Protein 7VP0 (pdb70)

Radius of gyration: 23.68 Å; Cα contacts (8 Å, |Δi|>4): 1817; chains: 2; bounding box: 63×54×67 Å

Organism: NCBI:txid999890

InterPro domains:
  IPR004005 Calicivirus coat protein [PF00915] (6-291)
  IPR013643 Calicivirus coat protein C-terminal [PF08435] (309-544)
  IPR029053 Viral coat protein subunit [G3DSA:2.60.120.20] (1-231)
  IPR033703 Picornavirus/Calicivirus coat protein [cd00205] (91-215)

Secondary structure (DSSP, 8-state):
---------BGGGSB-SSSS-B--EEEE--SS------SSS-B-TTS-B-TT--S-GGGTTEEEEEEEEPSTT-EEEEEE-TTSPBP-TTSSSSSTT-----SEEEEEEEEE--GGGGSSS--EEEEEE-TTSTT-BTTTTEEEEEEEESS---TT-EEEEEEEEEEEPTTS-B-TTPPP---S---STTPPPPP----STT-EEEEEEEE--EETBTTSSEEEESS-HHHHHHHHHH-PPP-SSEEEEEEE-TTT--EEEEEEE-TTS-EEE-BPTTS-GGGGS-TT-EEEEEEEE-TTPPPPPBS---/---------BGGGSB-SSSS-B--EEEE--SS------SSS-B-TTS-B-TT--S-GGGTTEEEEEEEEEGGGEEEEEEE-TTSPBP-TTSSSSSTT-----SEEEEEEEEE--GGGGSSS--EEEEEE-TTSTT-BTTTTEEEEEEEESS---TT-EEEEEEEEEEEPTTS-B-TTPPP---S---STTPPPPP----STT-EEEEEEEE--EETBTTSSEEEESS-HHHHHHHHHH-PPP-SSEEEEEEE-TTT--EEEEEEEETTTEEEE-BPTTS-GGGGS-TT-EEEEEEEE-TTPPPPPBS---

Solvent-accessible surface area: 24084 Å² total; per-residue (Å²): 159,98,152,8,38,1,5,68,7,40,0,43,41,0,4,2,0,0,0,34,12,26,1,74,22,4,16,25,30,71,128,130,80,59,83,12,38,0,0,2,0,2,0,21,1,36,7,105,70,48,19,1,4,10,10,3,17,9,6,4,1,9,2,38,0,113,3,64,101,9,100,127,93,45,2,0,0,76,12,22,25,16,60,33,115,86,24,134,23,108,115,22,3,1,4,82,0,0,0,0,0,12,16,0,19,0,44,3,20,0,10,46,8,49,55,81,90,0,63,60,124,90,2,25,4,58,12,30,0,38,9,107,25,119,78,18,32,0,0,91,7,41,0,11,0,23,116,7,82,66,90,89,22,73,104,36,20,21,0,36,0,55,13,19,28,0,13,48,74,83,160,69,132,0,32,0,18,61,30,6,121,5,31,113,54,66,51,153,79,0,110,44,1,76,31,12,146,99,29,38,92,56,14,14,11,0,5,0,18,0,42,9,10,0,4,7,1,49,43,110,0,17,0,1,0,0,0,0,5,22,0,0,21,24,2,27,29,35,104,2,56,67,168,26,73,0,0,8,0,38,0,17,18,60,120,90,143,132,73,27,10,18,0,0,0,11,25,99,0,13,1,0,0,22,31,42,128,67,26,72,0,0,93,62,20,61,46,69,0,11,1,47,55,68,44,49,23,35,129,167,68,94,3,128,83,3,25,82,66,91,161,104,154,8,39,1,5,69,8,38,0,46,41,0,4,2,0,0,0,33,10,27,1,73,22,4,16,27,32,67,123,144,76,82,81,14,42,0,0,3,1,3,0,25,1,38,6,84,68,50,20,0,4,11,8,2,19,10,5,5,1,8,1,40,0,111,4,63,95,12,98,125,98,46,2,0,0,73,12,21,21,15,58,31,110,93,26,133,24,111,112,24,2,1,3,80,0,0,0,0,0,14,15,0,17,0,44,3,19,0,11,42,10,50,53,90,97,0,68,61,126,93,2,30,4,59,13,23,1,37,9,109,21,121,80,16,29,0,0,90,7,40,0,10,0,23,116,3,78,65,100,84,15,78,98,39,13,26,0,38,0,56,14,21,28,0,13,46,76,91,153,68,107,0,39,0,32,42,30,5,128,7,33,118,57,78,46,159,82,0,107,49,2,76,32,13,145,108,28,38,92,61,12,18,11,0,7,0,15,0,41,10,8,0,4,0,1,64,39,108,1,17,0,0,0,0,0,0,6,23,1,0,21,25,2,28,30,39,92,1,57,67,170,28,73,0,0,8,0,40,0,18,17,49,120,74,143,124,74,29,11,18,0,0,0,12,25,100,0,14,0,0,0,20,29,45,128,66,28,53,0,1,95,60,24,57,43,69,0,13,2,46,56,65,44,49,25,36,130,166,68,96,4,137,82,4,22,84,65,102

Sequence (620 aa):
TKQFSVPNLPLNVMSNSRVPSLLNAMVVSPDQAQVVQFQNGRCTLDGQMLGTTTVSASCVARFRGKTFQAPDNRLGINLAEISGEPYHAFESPAPLGFPDFGDGDWHVTATKVTPSQLEANDPVVVGNVQPYNPQFAPHLGTLVVENPTPDQVATGTDLLFNITWLSNRANNRFNPWVIPNYGSTLTEAAQLAPSIFPPGFGETIVYFNSTFPAVGATTHAAIPCLLPQEFVAHFVNEQAPIRGEAALLHYIDPDTHRNLGEFKIYPEGFVTCVPNVGGTGPQSLPTNGVFVFVSWVSRYYQLKPVGTAGTKQFSVPNLPLNVMSNSRVPSLLNAMVVSPDQAQVVQFQNGRCTLDGQMLGTTTVSASCVARFRGKTFQAPDNRLGINLAEISGEPYHAFESPAPLGFPDFGDGDWHVTATKVTPSQLEANDPVVVGNVQPYNPQFAPHLGTLVVENPTPDQVATGTDLLFNITWLSNRANNRFNPWVIPNYGSTLTEAAQLAPSIFPPGFGETIVYFNSTFPAVGATTHAAIPCLLPQEFVAHFVNEQAPIRGEAALLHYIDPDTHRNLGEFKIYPEGFVTCVPNVGGTGPQSLPTNGVFVFVSWVSRYYQLKPVGTAG

Structure (mmCIF, N/CA/C/O backbone):
data_7VP0
#
_entry.id   7VP0
#
_cell.length_a   170.950
_cell.length_b   103.550
_cell.length_c   76.910
_cell.angle_alpha   90.000
_cell.angle_beta   116.660
_cell.angle_gamma   90.000
#
_symmetry.space_group_name_H-M   'C 1 2 1'
#
loop_
_entity.id
_entity.type
_entity.pdbx_description
1 polymer VP1
2 non-polymer 'MAGNESIUM ION'
3 water water
#
loop_
_atom_site.group_PDB
_atom_site.id
_atom_site.type_symbol
_atom_site.label_atom_id
_atom_site.label_alt_id
_atom_site.label_comp_id
_atom_site.label_asym_id
_atom_site.label_entity_id
_atom_site.label_seq_id
_atom_site.pdbx_PDB_ins_code
_atom_site.Cartn_x
_atom_site.Cartn_y
_atom_site.Cartn_z
_atom_site.occupancy
_atom_site.B_iso_or_equiv
_atom_site.auth_seq_id
_atom_site.auth_comp_id
_atom_site.auth_asym_id
_atom_site.auth_atom_id
_atom_site.pdbx_PDB_model_num
ATOM 1 N N . THR A 1 3 ? 75.96498 29.58319 22.55042 1.000 56.90299 231 THR A N 1
ATOM 2 C CA . THR A 1 3 ? 76.62086 30.87626 22.40779 1.000 49.59176 231 THR A CA 1
ATOM 3 C C . THR A 1 3 ? 75.80192 31.85666 21.55526 1.000 46.23898 231 THR A C 1
ATOM 4 O O . THR A 1 3 ? 76.12158 33.03956 21.50130 1.000 43.77061 231 THR A O 1
ATOM 8 N N . LYS A 1 4 ? 74.75633 31.37806 20.88034 1.000 47.57595 232 LYS A N 1
ATOM 9 C CA . LYS A 1 4 ? 73.87822 32.26889 20.11906 1.000 44.27005 232 LYS A CA 1
ATOM 10 C C . LYS A 1 4 ? 72.95730 32.98739 21.09569 1.000 40.20000 232 LYS A C 1
ATOM 11 O O . LYS A 1 4 ? 72.06819 32.37398 21.69094 1.000 42.47705 232 LYS A O 1
ATOM 17 N N . GLN A 1 5 ? 73.18219 34.27589 21.29682 1.000 40.40927 233 GLN A N 1
ATOM 18 C CA . GLN A 1 5 ? 72.42686 34.98634 22.31583 1.000 40.81702 233 GLN A CA 1
ATOM 19 C C . GLN A 1 5 ? 71.02945 35.32527 21.80935 1.000 40.44932 233 GLN A C 1
ATOM 20 O O . GLN A 1 5 ? 70.80784 35.50202 20.61003 1.000 36.42279 233 GLN A O 1
ATOM 26 N N . PHE A 1 6 ? 70.08012 35.38488 22.73683 1.000 38.38775 234 PHE A N 1
ATOM 27 C CA . PHE A 1 6 ? 68.68397 35.56731 22.37182 1.000 39.03661 234 PHE A CA 1
ATOM 28 C C . PHE A 1 6 ? 68.41592 37.03643 22.02267 1.000 40.17736 234 PHE A C 1
ATOM 29 O O . PHE A 1 6 ? 69.13075 37.94398 22.46586 1.000 40.67532 234 PHE A O 1
ATOM 37 N N . SER A 1 7 ? 67.40830 37.26273 21.18405 1.000 36.20666 235 SER A N 1
ATOM 38 C CA . SER A 1 7 ? 66.99090 38.62220 20.84470 1.000 31.86815 235 SER A CA 1
ATOM 39 C C . SER A 1 7 ? 65.60643 38.58033 20.20458 1.000 36.44521 235 SER A C 1
ATOM 40 O O . SER A 1 7 ? 65.11132 37.52032 19.80726 1.000 31.83225 235 SER A O 1
ATOM 43 N N . VAL A 1 8 ? 64.99208 39.75896 20.09734 1.000 38.22552 236 VAL A N 1
ATOM 44 C CA . VAL A 1 8 ? 63.70582 39.92133 19.40951 1.000 34.71280 236 VAL A CA 1
ATOM 45 C C . VAL A 1 8 ? 63.90384 40.85997 18.22580 1.000 34.66553 236 VAL A C 1
ATOM 46 O O . VAL A 1 8 ? 64.78197 41.73558 18.27689 1.000 37.40317 236 VAL A O 1
ATOM 50 N N . PRO A 1 9 ? 63.13552 40.72641 17.14904 1.000 33.71462 237 PRO A N 1
ATOM 51 C CA . PRO A 1 9 ? 63.21434 41.72523 16.08165 1.000 38.48342 237 PRO A CA 1
ATOM 52 C C . PRO A 1 9 ? 62.99372 43.10985 16.67166 1.000 37.54455 237 PRO A C 1
ATOM 53 O O . PRO A 1 9 ? 62.17936 43.29241 17.57998 1.000 34.83269 237 PRO A O 1
ATOM 57 N N . ASN A 1 10 ? 63.79499 44.06377 16.21826 1.000 31.88603 238 ASN A N 1
ATOM 58 C CA . ASN A 1 10 ? 63.68068 45.44435 16.69206 1.000 42.27139 238 ASN A CA 1
ATOM 59 C C . ASN A 1 10 ? 62.97273 46.30508 15.65542 1.000 37.63751 238 ASN A C 1
ATOM 60 O O . ASN A 1 10 ? 63.44971 47.36223 15.25527 1.000 44.05633 238 ASN A O 1
ATOM 65 N N . LEU A 1 11 ? 61.81155 45.83169 15.20492 1.000 36.93823 239 LEU A N 1
ATOM 66 C CA . LEU A 1 11 ? 60.88937 46.55723 14.34398 1.000 33.16892 239 LEU A CA 1
ATOM 67 C C . LEU A 1 11 ? 59.82826 47.24380 15.18647 1.000 34.81089 239 LEU A C 1
ATOM 68 O O . LEU A 1 11 ? 59.33468 46.65625 16.15575 1.000 34.41239 239 LEU A O 1
ATOM 73 N N . PRO A 1 12 ? 59.45930 48.47490 14.83267 1.000 35.18358 240 PRO A N 1
ATOM 74 C CA . PRO A 1 12 ? 58.34504 49.13214 15.52344 1.000 31.01655 240 PRO A CA 1
ATOM 75 C C . PRO A 1 12 ? 57.11693 48.23508 15.48745 1.000 37.04763 240 PRO A C 1
ATOM 76 O O . PRO A 1 12 ? 56.83731 47.57839 14.48115 1.000 33.63896 240 PRO A O 1
ATOM 80 N N . LEU A 1 13 ? 56.41192 48.17952 16.61939 1.000 34.32773 241 LEU A N 1
ATOM 81 C CA . LEU A 1 13 ? 55.24526 47.32354 16.73068 1.000 34.49509 241 LEU A CA 1
ATOM 82 C C . LEU A 1 13 ? 54.28687 47.55120 15.56534 1.000 40.16248 241 LEU A C 1
ATOM 83 O O . LEU A 1 13 ? 53.85593 46.59648 14.90851 1.000 38.04087 241 LEU A O 1
ATOM 88 N N . ASN A 1 14 ? 53.99255 48.81343 15.25345 1.000 36.98454 242 ASN A N 1
ATOM 89 C CA . ASN A 1 14 ? 52.98576 49.09316 14.22865 1.000 37.29932 242 ASN A CA 1
ATOM 90 C C . ASN A 1 14 ? 53.46794 48.84954 12.80438 1.000 39.25749 242 ASN A C 1
ATOM 91 O O . ASN A 1 14 ? 52.71597 49.14139 11.86457 1.000 36.42725 242 ASN A O 1
ATOM 96 N N . VAL A 1 15 ? 54.67184 48.32813 12.58450 1.000 33.83407 243 VAL A N 1
ATOM 97 C CA . VAL A 1 15 ? 54.97584 47.77994 11.26754 1.000 35.38103 243 VAL A CA 1
ATOM 98 C C . VAL A 1 15 ? 55.02179 46.25985 11.27579 1.000 35.14169 243 VAL A C 1
ATOM 99 O O . VAL A 1 15 ? 55.19296 45.65083 10.20894 1.000 36.00332 243 VAL A O 1
ATOM 103 N N . MET A 1 16 ? 54.87467 45.62793 12.43638 1.000 29.92234 244 MET A N 1
ATOM 104 C CA . MET A 1 16 ? 54.81787 44.17224 12.48413 1.000 37.47050 244 MET A CA 1
ATOM 105 C C . MET A 1 16 ? 53.37894 43.70809 12.27104 1.000 37.96569 244 MET A C 1
ATOM 106 O O . MET A 1 16 ? 52.43433 44.50195 12.29969 1.000 34.84667 244 MET A O 1
ATOM 111 N N . SER A 1 17 ? 53.21268 42.40040 12.07708 1.000 37.44795 245 SER A N 1
ATOM 112 C CA . SER A 1 17 ? 51.94472 41.85815 11.61083 1.000 36.11054 245 SER A CA 1
ATOM 113 C C . SER A 1 17 ? 51.39393 40.80740 12.56206 1.000 37.31319 245 SER A C 1
ATOM 114 O O . SER A 1 17 ? 52.11611 40.19601 13.36856 1.000 36.18247 245 SER A O 1
ATOM 117 N N . ASN A 1 18 ? 50.09326 40.58926 12.42526 1.000 35.45550 246 ASN A N 1
ATOM 118 C CA . ASN A 1 18 ? 49.42901 39.57236 13.21363 1.000 36.06826 246 ASN A CA 1
ATOM 119 C C . ASN A 1 18 ? 49.93491 38.19036 12.81472 1.000 31.41404 246 ASN A C 1
ATOM 120 O O . ASN A 1 18 ? 50.36661 37.96304 11.68244 1.000 27.74610 246 ASN A O 1
ATOM 125 N N . SER A 1 19 ? 49.87240 37.26023 13.75317 1.000 32.67530 247 SER A N 1
ATOM 126 C CA . SER A 1 19 ? 50.22170 35.87647 13.44643 1.000 34.93539 247 SER A CA 1
ATOM 127 C C . SER A 1 19 ? 48.99548 34.99225 13.27059 1.000 35.39036 247 SER A C 1
ATOM 128 O O . SER A 1 19 ? 49.14257 33.81294 12.94992 1.000 37.70300 247 SER A O 1
ATOM 131 N N . ARG A 1 20 ? 47.79197 35.54524 13.44080 1.000 34.92435 248 ARG A N 1
ATOM 132 C CA . ARG A 1 20 ? 46.55800 34.80273 13.24389 1.000 36.56969 248 ARG A CA 1
ATOM 133 C C . ARG A 1 20 ? 45.70708 35.32205 12.10881 1.000 35.60778 248 ARG A C 1
ATOM 134 O O . ARG A 1 20 ? 44.80187 34.60968 11.67601 1.000 38.70997 248 ARG A O 1
ATOM 142 N N . VAL A 1 21 ? 45.93183 36.54951 11.64925 1.000 37.88760 249 VAL A N 1
ATOM 143 C CA . VAL A 1 21 ? 45.39488 37.01457 10.37054 1.000 34.05336 249 VAL A CA 1
ATOM 144 C C . VAL A 1 21 ? 46.48505 37.76008 9.63667 1.000 34.89875 249 VAL A C 1
ATOM 145 O O . VAL A 1 21 ? 47.45539 38.23808 10.24068 1.000 37.90880 249 VAL A O 1
ATOM 149 N N . PRO A 1 22 ? 46.38155 37.83811 8.32755 1.000 34.92505 250 PRO A N 1
ATOM 150 C CA . PRO A 1 22 ? 47.38154 38.65696 7.62087 1.000 33.93553 250 PRO A CA 1
ATOM 151 C C . PRO A 1 22 ? 47.07422 40.15430 7.69254 1.000 38.77682 250 PRO A C 1
ATOM 152 O O . PRO A 1 22 ? 46.62385 40.78227 6.73742 1.000 41.44435 250 PRO A O 1
ATOM 156 N N . SER A 1 23 ? 47.30158 40.75742 8.86356 1.000 38.54424 251 SER A N 1
ATOM 157 C CA . SER A 1 23 ? 47.01702 42.17546 9.06804 1.000 39.50283 251 SER A CA 1
ATOM 158 C C . SER A 1 23 ? 48.12470 42.84420 9.87476 1.000 37.46777 251 SER A C 1
ATOM 159 O O . SER A 1 23 ? 48.79569 42.19749 10.68333 1.0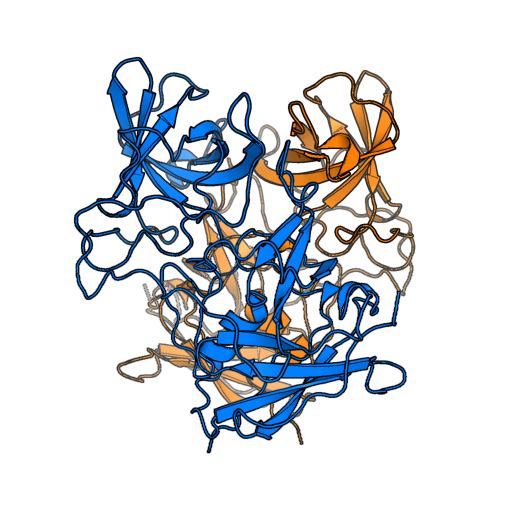00 34.72221 251 SER A O 1
ATOM 162 N N . LEU A 1 24 ? 48.27969 44.16143 9.66056 1.000 35.02998 252 LEU A N 1
ATOM 163 C CA . LEU A 1 24 ? 49.17666 44.98582 10.46780 1.000 37.55516 252 LEU A CA 1
ATOM 164 C C . LEU A 1 24 ? 48.73038 44.96977 11.92556 1.000 34.21661 252 LEU A C 1
ATOM 165 O O . LEU A 1 24 ? 47.54275 44.93179 12.22003 1.000 35.40030 252 LEU A O 1
ATOM 170 N N . LEU A 1 25 ? 49.68338 44.99597 12.84377 1.000 37.02132 253 LEU A N 1
ATOM 171 C CA . LEU A 1 25 ? 49.36855 45.23246 14.24862 1.000 39.14725 253 LEU A CA 1
ATOM 172 C C . LEU A 1 25 ? 49.18043 46.72683 14.49010 1.000 39.81111 253 LEU A C 1
ATOM 173 O O . LEU A 1 25 ? 49.90654 47.54793 13.92940 1.000 39.12691 253 LEU A O 1
ATOM 178 N N . ASN A 1 26 ? 48.20759 47.07611 15.33390 1.000 35.11886 254 ASN A N 1
ATOM 179 C CA . ASN A 1 26 ? 47.94865 48.47711 15.63307 1.000 38.21229 254 ASN A CA 1
ATOM 180 C C . ASN A 1 26 ? 47.60120 48.70080 17.10176 1.000 40.36457 254 ASN A C 1
ATOM 181 O O . ASN A 1 26 ? 47.21717 49.81729 17.46586 1.000 42.48246 254 ASN A O 1
ATOM 186 N N . ALA A 1 27 ? 47.76816 47.69952 17.96154 1.000 37.24662 255 ALA A N 1
ATOM 187 C CA . ALA A 1 27 ? 47.51781 47.86512 19.38562 1.000 37.15039 255 ALA A CA 1
ATOM 188 C C . ALA A 1 27 ? 48.07330 46.66581 20.13476 1.000 41.55269 255 ALA A C 1
ATOM 189 O O . ALA A 1 27 ? 48.20305 45.56855 19.58416 1.000 40.74807 255 ALA A O 1
ATOM 191 N N . MET A 1 28 ? 48.39580 46.88612 21.39825 1.000 41.31702 256 MET A N 1
ATOM 192 C CA . MET A 1 28 ? 48.56710 45.79736 22.34112 1.000 40.20989 256 MET A CA 1
ATOM 193 C C . MET A 1 28 ? 47.63510 46.06385 23.50490 1.000 43.19796 256 MET A C 1
ATOM 194 O O . MET A 1 28 ? 47.46201 47.21466 23.91258 1.000 41.80491 256 MET A O 1
ATOM 199 N N . VAL A 1 29 ? 47.01781 44.99941 24.01889 1.000 42.78293 257 VAL A N 1
ATOM 200 C CA . VAL A 1 29 ? 46.03744 45.10094 25.08794 1.000 42.18706 257 VAL A CA 1
ATOM 201 C C . VAL A 1 29 ? 46.29874 43.99040 26.08944 1.000 42.48976 257 VAL A C 1
ATOM 202 O O . VAL A 1 29 ? 47.00621 43.02131 25.80700 1.000 45.54532 257 VAL A O 1
ATOM 206 N N . VAL A 1 30 ? 45.72118 44.14683 27.27555 1.000 43.86598 258 VAL A N 1
ATOM 207 C CA . VAL A 1 30 ? 45.55496 43.04615 28.21007 1.000 45.44106 258 VAL A CA 1
ATOM 208 C C . VAL A 1 30 ? 44.06202 42.787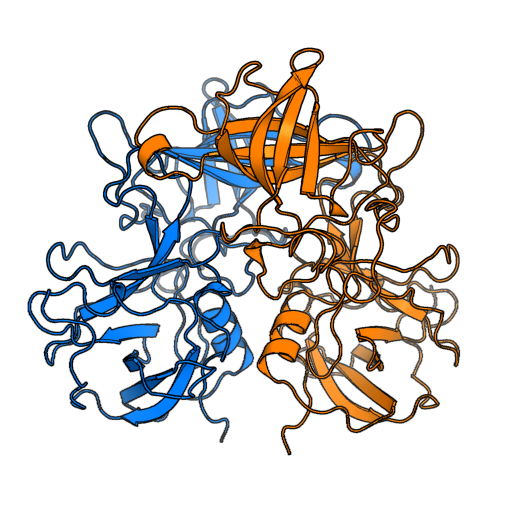81 28.35768 1.000 53.26116 258 VAL A C 1
ATOM 209 O O . VAL A 1 30 ? 43.22714 43.66980 28.12177 1.000 55.28714 258 VAL A O 1
ATOM 213 N N . SER A 1 31 ? 43.72146 41.56059 28.72091 1.000 52.19618 259 SER A N 1
ATOM 214 C CA . SER A 1 31 ? 42.32914 41.16369 28.94212 1.000 62.33977 259 SER A CA 1
ATOM 215 C C . SER A 1 31 ? 42.29056 40.14779 30.07307 1.000 67.52216 259 SER A C 1
ATOM 216 O O . SER A 1 31 ? 41.99162 38.96648 29.86588 1.000 65.88867 259 SER A O 1
ATOM 219 N N . PRO A 1 32 ? 42.59461 40.58377 31.30076 1.000 66.15528 260 PRO A N 1
ATOM 220 C CA . PRO A 1 32 ? 42.69165 39.61226 32.41032 1.000 69.32693 260 PRO A CA 1
ATOM 221 C C . PRO A 1 32 ? 41.37511 38.92972 32.74881 1.000 82.57555 260 PRO A C 1
ATOM 222 O O . PRO A 1 32 ? 41.30435 37.69308 32.80294 1.000 81.34912 260 PRO A O 1
ATOM 226 N N . ASP A 1 33 ? 40.31773 39.72770 32.95161 1.000 87.30373 261 ASP A N 1
ATOM 227 C CA . ASP A 1 33 ? 39.14076 39.26085 33.67939 1.000 87.53078 261 ASP A CA 1
ATOM 228 C C . ASP A 1 33 ? 38.41027 38.16222 32.91672 1.000 90.86351 261 ASP A C 1
ATOM 229 O O . ASP A 1 33 ? 38.23003 37.05203 33.43135 1.000 93.17342 261 ASP A O 1
ATOM 234 N N . GLN A 1 34 ? 37.98987 38.44389 31.68360 1.000 89.94482 262 GLN A N 1
ATOM 235 C CA . GLN A 1 34 ? 37.41646 37.37990 30.86579 1.000 92.25111 262 GLN A CA 1
ATOM 236 C C . GLN A 1 34 ? 38.50634 36.37026 30.52765 1.000 88.31751 262 GLN A C 1
ATOM 237 O O . GLN A 1 34 ? 39.14695 36.46501 29.47381 1.000 87.23639 262 GLN A O 1
ATOM 243 N N . ALA A 1 35 ? 38.73889 35.42071 31.43103 1.000 86.04981 263 ALA A N 1
ATOM 244 C CA . ALA A 1 35 ? 39.84158 34.46901 31.29652 1.000 88.66895 263 ALA A CA 1
ATOM 245 C C . ALA A 1 35 ? 39.40748 33.19365 30.57672 1.000 91.75693 263 ALA A C 1
ATOM 246 O O . ALA A 1 35 ? 39.71390 32.08360 31.02205 1.000 94.03533 263 ALA A O 1
ATOM 248 N N . GLN A 1 36 ? 38.68148 33.34755 29.45903 1.000 91.87869 264 GLN A N 1
ATOM 249 C CA . GLN A 1 36 ? 38.44669 32.22837 28.55031 1.000 84.87727 264 GLN A CA 1
ATOM 250 C C . GLN A 1 36 ? 39.78194 31.59375 28.17095 1.000 80.14459 264 GLN A C 1
ATOM 251 O O . GLN A 1 36 ? 40.83688 32.24054 28.22358 1.000 79.82728 264 GLN A O 1
ATOM 257 N N . VAL A 1 37 ? 39.73988 30.30525 27.81728 1.000 72.50100 265 VAL A N 1
ATOM 258 C CA . VAL A 1 37 ? 40.97781 29.55926 27.61357 1.000 68.29401 265 VAL A CA 1
ATOM 259 C C . VAL A 1 37 ? 41.80709 30.23196 26.52419 1.000 59.51562 265 VAL A C 1
ATOM 260 O O . VAL A 1 37 ? 41.28068 30.72771 25.51782 1.000 59.36411 265 VAL A O 1
ATOM 264 N N . VAL A 1 38 ? 43.10892 30.31750 26.75571 1.000 58.11729 266 VAL A N 1
ATOM 265 C CA . VAL A 1 38 ? 44.02007 30.93657 25.80492 1.000 52.47870 266 VAL A CA 1
ATOM 266 C C . VAL A 1 38 ? 44.79985 29.80850 25.16690 1.000 47.88583 266 VAL A C 1
ATOM 267 O O . VAL A 1 38 ? 45.69292 29.23638 25.79975 1.000 50.52753 266 VAL A O 1
ATOM 271 N N . GLN A 1 39 ? 44.47698 29.49908 23.91460 1.000 42.71159 267 GLN A N 1
ATOM 272 C CA . GLN A 1 39 ? 45.02279 28.31156 23.27327 1.000 48.12251 267 GLN A CA 1
ATOM 273 C C . GLN A 1 39 ? 45.05361 28.49034 21.76116 1.000 44.67450 267 GLN A C 1
ATOM 274 O O . GLN A 1 39 ? 44.69933 27.57977 21.00444 1.000 44.65099 267 GLN A O 1
ATOM 280 N N . PHE A 1 40 ? 45.47146 29.66363 21.30260 1.000 41.06188 268 PHE A N 1
ATOM 281 C CA . PHE A 1 40 ? 45.60929 29.86654 19.86857 1.000 43.04265 268 PHE A CA 1
ATOM 282 C C . PHE A 1 40 ? 46.50792 28.78417 19.28432 1.000 42.47726 268 PHE A C 1
ATOM 283 O O . PHE A 1 40 ? 47.42240 28.28688 19.94605 1.000 44.24116 268 PHE A O 1
ATOM 291 N N . GLN A 1 41 ? 46.22008 28.38825 18.04722 1.000 38.90025 269 GLN A N 1
ATOM 292 C CA . GLN A 1 41 ? 47.05797 27.41358 17.35868 1.000 40.32416 269 GLN A CA 1
ATOM 293 C C . GLN A 1 41 ? 48.03965 28.06137 16.40082 1.000 38.83434 269 GLN A C 1
ATOM 294 O O . GLN A 1 41 ? 49.09257 27.47900 16.12161 1.000 34.17622 269 GLN A O 1
ATOM 300 N N . ASN A 1 42 ? 47.72593 29.25697 15.91068 1.000 39.05061 270 ASN A N 1
ATOM 301 C CA . ASN A 1 42 ? 48.64787 30.05527 15.12377 1.000 37.66386 270 ASN A CA 1
ATOM 302 C C . ASN A 1 42 ? 49.34889 31.07277 16.01609 1.000 37.13293 270 ASN A C 1
ATOM 303 O O . ASN A 1 42 ? 48.86987 31.41343 17.10121 1.000 38.81761 270 ASN A O 1
ATOM 308 N N . GLY A 1 43 ? 50.49452 31.55423 15.54152 1.000 34.66373 271 GLY A N 1
ATOM 309 C CA . GLY A 1 43 ? 51.35097 32.43911 16.34027 1.000 33.50529 271 GLY A CA 1
ATOM 310 C C . GLY A 1 43 ? 51.88465 31.84597 17.62801 1.000 34.76928 271 GLY A C 1
ATOM 311 O O . GLY A 1 43 ? 51.91042 32.52793 18.65694 1.000 36.93853 271 GLY A O 1
ATOM 312 N N . ARG A 1 44 ? 52.30519 30.58294 17.59917 1.000 36.90188 272 ARG A N 1
ATOM 313 C CA . ARG A 1 44 ? 52.79457 29.87457 18.77589 1.000 41.54435 272 ARG A CA 1
ATOM 314 C C . ARG A 1 44 ? 54.19335 29.37013 18.46670 1.000 38.18945 272 ARG A C 1
ATOM 315 O O . ARG A 1 44 ? 54.38861 28.62843 17.49972 1.000 40.87320 272 ARG A O 1
ATOM 323 N N . CYS A 1 45 ? 55.16170 29.76779 19.28246 1.000 39.00826 273 CYS A N 1
ATOM 324 C CA . CYS A 1 45 ? 56.55089 29.44856 18.98501 1.000 41.25096 273 CYS A CA 1
ATOM 325 C C . CYS A 1 45 ? 57.37217 29.66328 20.24321 1.000 40.13001 273 CYS A C 1
ATOM 326 O O . CYS A 1 45 ? 57.17874 30.67079 20.93271 1.000 39.76206 273 CYS A O 1
ATOM 329 N N . THR A 1 46 ? 58.25719 28.70798 20.55477 1.000 35.63348 274 THR A N 1
ATOM 330 C CA . THR A 1 46 ? 59.12862 28.85077 21.70960 1.000 34.14848 274 THR A CA 1
ATOM 331 C C . THR A 1 46 ? 60.23276 29.85624 21.41277 1.000 33.98493 274 THR A C 1
ATOM 332 O O . THR A 1 46 ? 60.54705 30.14940 20.25263 1.000 33.08325 274 THR A O 1
ATOM 336 N N . LEU A 1 47 ? 60.86836 30.34159 22.48468 1.000 33.85405 275 LEU A N 1
ATOM 337 C CA . LEU A 1 47 ? 61.95190 31.30297 22.30543 1.000 33.20431 275 LEU A CA 1
ATOM 338 C C . LEU A 1 47 ? 63.14664 30.69919 21.58400 1.000 36.90867 275 LEU A C 1
ATOM 339 O O . LEU A 1 47 ? 63.94431 31.44201 20.99967 1.000 37.48461 275 LEU A O 1
ATOM 344 N N . ASP A 1 48 ? 63.31007 29.38020 21.60734 1.000 35.17343 276 ASP A N 1
ATOM 345 C CA . ASP A 1 48 ? 64.37394 28.79774 20.80037 1.000 39.49995 276 ASP A CA 1
ATOM 346 C C . ASP A 1 48 ? 63.87417 28.38342 19.41694 1.000 40.85739 276 ASP A C 1
ATOM 347 O O . ASP A 1 48 ? 64.60214 27.73002 18.67091 1.000 39.68273 276 ASP A O 1
ATOM 352 N N . GLY A 1 49 ? 62.67623 28.81840 19.03127 1.000 35.84451 277 GLY A N 1
ATOM 353 C CA . GLY A 1 49 ? 62.26129 28.71472 17.65193 1.000 36.94097 277 GLY A CA 1
ATOM 354 C C . GLY A 1 49 ? 61.59308 27.42117 17.24445 1.000 37.03286 277 GLY A C 1
ATOM 355 O O . GLY A 1 49 ? 61.74617 27.00527 16.09191 1.000 38.30631 277 GLY A O 1
ATOM 356 N N . GLN A 1 50 ? 60.85695 26.76928 18.14824 1.000 34.67439 278 GLN A N 1
ATOM 357 C CA . GLN A 1 50 ? 60.06986 25.57862 17.81974 1.000 36.74730 278 GLN A CA 1
ATOM 358 C C . GLN A 1 50 ? 58.61497 26.00244 17.66819 1.000 33.98751 278 GLN A C 1
ATOM 359 O O . GLN A 1 50 ? 57.97827 26.42139 18.63905 1.000 31.73815 278 GLN A O 1
ATOM 365 N N . MET A 1 51 ? 58.09442 25.89391 16.45798 1.000 37.07170 279 MET A N 1
ATOM 366 C CA . MET A 1 51 ? 56.70736 26.26633 16.21603 1.000 38.32594 279 MET A CA 1
ATOM 367 C C . MET A 1 51 ? 55.77387 25.19216 16.75841 1.000 38.22542 279 MET A C 1
ATOM 368 O O . MET A 1 51 ? 56.09517 23.99903 16.75167 1.000 41.76840 279 MET A O 1
ATOM 373 N N . LEU A 1 52 ? 54.61974 25.62187 17.26078 1.000 37.08142 280 LEU A N 1
ATOM 374 C CA . LEU A 1 52 ? 53.64966 24.71189 17.85574 1.000 36.49448 280 LEU A CA 1
ATOM 375 C C . LEU A 1 52 ? 52.28946 24.82109 17.16520 1.000 41.98129 280 LEU A C 1
ATOM 376 O O . LEU A 1 52 ? 52.02859 25.72701 16.36579 1.000 39.60776 280 LEU A O 1
ATOM 381 N N . GLY A 1 53 ? 51.41056 23.87102 17.49659 1.000 43.28611 281 GLY A N 1
ATOM 382 C CA . GLY A 1 53 ? 50.10819 23.77633 16.86635 1.000 37.56821 281 GLY A CA 1
ATOM 383 C C . GLY A 1 53 ? 50.18545 23.80172 15.35447 1.000 37.49154 281 GLY A C 1
ATOM 384 O O . GLY A 1 53 ? 50.86194 22.95957 14.75453 1.000 40.01394 281 GLY A O 1
ATOM 385 N N . THR A 1 54 ? 49.51382 24.76939 14.72603 1.000 30.47375 282 THR A N 1
ATOM 386 C CA . THR A 1 54 ? 49.53205 24.91372 13.27900 1.000 34.89082 282 THR A CA 1
ATOM 387 C C . THR A 1 54 ? 50.43218 26.05741 12.80691 1.000 36.14740 282 THR A C 1
ATOM 388 O O . THR A 1 54 ? 50.38689 26.42528 11.62671 1.000 35.43265 282 THR A O 1
ATOM 392 N N . THR A 1 55 ? 51.29774 26.58131 13.67346 1.000 40.19245 283 THR A N 1
ATOM 393 C CA . THR A 1 55 ? 52.05007 27.77711 13.31753 1.000 35.46405 283 THR A CA 1
ATOM 394 C C . THR A 1 55 ? 53.04964 27.48788 12.20150 1.000 36.20000 283 THR A C 1
ATOM 395 O O . THR A 1 55 ? 53.81859 26.52379 12.27040 1.000 38.78843 283 THR A O 1
ATOM 399 N N . THR A 1 56 ? 53.01518 28.31313 11.15631 1.000 36.69721 284 THR A N 1
ATOM 400 C CA . THR A 1 56 ? 54.03597 28.33900 10.11644 1.000 35.28644 284 THR A CA 1
ATOM 401 C C . THR A 1 56 ? 54.90718 29.58297 10.26959 1.000 37.27860 284 THR A C 1
ATOM 402 O O . THR A 1 56 ? 54.53249 30.54600 10.93378 1.000 34.14985 284 THR A O 1
ATOM 406 N N . VAL A 1 57 ? 56.07579 29.55210 9.62619 1.000 38.43815 285 VAL A N 1
ATOM 407 C CA . VAL A 1 57 ? 56.96521 30.70979 9.60321 1.000 39.14471 285 VAL A CA 1
ATOM 408 C C . VAL A 1 57 ? 56.56484 31.69749 8.52381 1.000 38.58790 285 VAL A C 1
ATOM 409 O O . VAL A 1 57 ? 56.99865 32.85350 8.55469 1.000 35.43777 285 VAL A O 1
ATOM 413 N N . SER A 1 58 ? 55.71089 31.28450 7.59698 1.000 37.97897 286 SER A N 1
ATOM 414 C CA . SER A 1 58 ? 55.49246 32.00735 6.35004 1.000 37.09406 286 SER A CA 1
ATOM 415 C C . SER A 1 58 ? 54.31127 32.95783 6.51677 1.000 36.03310 286 SER A C 1
ATOM 416 O O . SER A 1 58 ? 53.15933 32.51406 6.57146 1.000 34.83519 286 SER A O 1
ATOM 419 N N . ALA A 1 59 ? 54.59813 34.26588 6.59243 1.000 34.00663 287 ALA A N 1
ATOM 420 C CA . ALA A 1 59 ? 53.53806 35.25693 6.81360 1.000 37.94779 287 ALA A CA 1
ATOM 421 C C . ALA A 1 59 ? 52.39055 35.09243 5.82389 1.000 33.31137 287 ALA A C 1
ATOM 422 O O . ALA A 1 59 ? 51.22028 35.27485 6.16909 1.000 31.82260 287 ALA A O 1
ATOM 424 N N . SER A 1 60 ? 52.71472 34.78195 4.58955 1.000 29.20542 288 SER A N 1
ATOM 425 C CA . SER A 1 60 ? 51.73254 34.66445 3.54605 1.000 38.84978 288 SER A CA 1
ATOM 426 C C . SER A 1 60 ? 50.93750 33.35384 3.62460 1.000 40.21203 288 SER A C 1
ATOM 427 O O . SER A 1 60 ? 50.15708 33.09401 2.71318 1.000 44.44207 288 SER A O 1
ATOM 430 N N . CYS A 1 61 ? 51.09613 32.55374 4.68940 1.000 34.44941 289 CYS A N 1
ATOM 431 C CA . CYS A 1 61 ? 50.29372 31.35834 4.93630 1.000 38.82389 289 CYS A CA 1
ATOM 432 C C . CYS A 1 61 ? 49.34281 31.50571 6.10968 1.000 39.61575 289 CYS A C 1
ATOM 433 O O . CYS A 1 61 ? 48.48620 30.63353 6.30373 1.000 41.69796 289 CYS A O 1
ATOM 436 N N . VAL A 1 62 ? 49.48502 32.56204 6.90131 1.000 35.39179 290 VAL A N 1
ATOM 437 C CA . VAL A 1 62 ? 48.67220 32.78870 8.09129 1.000 35.40049 290 VAL A CA 1
ATOM 438 C C . VAL A 1 62 ? 47.20545 32.90110 7.69522 1.000 40.15392 290 VAL A C 1
ATOM 439 O O . VAL A 1 62 ? 46.81470 33.83183 6.98179 1.000 40.50409 290 VAL A O 1
ATOM 443 N N . ALA A 1 63 ? 46.39755 31.92523 8.12704 1.000 40.31860 291 ALA A N 1
ATOM 444 C CA . ALA A 1 63 ? 44.94723 31.89768 7.88725 1.000 38.28636 291 ALA A CA 1
ATOM 445 C C . ALA A 1 63 ? 44.61915 31.78141 6.40037 1.000 38.18815 291 ALA A C 1
ATOM 446 O O . ALA A 1 63 ? 43.69474 32.42315 5.89899 1.000 41.36662 291 ALA A O 1
ATOM 448 N N . ARG A 1 64 ? 45.38748 30.96758 5.68764 1.000 32.22187 292 ARG A N 1
ATOM 449 C CA . ARG A 1 64 ? 45.08987 30.60032 4.31129 1.000 36.14055 292 ARG A CA 1
ATOM 450 C C . ARG A 1 64 ? 45.06556 29.07710 4.21357 1.000 38.92238 292 ARG A C 1
ATOM 451 O O . ARG A 1 64 ? 45.79139 28.39652 4.94153 1.000 42.60831 292 ARG A O 1
ATOM 459 N N . PHE A 1 65 ? 44.15713 28.52070 3.42739 1.000 36.88142 293 PHE A N 1
ATOM 460 C CA . PHE A 1 65 ? 44.15405 27.07145 3.24859 1.000 39.84790 293 PHE A CA 1
ATOM 461 C C . PHE A 1 65 ? 44.02370 26.73947 1.77222 1.000 40.69981 293 PHE A C 1
ATOM 462 O O . PHE A 1 65 ? 43.55867 27.55190 0.96903 1.000 42.16306 293 PHE A O 1
ATOM 470 N N . ARG A 1 66 ? 44.48456 25.54519 1.41422 1.000 37.32734 294 ARG A N 1
ATOM 471 C CA . ARG A 1 66 ? 44.51910 25.12184 0.02303 1.000 36.53504 294 ARG A CA 1
ATOM 472 C C . ARG A 1 66 ? 43.93968 23.71890 -0.09152 1.000 37.98029 294 ARG A C 1
ATOM 473 O O . ARG A 1 66 ? 44.03029 22.91448 0.83699 1.000 40.76162 294 ARG A O 1
ATOM 481 N N . GLY A 1 67 ? 43.32128 23.43417 -1.22691 1.000 43.09490 295 GLY A N 1
ATOM 482 C CA . GLY A 1 67 ? 42.78010 22.09900 -1.39531 1.000 44.34922 295 GLY A CA 1
ATOM 483 C C . GLY A 1 67 ? 42.27916 21.86569 -2.80042 1.000 43.58357 295 GLY A C 1
ATOM 484 O O . GLY A 1 67 ? 42.27510 22.76538 -3.65028 1.000 42.63168 295 GLY A O 1
ATOM 485 N N . LYS A 1 68 ? 41.87320 20.61915 -3.02774 1.000 41.53286 296 LYS A N 1
ATOM 486 C CA . LYS A 1 68 ? 41.26712 20.18360 -4.27484 1.000 45.31361 296 LYS A CA 1
ATOM 487 C C . LYS A 1 68 ? 39.78998 19.89649 -4.04161 1.000 40.84969 296 LYS A C 1
ATOM 488 O O . LYS A 1 68 ? 39.39847 19.36824 -2.99114 1.000 37.96241 296 LYS A O 1
ATOM 494 N N . THR A 1 69 ? 38.98141 20.29154 -5.01573 1.000 39.48515 297 THR A N 1
ATOM 495 C CA . THR A 1 69 ? 37.53184 20.23133 -4.91356 1.000 40.65888 297 THR A CA 1
ATOM 496 C C . THR A 1 69 ? 37.00910 18.83083 -5.20902 1.000 44.35886 297 THR A C 1
ATOM 497 O O . THR A 1 69 ? 37.54761 18.10158 -6.05081 1.000 38.84499 297 THR A O 1
ATOM 501 N N . PHE A 1 70 ? 35.93366 18.47208 -4.51736 1.000 43.35157 298 PHE A N 1
ATOM 502 C CA . PHE A 1 70 ? 35.06276 17.39270 -4.94771 1.000 41.76058 298 PHE A CA 1
ATOM 503 C C . PHE A 1 70 ? 33.62759 17.82556 -4.69221 1.000 46.36004 298 PHE A C 1
ATOM 504 O O . PHE A 1 70 ? 33.37578 18.83587 -4.03266 1.000 45.88730 298 PHE A O 1
ATOM 512 N N . GLN A 1 71 ? 32.67175 17.05300 -5.21626 1.000 52.33681 299 GLN A N 1
ATOM 513 C CA . GLN A 1 71 ? 31.26245 17.39549 -5.07757 1.000 48.80469 299 GLN A CA 1
ATOM 514 C C . GLN A 1 71 ? 30.68462 16.72289 -3.83776 1.000 50.30588 299 GLN A C 1
ATOM 515 O O . GLN A 1 71 ? 30.74653 15.49969 -3.70262 1.000 55.17506 299 GLN A O 1
ATOM 521 N N . ALA A 1 72 ? 30.14066 17.52201 -2.93514 1.000 53.34343 300 ALA A N 1
ATOM 522 C CA . ALA A 1 72 ? 29.42376 17.07120 -1.75100 1.000 54.71479 300 ALA A CA 1
ATOM 523 C C . ALA A 1 72 ? 27.91424 17.19655 -1.96615 1.000 57.52018 300 ALA A C 1
ATOM 524 O O . ALA A 1 72 ? 27.45759 17.83558 -2.91988 1.000 58.83855 300 ALA A O 1
ATOM 526 N N . PRO A 1 73 ? 27.09949 16.58949 -1.10045 1.000 58.73716 301 PRO A N 1
ATOM 527 C CA . PRO A 1 73 ? 25.64084 16.68379 -1.28125 1.000 61.17409 301 PRO A CA 1
ATOM 528 C C . PRO A 1 73 ? 25.14023 18.12326 -1.31286 1.000 63.32214 301 PRO A C 1
ATOM 529 O O . PRO A 1 73 ? 25.66572 19.00083 -0.61989 1.000 61.15183 301 PRO A O 1
ATOM 533 N N . ASP A 1 74 ? 24.12586 18.35488 -2.16067 1.000 62.66262 302 ASP A N 1
ATOM 534 C CA . ASP A 1 74 ? 23.33462 19.59142 -2.18222 1.000 56.41037 302 ASP A CA 1
ATOM 535 C C . ASP A 1 74 ? 24.15496 20.78581 -2.66087 1.000 59.05293 302 ASP A C 1
ATOM 536 O O . ASP A 1 74 ? 24.10569 21.87542 -2.07849 1.000 59.67569 302 ASP A O 1
ATOM 541 N N . ASN A 1 75 ? 24.90286 20.57584 -3.74202 1.000 57.26620 303 ASN A N 1
ATOM 542 C CA . ASN A 1 75 ? 25.72485 21.62042 -4.35891 1.000 62.73014 303 ASN A CA 1
ATOM 543 C C . ASN A 1 75 ? 26.67526 22.29043 -3.35778 1.000 65.16221 303 ASN A C 1
ATOM 544 O O . ASN A 1 75 ? 27.15262 23.40671 -3.59848 1.000 62.51770 303 ASN A O 1
ATOM 549 N N . ARG A 1 76 ? 26.95276 21.61691 -2.23774 1.000 61.72021 304 ARG A N 1
ATOM 550 C CA . ARG A 1 76 ? 28.04487 22.00458 -1.35916 1.000 56.36685 304 ARG A CA 1
ATOM 551 C C . ARG A 1 76 ? 29.36963 21.64496 -2.01713 1.000 50.89915 304 ARG A C 1
ATOM 552 O O . ARG A 1 76 ? 29.45278 20.71018 -2.81388 1.000 58.76825 304 ARG A O 1
ATOM 560 N N . LEU A 1 77 ? 30.41500 22.39494 -1.68909 1.000 49.95187 305 LEU A N 1
ATOM 561 C CA . LEU A 1 77 ? 31.73271 22.18645 -2.28402 1.000 49.17010 305 LEU A CA 1
ATOM 562 C C . LEU A 1 77 ? 32.67135 21.57884 -1.24035 1.000 48.51086 305 LEU A C 1
ATOM 563 O O . LEU A 1 77 ? 33.06806 22.25001 -0.27800 1.000 45.93555 305 LEU A O 1
ATOM 568 N N . GLY A 1 78 ? 33.02415 20.30919 -1.43682 1.000 46.26741 306 GLY A N 1
ATOM 569 C CA . GLY A 1 78 ? 34.01347 19.67275 -0.58502 1.000 42.30436 306 GLY A CA 1
ATOM 570 C C . GLY A 1 78 ? 35.42141 20.04555 -1.01794 1.000 39.25733 306 GLY A C 1
ATOM 571 O O . GLY A 1 78 ? 35.71521 20.18418 -2.20718 1.000 40.81401 306 GLY A O 1
ATOM 572 N N . ILE A 1 79 ? 36.30049 20.20265 -0.02857 1.000 34.81403 307 ILE A N 1
ATOM 573 C CA . ILE A 1 79 ? 37.71714 20.48123 -0.26768 1.000 40.45047 307 ILE A CA 1
ATOM 574 C C . ILE A 1 79 ? 38.56107 19.44608 0.47027 1.000 37.09358 307 ILE A C 1
ATOM 575 O O . ILE A 1 79 ? 38.44246 19.31487 1.69542 1.000 33.47113 307 ILE A O 1
ATOM 580 N N . ASN A 1 80 ? 39.40527 18.71710 -0.27736 1.000 34.24937 308 ASN A N 1
ATOM 581 C CA . ASN A 1 80 ? 40.46614 17.87073 0.28619 1.000 37.57815 308 ASN A CA 1
ATOM 582 C C . ASN A 1 80 ? 41.72144 18.71523 0.52815 1.000 37.28259 308 ASN A C 1
ATOM 583 O O . ASN A 1 80 ? 42.44534 19.05184 -0.41644 1.000 37.62385 308 ASN A O 1
ATOM 588 N N . LEU A 1 81 ? 41.99414 19.03552 1.78898 1.000 37.64079 309 LEU A N 1
ATOM 589 C CA . LEU A 1 81 ? 43.06285 19.98591 2.10661 1.000 39.72830 309 LEU A CA 1
ATOM 590 C C . LEU A 1 81 ? 44.43659 19.44937 1.71249 1.000 40.34223 309 LEU A C 1
ATOM 591 O O . LEU A 1 81 ? 44.69862 18.23966 1.75623 1.000 38.52386 309 LEU A O 1
ATOM 596 N N . ALA A 1 82 ? 45.30763 20.37513 1.30990 1.000 37.95408 310 ALA A N 1
ATOM 597 C CA . ALA A 1 82 ? 46.74080 20.16625 1.15154 1.000 36.80314 310 ALA A CA 1
ATOM 598 C C . ALA A 1 82 ? 47.46855 21.32037 1.83707 1.000 39.02077 310 ALA A C 1
ATOM 599 O O . ALA A 1 82 ? 46.84577 22.29009 2.28319 1.000 38.78757 310 ALA A O 1
ATOM 601 N N . GLU A 1 83 ? 48.79316 21.22559 1.94550 1.000 40.39979 311 GLU A N 1
ATOM 602 C CA . GLU A 1 83 ? 49.54942 22.38324 2.42648 1.000 40.87639 311 GLU A CA 1
ATOM 603 C C . GLU A 1 83 ? 49.49719 23.50638 1.39007 1.000 39.99919 311 GLU A C 1
ATOM 604 O O . GLU A 1 83 ? 49.45463 23.25577 0.18304 1.000 42.72529 311 GLU A O 1
ATOM 610 N N . ILE A 1 84 ? 49.52790 24.75874 1.86860 1.000 39.29013 312 ILE A N 1
ATOM 611 C CA . ILE A 1 84 ? 49.53140 25.90804 0.95530 1.000 35.73611 312 ILE A CA 1
ATOM 612 C C . ILE A 1 84 ? 50.64194 25.78523 -0.07782 1.000 38.87397 312 ILE A C 1
ATOM 613 O O . ILE A 1 84 ? 50.49777 26.23996 -1.22248 1.000 39.92279 312 ILE A O 1
ATOM 618 N N . SER A 1 85 ? 51.75754 25.14857 0.29686 1.000 42.18835 313 SER A N 1
ATOM 619 C CA . SER A 1 85 ? 52.86368 24.92523 -0.62806 1.000 40.08766 313 SER A CA 1
ATOM 620 C C . SER A 1 85 ? 52.49262 24.00129 -1.77720 1.000 43.09086 313 SER A C 1
ATOM 621 O O . SER A 1 85 ? 53.22411 23.94782 -2.76730 1.000 47.92082 313 SER A O 1
ATOM 624 N N . GLY A 1 86 ? 51.38122 23.26950 -1.66819 1.000 43.37678 314 GLY A N 1
ATOM 625 C CA . GLY A 1 86 ? 51.05156 22.17782 -2.55715 1.000 42.31869 314 GLY A CA 1
ATOM 626 C C . GLY A 1 86 ? 51.40951 20.80808 -2.00271 1.000 46.22539 314 GLY A C 1
ATOM 627 O O . GLY A 1 86 ? 50.73916 19.82157 -2.33190 1.000 49.04466 314 GLY A O 1
ATOM 628 N N . GLU A 1 87 ? 52.44298 20.73375 -1.16465 1.000 48.23256 315 GLU A N 1
ATOM 629 C CA . GLU A 1 87 ? 52.83249 19.48671 -0.51715 1.000 48.59604 315 GLU A CA 1
ATOM 630 C C . GLU A 1 87 ? 51.59999 18.80145 0.08065 1.000 44.72794 315 GLU A C 1
ATOM 631 O O . GLU A 1 87 ? 50.71905 19.48297 0.62476 1.000 43.57953 315 GLU A O 1
ATOM 637 N N . PRO A 1 88 ? 51.46954 17.47498 -0.03930 1.000 42.19553 316 PRO A N 1
ATOM 638 C CA . PRO A 1 88 ? 50.25858 16.82454 0.47251 1.000 40.68760 316 PRO A CA 1
ATOM 639 C C . PRO A 1 88 ? 50.13402 17.01751 1.97467 1.000 38.99054 316 PRO A C 1
ATOM 640 O O . PRO A 1 88 ? 51.12696 17.13388 2.69183 1.000 44.77702 316 PRO A O 1
ATOM 644 N N . TYR A 1 89 ? 48.89485 17.07359 2.44510 1.000 37.68347 317 TYR A N 1
ATOM 645 C CA . TYR A 1 89 ? 48.59600 17.05622 3.87240 1.000 40.13060 317 TYR A CA 1
ATOM 646 C C . TYR A 1 89 ? 48.14030 15.65479 4.28971 1.000 42.84353 317 TYR A C 1
ATOM 647 O O . TYR A 1 89 ? 47.18814 15.10896 3.71262 1.000 47.42259 317 TYR A O 1
ATOM 656 N N . HIS A 1 90 ? 48.81132 15.07613 5.28792 1.000 44.81222 318 HIS A N 1
ATOM 657 C CA . HIS A 1 90 ? 48.38972 13.81350 5.88378 1.000 42.02238 318 HIS A CA 1
ATOM 658 C C . HIS A 1 90 ? 47.94163 14.02536 7.32557 1.000 43.86404 318 HIS A C 1
ATOM 659 O O . HIS A 1 90 ? 48.48886 14.86181 8.06262 1.000 44.55855 318 HIS A O 1
ATOM 666 N N . ALA A 1 91 ? 46.94755 13.23256 7.71743 1.000 42.47905 319 ALA A N 1
ATOM 667 C CA . ALA A 1 91 ? 46.40548 13.25807 9.06133 1.000 44.62641 319 ALA A CA 1
ATOM 668 C C . ALA A 1 91 ? 47.43306 12.73733 10.06671 1.000 49.26155 319 ALA A C 1
ATOM 669 O O . ALA A 1 91 ? 48.48163 12.19348 9.70645 1.000 46.31683 319 ALA A O 1
ATOM 671 N N . PHE A 1 92 ? 47.11923 12.93139 11.35043 1.000 50.61198 320 PHE A N 1
ATOM 672 C CA . PHE A 1 92 ? 47.77919 12.32041 12.49998 1.000 50.97074 320 PHE A CA 1
ATOM 673 C C . PHE A 1 92 ? 49.14535 12.91468 12.82069 1.000 52.64017 320 PHE A C 1
ATOM 674 O O . PHE A 1 92 ? 49.78117 12.47496 13.78919 1.000 54.00716 320 PHE A O 1
ATOM 682 N N . GLU A 1 93 ? 49.62217 13.89082 12.05406 1.000 52.14199 321 GLU A N 1
ATOM 683 C CA . GLU A 1 93 ? 50.91068 14.52130 12.31423 1.000 53.79293 321 GLU A CA 1
ATOM 684 C C . GLU A 1 93 ? 50.79067 15.91595 12.93721 1.000 51.50713 321 GLU A C 1
ATOM 685 O O . GLU A 1 93 ? 51.60057 16.25991 13.79920 1.000 51.94627 321 GLU A O 1
ATOM 691 N N . SER A 1 94 ? 49.79740 16.71440 12.55179 1.000 52.79883 322 SER A N 1
ATOM 692 C CA . SER A 1 94 ? 49.59433 18.07898 13.02780 1.000 51.70466 322 SER A CA 1
ATOM 693 C C . SER A 1 94 ? 48.10876 18.29199 13.28211 1.000 48.94653 322 SER A C 1
ATOM 694 O O . SER A 1 94 ? 47.27707 17.52108 12.79450 1.000 46.53076 322 SER A O 1
ATOM 697 N N . PRO A 1 95 ? 47.73935 19.32956 14.04037 1.000 48.22889 323 PRO A N 1
ATOM 698 C CA . PRO A 1 95 ? 46.29798 19.59175 14.24175 1.000 44.57971 323 PRO A CA 1
ATOM 699 C C . PRO A 1 95 ? 45.53964 19.84684 12.95425 1.000 40.99981 323 PRO A C 1
ATOM 700 O O . PRO A 1 95 ? 44.36045 19.47890 12.85624 1.000 44.03635 323 PRO A O 1
ATOM 704 N N . ALA A 1 96 ? 46.19262 20.42744 11.95315 1.000 37.68505 324 ALA A N 1
ATOM 705 C CA . ALA A 1 96 ? 45.59203 20.8611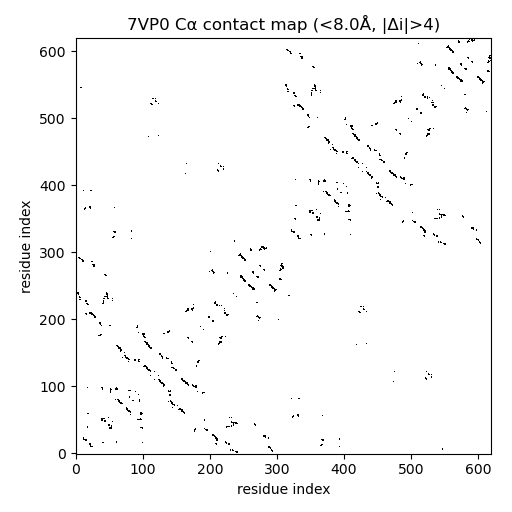2 10.69636 1.000 39.90703 324 ALA A CA 1
ATOM 706 C C . ALA A 1 96 ? 46.75260 21.27829 9.80377 1.000 39.88213 324 ALA A C 1
ATOM 707 O O . ALA A 1 96 ? 47.89890 21.22710 10.25750 1.000 37.39705 324 ALA A O 1
ATOM 709 N N . PRO A 1 97 ? 46.54214 21.65751 8.54416 1.000 36.23998 325 PRO A N 1
ATOM 710 C CA . PRO A 1 97 ? 47.68665 22.07814 7.73022 1.000 36.78631 325 PRO A CA 1
ATOM 711 C C . PRO A 1 97 ? 48.30573 23.35039 8.29856 1.000 39.54206 325 PRO A C 1
ATOM 712 O O . PRO A 1 97 ? 47.69341 24.06264 9.09863 1.000 35.26064 325 PRO A O 1
ATOM 716 N N . LEU A 1 98 ? 49.54977 23.60714 7.89234 1.000 32.95182 326 LEU A N 1
ATOM 717 C CA . LEU A 1 98 ? 50.27695 24.76933 8.39337 1.000 37.98812 326 LEU A CA 1
ATOM 718 C C . LEU A 1 98 ? 49.54979 26.05724 7.99903 1.000 38.47324 326 LEU A C 1
ATOM 719 O O . LEU A 1 98 ? 49.19780 26.25262 6.83087 1.000 35.56308 326 LEU A O 1
ATOM 724 N N . GLY A 1 99 ? 49.30118 26.92246 8.98702 1.000 38.56653 327 GLY A N 1
ATOM 725 C CA . GLY A 1 99 ? 48.65689 28.20243 8.75324 1.000 37.83723 327 GLY A CA 1
ATOM 726 C C . GLY A 1 99 ? 47.14170 28.16289 8.74512 1.000 40.12651 327 GLY A C 1
ATOM 727 O O . GLY A 1 99 ? 46.51349 29.22320 8.69623 1.000 34.43073 327 GLY A O 1
ATOM 728 N N . PHE A 1 100 ? 46.54617 26.97325 8.80009 1.000 39.78796 328 PHE A N 1
ATOM 729 C CA . PHE A 1 100 ? 45.10189 26.82021 8.84253 1.000 36.81815 328 PHE A CA 1
ATOM 730 C C . PHE A 1 100 ? 44.50075 27.73342 9.91151 1.000 37.89252 328 PHE A C 1
ATOM 731 O O . PHE A 1 100 ? 45.03715 27.80654 11.02255 1.000 37.14134 328 PHE A O 1
ATOM 739 N N . PRO A 1 101 ? 43.38536 28.42525 9.62961 1.000 34.09557 329 PRO A N 1
ATOM 740 C CA . PRO A 1 101 ? 42.92144 29.47105 10.54687 1.000 36.01757 329 PRO A CA 1
ATOM 741 C C . PRO A 1 101 ? 42.35612 28.86468 11.81363 1.000 39.24998 329 PRO A C 1
ATOM 742 O O . PRO A 1 101 ? 41.72849 27.79934 11.79395 1.000 38.67922 329 PRO A O 1
ATOM 746 N N . ASP A 1 102 ? 42.53772 29.58034 12.92192 1.000 37.82486 330 ASP A N 1
ATOM 747 C CA . ASP A 1 102 ? 42.14061 29.00425 14.19636 1.000 36.58511 330 ASP A CA 1
ATOM 748 C C . ASP A 1 102 ? 41.02006 29.81789 14.82913 1.000 37.67464 330 ASP A C 1
ATOM 749 O O . ASP A 1 102 ? 41.04287 30.09309 16.02829 1.000 39.94063 330 ASP A O 1
ATOM 754 N N . PHE A 1 103 ? 39.98231 30.11834 14.04674 1.000 40.62240 331 PHE A N 1
ATOM 755 C CA . PHE A 1 103 ? 38.76932 30.76096 14.54489 1.000 41.66873 331 PHE A CA 1
ATOM 756 C C . PHE A 1 103 ? 37.61302 29.77064 14.46693 1.000 42.55390 331 PHE A C 1
ATOM 757 O O . PHE A 1 103 ? 37.14876 29.42467 13.37284 1.000 40.84397 331 PHE A O 1
ATOM 765 N N . GLY A 1 104 ? 37.13556 29.33672 15.62603 1.000 41.13066 332 GLY A N 1
ATOM 766 C CA . GLY A 1 104 ? 36.05490 28.37695 15.64717 1.000 46.46039 332 GLY A CA 1
ATOM 767 C C . GLY A 1 104 ? 34.67131 28.97352 15.81513 1.000 47.78292 332 GLY A C 1
ATOM 768 O O . GLY A 1 104 ? 33.67269 28.27414 15.62184 1.000 45.48862 332 GLY A O 1
ATOM 769 N N . ASP A 1 105 ? 34.59846 30.26500 16.14633 1.000 49.20194 333 ASP A N 1
ATOM 770 C CA . ASP A 1 105 ? 33.38429 30.87407 16.67037 1.000 47.93799 333 ASP A CA 1
ATOM 771 C C . ASP A 1 105 ? 32.62222 31.67715 15.64184 1.000 52.34665 333 ASP A C 1
ATOM 772 O O . ASP A 1 105 ? 31.64251 32.33671 16.00118 1.000 60.39597 333 ASP A O 1
ATOM 777 N N . GLY A 1 106 ? 33.02103 31.63696 14.37581 1.000 50.18554 334 GLY A N 1
ATOM 778 C CA . GLY A 1 106 ? 32.22874 32.33696 13.38180 1.000 54.87834 334 GLY A CA 1
ATOM 779 C C . GLY A 1 106 ? 32.42107 31.79192 11.98704 1.000 55.00025 334 GLY A C 1
ATOM 780 O O . GLY A 1 106 ? 33.38002 31.06343 11.70614 1.000 55.84258 334 GLY A O 1
ATOM 781 N N . ASP A 1 107 ? 31.49583 32.17081 11.10830 1.000 47.62258 335 ASP A N 1
ATOM 782 C CA . ASP A 1 107 ? 31.59041 31.82013 9.69959 1.000 48.13393 335 ASP A CA 1
ATOM 783 C C . ASP A 1 107 ? 32.79156 32.48840 9.05332 1.000 47.67568 335 ASP A C 1
ATOM 784 O O . ASP A 1 107 ? 33.06378 33.67119 9.28001 1.000 46.29071 335 ASP A O 1
ATOM 789 N N . TRP A 1 108 ? 33.49832 31.73264 8.22307 1.000 44.52040 336 TRP A N 1
ATOM 790 C CA . TRP A 1 108 ? 34.57692 32.27649 7.41219 1.000 45.01189 336 TRP A CA 1
ATOM 791 C C . TRP A 1 108 ? 34.02778 32.52913 6.02359 1.000 43.29931 336 TRP A C 1
ATOM 792 O O . TRP A 1 108 ? 33.62491 31.58487 5.34072 1.000 46.26668 336 TRP A O 1
ATOM 803 N N . HIS A 1 109 ? 34.02322 33.78457 5.60048 1.000 39.16889 337 HIS A N 1
ATOM 804 C CA . HIS A 1 109 ? 33.70937 34.11890 4.21864 1.000 38.76431 337 HIS A CA 1
ATOM 805 C C . HIS A 1 109 ? 35.00888 34.16440 3.42846 1.000 36.94456 337 HIS A C 1
ATOM 806 O O . HIS A 1 109 ? 35.88558 34.99550 3.70529 1.000 41.72593 337 HIS A O 1
ATOM 813 N N . VAL A 1 110 ? 35.12319 33.29006 2.43753 1.000 34.91413 338 VAL A N 1
ATOM 814 C CA . VAL A 1 110 ? 36.40814 32.97554 1.83210 1.000 37.30050 338 VAL A CA 1
ATOM 815 C C . VAL A 1 110 ? 36.37545 33.35961 0.36556 1.000 33.02912 338 VAL A C 1
ATOM 816 O O . VAL A 1 110 ? 35.34322 33.24945 -0.30358 1.000 34.06799 338 VAL A O 1
ATOM 820 N N . THR A 1 111 ? 37.52307 33.80703 -0.13120 1.000 31.10522 339 THR A N 1
ATOM 821 C CA . THR A 1 111 ? 37.75780 34.01068 -1.55179 1.000 31.76040 339 THR A CA 1
ATOM 822 C C . THR A 1 111 ? 38.93637 33.14934 -1.95968 1.000 35.58153 339 THR A C 1
ATOM 823 O O . THR A 1 111 ? 40.04207 33.33056 -1.44287 1.000 42.40510 339 THR A O 1
ATOM 827 N N . ALA A 1 112 ? 38.69914 32.20725 -2.86381 1.000 35.89962 340 ALA A N 1
ATOM 828 C CA . ALA A 1 112 ? 39.73646 31.33191 -3.37824 1.000 37.91417 340 ALA A CA 1
ATOM 829 C C . ALA A 1 112 ? 40.03736 31.67848 -4.82928 1.000 39.39689 340 ALA A C 1
ATOM 830 O O . ALA A 1 112 ? 39.21826 32.28102 -5.53311 1.000 40.25294 340 ALA A O 1
ATOM 832 N N . THR A 1 113 ? 41.22353 31.28698 -5.28167 1.000 34.84013 341 THR A N 1
ATOM 833 C CA . THR A 1 113 ? 41.53887 31.33194 -6.69889 1.000 37.10650 341 THR A CA 1
ATOM 834 C C . THR A 1 113 ? 42.09301 29.97966 -7.11446 1.000 42.05883 341 THR A C 1
ATOM 835 O O . THR A 1 113 ? 42.62894 29.22801 -6.29835 1.000 40.17006 341 THR A O 1
ATOM 839 N N . LYS A 1 114 ? 41.96137 29.67581 -8.39992 1.000 42.68105 342 LYS A N 1
ATOM 840 C CA . LYS A 1 114 ? 42.71200 28.56375 -8.95569 1.000 43.95366 342 LYS A CA 1
ATOM 841 C C . LYS A 1 114 ? 44.20073 28.87496 -8.88368 1.000 44.84580 342 LYS A C 1
ATOM 842 O O . LYS A 1 114 ? 44.61641 30.02186 -9.05377 1.000 44.75996 342 LYS A O 1
ATOM 848 N N . VAL A 1 115 ? 45.01426 27.85029 -8.63266 1.000 45.07951 343 VAL A N 1
ATOM 849 C CA . VAL A 1 115 ? 46.45642 28.03481 -8.55003 1.000 50.01867 343 VAL A CA 1
ATOM 850 C C . VAL A 1 115 ? 47.21523 27.16400 -9.53488 1.000 50.87354 343 VAL A C 1
ATOM 851 O O . VAL A 1 115 ? 48.45147 27.12706 -9.49404 1.000 50.49391 343 VAL A O 1
ATOM 855 N N . THR A 1 116 ? 46.51306 26.45248 -10.41291 1.000 45.81839 344 THR A N 1
ATOM 856 C CA . THR A 1 116 ? 47.17841 25.63072 -11.41839 1.000 49.44837 344 THR A CA 1
ATOM 857 C C . THR A 1 116 ? 47.50528 26.49280 -12.63028 1.000 52.44552 344 THR A C 1
ATOM 858 O O . THR A 1 116 ? 46.58320 27.06204 -13.23492 1.000 55.98102 344 THR A O 1
ATOM 862 N N . PRO A 1 117 ? 48.78160 26.63378 -13.01146 1.000 54.61307 345 PRO A N 1
ATOM 863 C CA . PRO A 1 117 ? 49.11846 27.55097 -14.11776 1.000 52.78517 345 PRO A CA 1
ATOM 864 C C . PRO A 1 117 ? 48.35253 27.27142 -15.39803 1.000 55.15335 345 PRO A C 1
ATOM 865 O O . PRO A 1 117 ? 47.92369 28.21563 -16.07704 1.000 58.05706 345 PRO A O 1
ATOM 869 N N . SER A 1 118 ? 48.14930 25.99319 -15.73273 1.000 59.93478 346 SER A N 1
ATOM 870 C CA . SER A 1 118 ? 47.36163 25.64400 -16.91131 1.000 58.99099 346 SER A CA 1
ATOM 871 C C . SER A 1 118 ? 45.94388 26.18396 -16.81325 1.000 55.08857 346 SER A C 1
ATOM 872 O O . SER A 1 118 ? 45.36311 26.56807 -17.82988 1.000 62.54744 346 SER A O 1
ATOM 875 N N . GLN A 1 119 ? 45.37668 26.23595 -15.60735 1.000 54.62038 347 GLN A N 1
ATOM 876 C CA . GLN A 1 119 ? 44.04460 26.79333 -15.40658 1.000 55.73074 347 GLN A CA 1
ATOM 877 C C . GLN A 1 119 ? 44.03511 28.32172 -15.32786 1.000 55.81101 347 GLN A C 1
ATOM 878 O O . GLN A 1 119 ? 42.99443 28.89025 -14.98920 1.000 54.46609 347 GLN A O 1
ATOM 884 N N . LEU A 1 120 ? 45.15400 29.00033 -15.60982 1.000 57.61675 348 LEU A N 1
ATOM 885 C CA . LEU A 1 120 ? 45.24242 30.45460 -15.45984 1.000 56.78219 348 LEU A CA 1
ATOM 886 C C . LEU A 1 120 ? 45.69439 31.14633 -16.74176 1.000 53.82904 348 LEU A C 1
ATOM 887 O O . LEU A 1 120 ? 46.17199 32.28554 -16.68989 1.000 53.01397 348 LEU A O 1
ATOM 892 N N . GLU A 1 121 ? 45.57508 30.48378 -17.89451 1.000 57.66317 349 GLU A N 1
ATOM 893 C CA . GLU A 1 121 ? 45.86851 31.17382 -19.14377 1.000 57.81508 349 GLU A CA 1
ATOM 894 C C . GLU A 1 121 ? 44.71401 32.06674 -19.59231 1.000 56.81197 349 GLU A C 1
ATOM 895 O O . GLU A 1 121 ? 44.94639 33.01939 -20.34669 1.000 52.68166 349 GLU A O 1
ATOM 901 N N . ALA A 1 122 ? 43.49037 31.79615 -19.13296 1.000 50.26388 350 ALA A N 1
ATOM 902 C CA . ALA A 1 122 ? 42.33636 32.62235 -19.47167 1.000 55.41009 350 ALA A CA 1
ATOM 903 C C . ALA A 1 122 ? 41.25813 32.42852 -18.41085 1.000 56.69787 350 ALA A C 1
ATOM 904 O O . ALA A 1 122 ? 41.36051 31.55132 -17.54636 1.000 58.89390 350 ALA A O 1
ATOM 906 N N . ASN A 1 123 ? 40.24279 33.29962 -18.46872 1.000 50.77173 351 ASN A N 1
ATOM 907 C CA . ASN A 1 123 ? 39.01242 33.22611 -17.67828 1.000 54.80761 351 ASN A CA 1
ATOM 908 C C . ASN A 1 123 ? 39.15029 33.64283 -16.22055 1.000 52.31317 351 ASN A C 1
ATOM 909 O O . ASN A 1 123 ? 40.25617 33.75567 -15.68696 1.000 56.22293 351 ASN A O 1
ATOM 914 N N . ASP A 1 124 ? 38.00482 33.86978 -15.58016 1.000 53.34110 352 ASP A N 1
ATOM 915 C CA . ASP A 1 124 ? 37.92160 34.26774 -14.17509 1.000 50.05708 352 ASP A CA 1
ATOM 916 C C . ASP A 1 124 ? 38.28704 33.08527 -13.28432 1.000 50.78470 352 ASP A C 1
ATOM 917 O O . ASP A 1 124 ? 37.66584 32.02074 -13.41214 1.000 52.16664 352 ASP A O 1
ATOM 922 N N . PRO A 1 125 ? 39.30011 33.21254 -12.38031 1.000 45.68304 353 PRO A N 1
ATOM 923 C CA . PRO A 1 125 ? 39.74016 32.05334 -11.58499 1.000 40.07720 353 PRO A CA 1
ATOM 924 C C . PRO A 1 125 ? 39.20203 32.02444 -10.15853 1.000 39.67743 353 PRO A C 1
ATOM 925 O O . PRO A 1 125 ? 39.70879 31.26965 -9.31771 1.000 37.18268 353 PRO A O 1
ATOM 929 N N . VAL A 1 126 ? 38.16966 32.80647 -9.87278 1.000 37.04008 354 VAL A N 1
ATOM 930 C CA . VAL A 1 126 ? 37.72828 33.04834 -8.50151 1.000 39.88495 354 VAL A CA 1
ATOM 931 C C . VAL A 1 126 ? 36.56914 32.12997 -8.13412 1.000 42.28790 354 VAL A C 1
ATOM 932 O O . VAL A 1 126 ? 35.62472 31.93474 -8.91462 1.000 46.87597 354 VAL A O 1
ATOM 936 N N . VAL A 1 127 ? 36.63790 31.58056 -6.92901 1.000 39.27141 355 VAL A N 1
ATOM 937 C CA . VAL A 1 127 ? 35.54008 30.87342 -6.29252 1.000 40.91742 355 VAL A CA 1
ATOM 938 C C . VAL A 1 127 ? 35.34049 31.51586 -4.93198 1.000 37.42118 355 VAL A C 1
ATOM 939 O O . VAL A 1 127 ? 36.31282 31.70403 -4.19111 1.000 42.50047 355 VAL A O 1
ATOM 943 N N . VAL A 1 128 ? 34.09755 31.85694 -4.59945 1.000 37.43608 356 VAL A N 1
ATOM 944 C CA . VAL A 1 128 ? 33.78533 32.41206 -3.28853 1.000 34.48651 356 VAL A CA 1
ATOM 945 C C . VAL A 1 128 ? 32.77154 31.50626 -2.59578 1.000 37.08093 356 VAL A C 1
ATOM 946 O O . VAL A 1 128 ? 32.07447 30.71473 -3.22849 1.000 40.90758 356 VAL A O 1
ATOM 950 N N . GLY A 1 129 ? 32.70636 31.62708 -1.27594 1.000 37.45084 357 GLY A N 1
ATOM 951 C CA . GLY A 1 129 ? 31.78483 30.83129 -0.48579 1.000 34.02186 357 GLY A CA 1
ATOM 952 C C . GLY A 1 129 ? 31.97686 31.14433 0.98225 1.000 41.05909 357 GLY A C 1
ATOM 953 O O . GLY A 1 129 ? 32.66765 32.10003 1.34140 1.000 38.26599 357 GLY A O 1
ATOM 954 N N . ASN A 1 130 ? 31.37193 30.32660 1.84235 1.000 39.58811 358 ASN A N 1
ATOM 955 C CA . ASN A 1 130 ? 31.63566 30.44148 3.26975 1.000 43.81849 358 ASN A CA 1
ATOM 956 C C . ASN A 1 130 ? 31.87680 29.06670 3.86927 1.000 44.75951 358 ASN A C 1
ATOM 957 O O . ASN A 1 130 ? 31.26296 28.08131 3.46100 1.000 42.45997 358 ASN A O 1
ATOM 962 N N . VAL A 1 131 ? 32.77217 29.02324 4.85729 1.000 39.29828 359 VAL A N 1
ATOM 963 C CA . VAL A 1 131 ? 33.08974 27.81360 5.60660 1.000 41.77363 359 VAL A CA 1
ATOM 964 C C . VAL A 1 131 ? 32.51374 27.95665 7.00982 1.000 43.48690 359 VAL A C 1
ATOM 965 O O . VAL A 1 131 ? 32.62203 29.01910 7.62597 1.000 42.51643 359 VAL A O 1
ATOM 969 N N . GLN A 1 132 ? 31.90029 26.88877 7.52212 1.000 43.67032 360 GLN A N 1
ATOM 970 C CA . GLN A 1 132 ? 31.34024 26.93484 8.87085 1.000 47.27953 360 GLN A CA 1
ATOM 971 C C . GLN A 1 132 ? 32.08906 25.99406 9.80128 1.000 47.78894 360 GLN A C 1
ATOM 972 O O . GLN A 1 132 ? 31.86786 24.77626 9.75219 1.000 52.19440 360 GLN A O 1
ATOM 978 N N . PRO A 1 133 ? 32.94880 26.50226 10.68760 1.000 50.27270 361 PRO A N 1
ATOM 979 C CA . PRO A 1 133 ? 33.70772 25.60558 11.58096 1.000 47.54017 361 PRO A CA 1
ATOM 980 C C . PRO A 1 133 ? 32.82417 24.75151 12.46794 1.000 51.04571 361 PRO A C 1
ATOM 981 O O . PRO A 1 133 ? 33.18334 23.60612 12.77246 1.000 48.68121 361 PRO A O 1
ATOM 985 N N . TYR A 1 134 ? 31.66911 25.27145 12.88773 1.000 48.74699 362 TYR A N 1
ATOM 986 C CA . TYR A 1 134 ? 30.73307 24.50629 13.70683 1.000 56.07250 362 TYR A CA 1
ATOM 987 C C . TYR A 1 134 ? 29.97542 23.42693 12.91950 1.000 52.31664 362 TYR A C 1
ATOM 988 O O . TYR A 1 134 ? 29.26169 22.62440 13.53454 1.000 54.97311 362 TYR A O 1
ATOM 997 N N . ASN A 1 135 ? 30.14116 23.36392 11.59595 1.000 50.20542 363 ASN A N 1
ATOM 998 C CA . ASN A 1 135 ? 29.46246 22.36691 10.77320 1.000 51.31948 363 ASN A CA 1
ATOM 999 C C . ASN A 1 135 ? 29.93900 20.95866 11.12295 1.000 51.61963 363 ASN A C 1
ATOM 1000 O O . ASN A 1 135 ? 31.09546 20.76623 11.49293 1.000 50.57422 363 ASN A O 1
ATOM 1005 N N . PRO A 1 136 ? 29.06474 19.94926 11.00433 1.000 59.20544 364 PRO A N 1
ATOM 1006 C CA . PRO A 1 136 ? 29.50560 18.56146 11.25766 1.000 49.63904 364 PRO A CA 1
ATOM 1007 C C . PRO A 1 136 ? 30.45842 18.00131 10.21471 1.000 47.50545 364 PRO A C 1
ATOM 1008 O O . PRO A 1 136 ? 31.15702 17.03620 10.52258 1.000 49.47022 364 PRO A O 1
ATOM 1012 N N . GLN A 1 137 ? 30.51691 18.56044 9.00769 1.000 46.19963 365 GLN A N 1
ATOM 1013 C CA . GLN A 1 137 ? 31.46926 18.14575 7.98067 1.000 47.36829 365 GLN A CA 1
ATOM 1014 C C . GLN A 1 137 ? 32.79679 18.91155 8.02870 1.000 47.61163 365 GLN A C 1
ATOM 1015 O O . GLN A 1 137 ? 33.62202 18.74903 7.12112 1.000 44.46367 365 GLN A O 1
ATOM 1021 N N . PHE A 1 138 ? 33.00669 19.76076 9.03205 1.000 46.49769 366 PHE A N 1
ATOM 1022 C CA . PHE A 1 138 ? 34.27844 20.46305 9.22490 1.000 40.73301 366 PHE A CA 1
ATOM 1023 C C . PHE A 1 138 ? 35.24307 19.49654 9.90649 1.000 37.88643 366 PHE A C 1
ATOM 1024 O O . PHE A 1 138 ? 35.13279 19.24660 11.10676 1.000 38.68629 366 PHE A O 1
ATOM 1032 N N . ALA A 1 139 ? 36.17931 18.92828 9.13813 1.000 30.64049 367 ALA A N 1
ATOM 1033 C CA . ALA A 1 139 ? 37.10585 17.90002 9.63049 1.000 39.32948 367 ALA A CA 1
ATOM 1034 C C . ALA A 1 139 ? 38.53621 18.23963 9.21247 1.000 40.27653 367 ALA A C 1
ATOM 1035 O O . ALA A 1 139 ? 39.12740 17.56822 8.35368 1.000 38.39076 367 ALA A O 1
ATOM 1037 N N . PRO A 1 140 ? 39.12750 19.29222 9.79715 1.000 41.50322 368 PRO A N 1
ATOM 1038 C CA . PRO A 1 140 ? 40.44750 19.71771 9.30176 1.000 39.41021 368 PRO A CA 1
ATOM 1039 C C . PRO A 1 140 ? 41.57075 18.76391 9.67763 1.000 39.04085 368 PRO A C 1
ATOM 1040 O O . PRO A 1 140 ? 42.47338 18.54491 8.85579 1.000 36.96695 368 PRO A O 1
ATOM 1044 N N . HIS A 1 141 ? 41.54800 18.16723 10.87411 1.000 35.32445 369 HIS A N 1
ATOM 1045 C CA . HIS A 1 141 ? 42.63334 17.24072 11.20098 1.000 40.06176 369 HIS A CA 1
ATOM 1046 C C . HIS A 1 141 ? 42.71491 16.11141 10.18782 1.000 43.98934 369 HIS A C 1
ATOM 1047 O O . HIS A 1 141 ? 43.80881 15.76450 9.72869 1.000 43.22223 369 HIS A O 1
ATOM 1054 N N . LEU A 1 142 ? 41.56505 15.55014 9.79319 1.000 43.04593 370 LEU A N 1
ATOM 1055 C CA . LEU A 1 142 ? 41.57054 14.46969 8.81753 1.000 40.86678 370 LEU A CA 1
ATOM 1056 C C . LEU A 1 142 ? 41.64637 14.96826 7.38646 1.000 43.56016 370 LEU A C 1
ATOM 1057 O O . LEU A 1 142 ? 41.65531 14.13756 6.46700 1.000 40.48942 370 LEU A O 1
ATOM 1062 N N . GLY A 1 143 ? 41.69019 16.28855 7.18004 1.000 41.75238 371 GLY A N 1
ATOM 1063 C CA . GLY A 1 143 ? 42.01850 16.86147 5.88837 1.000 34.52529 371 GLY A CA 1
ATOM 1064 C C . GLY A 1 143 ? 40.86302 17.28130 5.00353 1.000 37.86081 371 GLY A C 1
ATOM 1065 O O . GLY A 1 143 ? 41.06681 17.43270 3.78852 1.000 36.88376 371 GLY A O 1
ATOM 1066 N N . THR A 1 144 ? 39.66932 17.50050 5.55615 1.000 37.71312 372 THR A N 1
ATOM 1067 C CA . THR A 1 144 ? 38.50940 17.78646 4.71403 1.000 37.91840 372 THR A CA 1
ATOM 1068 C C . THR A 1 144 ? 37.59658 18.82887 5.35165 1.000 35.80297 372 THR A C 1
ATOM 1069 O O . THR A 1 144 ? 37.34287 18.79999 6.56180 1.000 35.29562 372 THR A O 1
ATOM 1073 N N . LEU A 1 145 ? 37.08820 19.74278 4.52035 1.000 38.18503 373 LEU A N 1
ATOM 1074 C CA . LEU A 1 145 ? 36.06357 20.68712 4.94582 1.000 38.54658 373 LEU A CA 1
ATOM 1075 C C . LEU A 1 145 ? 35.12872 20.93557 3.76592 1.000 39.66459 373 LEU A C 1
ATOM 1076 O O . LEU A 1 145 ? 35.37917 20.48158 2.64203 1.000 38.34565 373 LEU A O 1
ATOM 1081 N N . VAL A 1 146 ? 34.07432 21.71503 4.00908 1.000 35.84253 374 VAL A N 1
ATOM 1082 C CA . VAL A 1 146 ? 33.09176 22.02201 2.97474 1.000 42.09347 374 VAL A CA 1
ATOM 1083 C C . VAL A 1 146 ? 32.90382 23.53468 2.84817 1.000 41.98613 374 VAL A C 1
ATOM 1084 O O . VAL A 1 146 ? 32.68883 24.23089 3.84783 1.000 38.32238 374 VAL A O 1
ATOM 1088 N N . VAL A 1 147 ? 32.96967 24.03467 1.61738 1.000 38.60104 375 VAL A N 1
ATOM 1089 C CA . VAL A 1 147 ? 32.59595 25.40974 1.30727 1.000 42.39853 375 VAL A CA 1
ATOM 1090 C C . VAL A 1 147 ? 31.09519 25.45917 1.00750 1.000 45.90296 375 VAL A C 1
ATOM 1091 O O . VAL A 1 147 ? 30.65556 25.02074 -0.05863 1.000 41.75183 375 VAL A O 1
ATOM 1095 N N . GLU A 1 148 ? 30.31677 26.01415 1.93859 1.000 44.67861 376 GLU A N 1
ATOM 1096 C CA . GLU A 1 148 ? 28.90596 26.27061 1.69886 1.000 45.11518 376 GLU A CA 1
ATOM 1097 C C . GLU A 1 148 ? 28.71597 27.37825 0.66979 1.000 46.83738 376 GLU A C 1
ATOM 1098 O O . GLU A 1 148 ? 29.53802 28.28770 0.53957 1.000 45.58987 376 GLU A O 1
ATOM 1104 N N . ASN A 1 149 ? 27.61064 27.28685 -0.06631 1.000 42.01203 377 ASN A N 1
ATOM 1105 C CA . ASN A 1 149 ? 27.17496 28.31738 -1.00097 1.000 47.01927 377 ASN A CA 1
ATOM 1106 C C . ASN A 1 149 ? 28.23571 28.76627 -2.01836 1.000 49.68830 377 ASN A C 1
ATOM 1107 O O . ASN A 1 149 ? 28.42578 29.95801 -2.23678 1.000 47.47471 377 ASN A O 1
ATOM 1112 N N . PRO A 1 150 ? 28.90573 27.82970 -2.68786 1.000 50.15618 378 PRO A N 1
ATOM 1113 C CA . PRO A 1 150 ? 29.93341 28.24187 -3.65461 1.000 48.95896 378 PRO A CA 1
ATOM 1114 C C . PRO A 1 150 ? 29.36657 29.10273 -4.78018 1.000 47.73776 378 PRO A C 1
ATOM 1115 O O . PRO A 1 150 ? 28.27455 28.84995 -5.28946 1.000 56.03405 378 PRO A O 1
ATOM 1119 N N . THR A 1 151 ? 30.12466 30.12469 -5.17568 1.000 44.53531 379 THR A N 1
ATOM 1120 C CA . THR A 1 151 ? 29.89760 30.81806 -6.44375 1.000 49.07370 379 THR A CA 1
ATOM 1121 C C . THR A 1 151 ? 31.22012 30.82863 -7.19535 1.000 44.03352 379 THR A C 1
ATOM 1122 O O . THR A 1 151 ? 32.18442 31.46644 -6.72525 1.000 50.40312 379 THR A O 1
ATOM 1126 N N . PRO A 1 152 ? 31.32167 30.18844 -8.37294 1.000 48.61081 380 PRO A N 1
ATOM 1127 C CA . PRO A 1 152 ? 30.31522 29.43108 -9.13842 1.000 48.81259 380 PRO A CA 1
ATOM 1128 C C . PRO A 1 152 ? 29.74439 28.22409 -8.39675 1.000 56.04336 380 PRO A C 1
ATOM 1129 O O . PRO A 1 152 ? 30.38000 27.70601 -7.46916 1.000 56.02145 380 PRO A O 1
ATOM 1133 N N . ASP A 1 153 ? 28.55622 27.77965 -8.82481 1.000 59.86346 381 ASP A N 1
ATOM 1134 C CA . ASP A 1 153 ? 27.85332 26.68589 -8.15902 1.000 58.91695 381 ASP A CA 1
ATOM 1135 C C . ASP A 1 153 ? 28.47523 25.32900 -8.45598 1.000 61.98948 381 ASP A C 1
ATOM 1136 O O . ASP A 1 153 ? 28.39999 24.41337 -7.62273 1.000 61.29640 381 ASP A O 1
ATOM 1141 N N . GLN A 1 154 ? 29.07434 25.18226 -9.63323 1.000 59.09424 382 GLN A N 1
ATOM 1142 C CA . GLN A 1 154 ? 29.65990 23.92881 -10.08588 1.000 63.60091 382 GLN A CA 1
ATOM 1143 C C . GLN A 1 154 ? 31.12385 24.19173 -10.40398 1.000 59.32137 382 GLN A C 1
ATOM 1144 O O . GLN A 1 154 ? 31.43541 24.86257 -11.39330 1.000 64.90311 382 GLN A O 1
ATOM 1146 N N . VAL A 1 155 ? 32.01560 23.68953 -9.55572 1.000 55.86890 383 VAL A N 1
ATOM 1147 C CA . VAL A 1 155 ? 33.45198 23.71102 -9.80529 1.000 53.07813 383 VAL A CA 1
ATOM 1148 C C . VAL A 1 155 ? 33.88390 22.29596 -10.16221 1.000 52.67781 383 VAL A C 1
ATOM 1149 O O . VAL A 1 155 ? 33.52594 21.33664 -9.46666 1.000 52.69518 383 VAL A O 1
ATOM 1153 N N . ALA A 1 156 ? 34.63895 22.16624 -11.24949 1.000 47.86019 384 ALA A N 1
ATOM 1154 C CA . ALA A 1 156 ? 35.09368 20.85880 -11.68948 1.000 44.00778 384 ALA A CA 1
ATOM 1155 C C . ALA A 1 156 ? 35.89072 20.16298 -10.59046 1.000 51.44467 384 ALA A C 1
ATOM 1156 O O . ALA A 1 156 ? 36.67670 20.78912 -9.87142 1.000 52.11400 384 ALA A O 1
ATOM 1158 N N . THR A 1 157 ? 35.68448 18.85143 -10.48336 1.000 48.68982 385 THR A N 1
ATOM 1159 C CA . THR A 1 157 ? 36.33031 18.03254 -9.46556 1.000 49.55668 385 THR A CA 1
ATOM 1160 C C . THR A 1 157 ? 37.85034 18.05064 -9.61817 1.000 46.65766 385 THR A C 1
ATOM 1161 O O . THR A 1 157 ? 38.38408 18.07726 -10.73152 1.000 51.27808 385 THR A O 1
ATOM 1165 N N . GLY A 1 158 ? 38.55020 18.06007 -8.48519 1.000 37.70252 386 GLY A N 1
ATOM 1166 C CA . GLY A 1 158 ? 39.99497 18.05714 -8.50647 1.000 42.23283 386 GLY A CA 1
ATOM 1167 C C . GLY A 1 158 ? 40.66062 19.38388 -8.81855 1.000 47.75142 386 GLY A C 1
ATOM 1168 O O . GLY A 1 158 ? 41.86887 19.40114 -9.08455 1.000 50.36430 386 GLY A O 1
ATOM 1169 N N . THR A 1 159 ? 39.92512 20.49285 -8.80722 1.000 44.10001 387 THR A N 1
ATOM 1170 C CA . THR A 1 159 ? 40.53764 21.79093 -9.06931 1.000 50.86273 387 THR A CA 1
ATOM 1171 C C . THR A 1 159 ? 41.24553 22.29704 -7.81346 1.000 42.79731 387 THR A C 1
ATOM 1172 O O . THR A 1 159 ? 40.66865 22.30321 -6.71716 1.000 40.58955 387 THR A O 1
ATOM 1176 N N . ASP A 1 160 ? 42.49790 22.71564 -7.98586 1.000 44.02435 388 ASP A N 1
ATOM 1177 C CA . ASP A 1 160 ? 43.34422 23.21506 -6.90056 1.000 43.13285 388 ASP A CA 1
ATOM 1178 C C . ASP A 1 160 ? 42.98675 24.66738 -6.56686 1.000 41.58505 388 ASP A C 1
ATOM 1179 O O . ASP A 1 160 ? 43.09909 25.54681 -7.42551 1.000 39.43849 388 ASP A O 1
ATOM 1184 N N . LEU A 1 161 ? 42.57573 24.92284 -5.32241 1.000 40.77352 389 LEU A N 1
ATOM 1185 C CA . LEU A 1 161 ? 42.09410 26.23347 -4.89437 1.000 35.64249 389 LEU A CA 1
ATOM 1186 C C . LEU A 1 161 ? 42.83988 26.72688 -3.64883 1.000 40.79375 389 LEU A C 1
ATOM 1187 O O . LEU A 1 161 ? 42.89003 26.02393 -2.63553 1.000 36.43723 389 LEU A O 1
ATOM 1192 N N . LEU A 1 162 ? 43.36966 27.96028 -3.69833 1.000 40.31207 390 LEU A N 1
ATOM 1193 C CA . LEU A 1 162 ? 43.97633 28.61740 -2.53667 1.000 35.36615 390 LEU A CA 1
ATOM 1194 C C . LEU A 1 162 ? 42.98048 29.59129 -1.90379 1.000 37.11020 390 LEU A C 1
ATOM 1195 O O . LEU A 1 162 ? 42.53969 30.53325 -2.55875 1.000 32.76193 390 LEU A O 1
ATOM 1200 N N . PHE A 1 163 ? 42.65765 29.38974 -0.62373 1.000 36.18828 391 PHE A N 1
ATOM 1201 C CA . PHE A 1 163 ? 41.64243 30.18334 0.06154 1.000 34.66706 391 PHE A CA 1
ATOM 1202 C C . PHE A 1 163 ? 42.24580 31.26259 0.96371 1.000 41.28126 391 PHE A C 1
ATOM 1203 O O . PHE A 1 163 ? 43.23279 31.03397 1.67361 1.000 32.12240 391 PHE A O 1
ATOM 1211 N N . ASN A 1 164 ? 41.62078 32.43543 0.94336 1.000 38.36056 392 ASN A N 1
ATOM 1212 C CA . ASN A 1 164 ? 41.80755 33.44858 1.95967 1.000 36.17244 392 ASN A CA 1
ATOM 1213 C C . ASN A 1 164 ? 40.50302 33.67476 2.69433 1.000 36.29889 392 ASN A C 1
ATOM 1214 O O . ASN A 1 164 ? 39.42243 33.44045 2.15125 1.000 33.50460 392 ASN A O 1
ATOM 1219 N N . ILE A 1 165 ? 40.60600 34.16089 3.92389 1.000 32.54996 393 ILE A N 1
ATOM 1220 C CA . ILE A 1 165 ? 39.44077 34.63755 4.66135 1.000 37.54860 393 ILE A CA 1
ATOM 1221 C C . ILE A 1 165 ? 39.24239 36.12711 4.36156 1.000 39.81645 393 ILE A C 1
ATOM 1222 O O . ILE A 1 165 ? 39.99950 36.96939 4.85030 1.000 38.18197 393 ILE A O 1
ATOM 1227 N N . THR A 1 166 ? 38.22018 36.45438 3.55697 1.000 39.21909 394 THR A N 1
ATOM 1228 C CA . THR A 1 166 ? 37.89303 37.85400 3.29014 1.000 37.76256 394 THR A CA 1
ATOM 1229 C C . THR A 1 166 ? 37.34527 38.52808 4.53778 1.000 39.73470 394 THR A C 1
ATOM 1230 O O . THR A 1 166 ? 37.77534 39.62696 4.89736 1.000 39.52649 394 THR A O 1
ATOM 1234 N N . TRP A 1 167 ? 36.41173 37.88286 5.22796 1.000 37.09245 395 TRP A N 1
ATOM 1235 C CA . TRP A 1 167 ? 35.94766 38.42938 6.49409 1.000 37.69656 395 TRP A CA 1
ATOM 1236 C C . TRP A 1 167 ? 35.37682 37.30698 7.34566 1.000 38.74279 395 TRP A C 1
ATOM 1237 O O . TRP A 1 167 ? 35.11454 36.19742 6.86815 1.000 36.81417 395 TRP A O 1
ATOM 1248 N N . LEU A 1 168 ? 35.18576 37.62126 8.62281 1.000 40.79512 396 LEU A N 1
ATOM 1249 C CA . LEU A 1 168 ? 34.56960 36.73111 9.59197 1.000 40.85352 396 LEU A CA 1
ATOM 1250 C C . LEU A 1 168 ? 33.27035 37.35036 10.08998 1.000 46.84054 396 LEU A C 1
ATOM 1251 O O . LEU A 1 168 ? 33.14838 38.57715 10.18407 1.000 49.73858 396 LEU A O 1
ATOM 1256 N N . SER A 1 169 ? 32.29169 36.50422 10.40352 1.000 44.12255 397 SER A N 1
ATOM 1257 C CA . SER A 1 169 ? 31.00650 36.99444 10.87808 1.000 50.31692 397 SER A CA 1
ATOM 1258 C C . SER A 1 169 ? 30.51716 36.13966 12.03266 1.000 51.92212 397 SER A C 1
ATOM 1259 O O . SER A 1 169 ? 30.78945 34.93727 12.09939 1.000 51.69658 397 SER A O 1
ATOM 1262 N N . ASN A 1 170 ? 29.77494 36.77392 12.93258 1.000 47.97748 398 ASN A N 1
ATOM 1263 C CA . ASN A 1 170 ? 29.21069 36.05751 14.06220 1.000 54.64998 398 ASN A CA 1
ATOM 1264 C C . ASN A 1 170 ? 28.17001 35.04520 13.59423 1.000 60.74836 398 ASN A C 1
ATOM 1265 O O . ASN A 1 170 ? 27.58298 35.17017 12.51387 1.000 51.71913 398 ASN A O 1
ATOM 1270 N N . ARG A 1 171 ? 27.98226 34.00716 14.40496 1.000 65.78441 399 ARG A N 1
ATOM 1271 C CA . ARG A 1 171 ? 26.78401 33.19170 14.29134 1.000 66.57677 399 ARG A CA 1
ATOM 1272 C C . ARG A 1 171 ? 25.58100 34.02073 14.71694 1.000 69.01733 399 ARG A C 1
ATOM 1273 O O . ARG A 1 171 ? 25.68926 34.91000 15.56805 1.000 69.55925 399 ARG A O 1
ATOM 1281 N N . ALA A 1 172 ? 24.42604 33.72799 14.11679 1.000 71.68257 400 ALA A N 1
ATOM 1282 C CA . ALA A 1 172 ? 23.19474 34.39789 14.51971 1.000 73.55505 400 ALA A CA 1
ATOM 1283 C C . ALA A 1 172 ? 22.99886 34.28673 16.03009 1.000 72.34973 400 ALA A C 1
ATOM 1284 O O . ALA A 1 172 ? 23.30288 33.25469 16.63691 1.000 75.94746 400 ALA A O 1
ATOM 1286 N N . ASN A 1 173 ? 22.53033 35.37601 16.64167 1.000 69.98022 401 ASN A N 1
ATOM 1287 C CA . ASN A 1 173 ? 22.24067 35.49150 18.07201 1.000 74.98738 401 ASN A CA 1
ATOM 1288 C C . ASN A 1 173 ? 23.48432 35.44069 18.95290 1.000 76.82124 401 ASN A C 1
ATOM 1289 O O . ASN A 1 173 ? 23.35426 35.44067 20.18453 1.000 77.34502 401 ASN A O 1
ATOM 1294 N N . ASN A 1 174 ? 24.67807 35.38099 18.37928 1.000 73.26703 402 ASN A N 1
ATOM 1295 C CA . ASN A 1 174 ? 25.90519 35.36307 19.15466 1.000 71.92220 402 ASN A CA 1
ATOM 1296 C C . ASN A 1 174 ? 26.82116 36.45502 18.63170 1.000 65.63821 402 ASN A C 1
ATOM 1297 O O . ASN A 1 174 ? 26.64125 36.96613 17.52483 1.000 66.63509 402 ASN A O 1
ATOM 1302 N N . ARG A 1 175 ? 27.80787 36.81292 19.43396 1.000 64.34923 403 ARG A N 1
ATOM 1303 C CA . ARG A 1 175 ? 28.88538 37.65609 18.94704 1.000 62.35392 403 ARG A CA 1
ATOM 1304 C C . ARG A 1 175 ? 30.13304 36.80827 18.71823 1.000 60.97959 403 ARG A C 1
ATOM 1305 O O . ARG A 1 175 ? 30.34770 35.78796 19.38135 1.000 59.77396 403 ARG A O 1
ATOM 1313 N N . PHE A 1 176 ? 30.93783 37.22441 17.74369 1.000 59.49367 404 PHE A N 1
ATOM 1314 C CA . PHE A 1 176 ? 32.09462 36.45044 17.30193 1.000 54.43644 404 PHE A CA 1
ATOM 1315 C C . PHE A 1 176 ? 33.25276 36.63719 18.27703 1.000 54.61513 404 PHE A C 1
ATOM 1316 O O . PHE A 1 176 ? 33.83716 37.72178 18.34837 1.000 55.50220 404 PHE A O 1
ATOM 1324 N N . ASN A 1 177 ? 33.60220 35.57768 19.02093 1.000 57.66324 405 ASN A N 1
ATOM 1325 C CA . ASN A 1 177 ? 34.73216 35.62753 19.94833 1.000 52.38798 405 ASN A CA 1
ATOM 1326 C C . ASN A 1 177 ? 35.99450 35.12682 19.25584 1.000 52.12296 405 ASN A C 1
ATOM 1327 O O . ASN A 1 177 ? 36.13667 33.90747 19.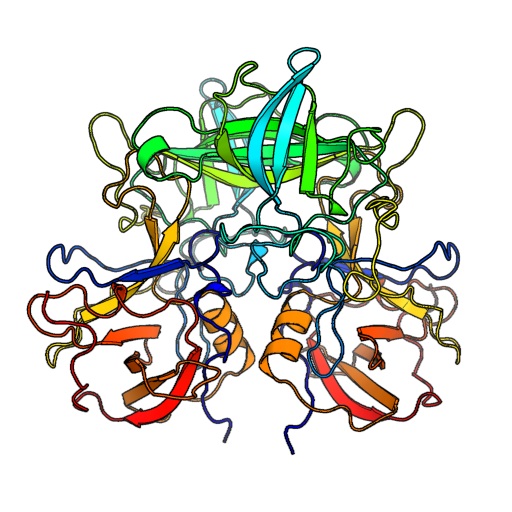05363 1.000 48.34020 405 ASN A O 1
ATOM 1332 N N . PRO A 1 178 ? 36.94899 36.00043 18.92228 1.000 48.79035 406 PRO A N 1
ATOM 1333 C CA . PRO A 1 178 ? 38.16449 35.54011 18.24225 1.000 48.86317 406 PRO A CA 1
ATOM 1334 C C . PRO A 1 178 ? 39.10231 34.72817 19.13255 1.000 46.36113 406 PRO A C 1
ATOM 1335 O O . PRO A 1 178 ? 40.13158 34.25684 18.64018 1.000 44.26577 406 PRO A O 1
ATOM 1339 N N . TRP A 1 179 ? 38.79066 34.55238 20.42069 1.000 43.23010 407 TRP A N 1
ATOM 1340 C CA . TRP A 1 179 ? 39.59419 33.66942 21.25734 1.000 46.89813 407 TRP A CA 1
ATOM 1341 C C . TRP A 1 179 ? 39.32603 32.20085 20.94820 1.000 46.92968 407 TRP A C 1
ATOM 1342 O O . TRP A 1 179 ? 40.20701 31.36065 21.15405 1.000 46.88455 407 TRP A O 1
ATOM 1353 N N . VAL A 1 180 ? 38.13764 31.88027 20.44063 1.000 45.10238 408 VAL A N 1
ATOM 1354 C CA . VAL A 1 180 ? 37.67878 30.49759 20.32142 1.000 41.39765 408 VAL A CA 1
ATOM 1355 C C . VAL A 1 180 ? 38.38127 29.82781 19.14964 1.000 42.01387 408 VAL A C 1
ATOM 1356 O O . VAL A 1 180 ? 38.27335 30.28492 18.00666 1.000 45.01450 408 VAL A O 1
ATOM 1360 N N . ILE A 1 181 ? 39.08767 28.73402 19.42469 1.000 42.29954 409 ILE A N 1
ATOM 1361 C CA . ILE A 1 181 ? 39.75871 27.96808 18.37540 1.000 41.18790 409 ILE A CA 1
ATOM 1362 C C . ILE A 1 181 ? 38.80051 26.89772 17.85526 1.000 44.73764 409 ILE A C 1
ATOM 1363 O O . ILE A 1 181 ? 37.85597 26.51848 18.56237 1.000 42.77412 409 ILE A O 1
ATOM 1368 N N . PRO A 1 182 ? 38.99531 26.38133 16.64614 1.000 38.33931 410 PRO A N 1
ATOM 1369 C CA . PRO A 1 182 ? 38.07030 25.37430 16.11704 1.000 41.76226 410 PRO A CA 1
ATOM 1370 C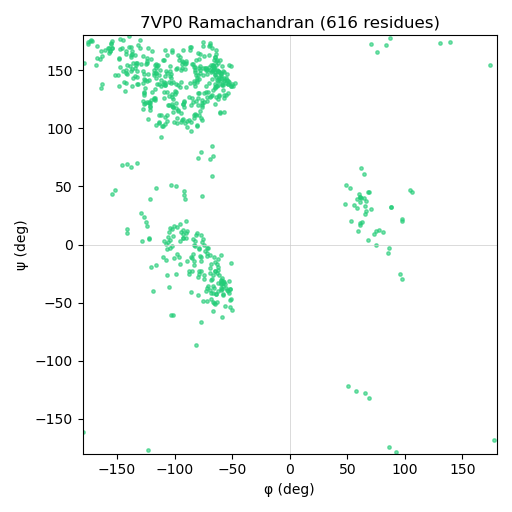 C . PRO A 1 182 ? 38.19655 24.04390 16.84187 1.000 46.14907 410 PRO A C 1
ATOM 1371 O O . PRO A 1 182 ? 39.16244 23.77150 17.55741 1.000 43.53533 410 PRO A O 1
ATOM 1375 N N . ASN A 1 183 ? 37.16980 23.21580 16.66581 1.000 50.10237 411 ASN A N 1
ATOM 1376 C CA . ASN A 1 183 ? 37.24119 21.80437 17.02403 1.000 44.70602 411 ASN A CA 1
ATOM 1377 C C . ASN A 1 183 ? 37.90329 21.11739 15.84228 1.000 43.83378 411 ASN A C 1
ATOM 1378 O O . ASN A 1 183 ? 37.33302 21.06750 14.75458 1.000 50.94409 411 ASN A O 1
ATOM 1383 N N . TYR A 1 184 ? 39.12004 20.62503 16.02830 1.000 44.15813 412 TYR A N 1
ATOM 1384 C CA . TYR A 1 184 ? 39.87467 20.11313 14.89079 1.000 45.90515 412 TYR A CA 1
ATOM 1385 C C . TYR A 1 184 ? 39.51196 18.66986 14.53553 1.000 51.65100 412 TYR A C 1
ATOM 1386 O O . TYR A 1 184 ? 39.80507 18.22833 13.41669 1.000 48.05224 412 TYR A O 1
ATOM 1395 N N . GLY A 1 185 ? 38.87928 17.93281 15.44843 1.000 52.66485 413 GLY A N 1
ATOM 1396 C CA . GLY A 1 185 ? 38.58323 16.52945 15.22538 1.000 58.85005 413 GLY A CA 1
ATOM 1397 C C . GLY A 1 185 ? 38.81025 15.69259 16.46626 1.000 69.27437 413 GLY A C 1
ATOM 1398 O O . GLY A 1 185 ? 39.31121 16.20402 17.47541 1.000 73.51534 413 GLY A O 1
ATOM 1399 N N . SER A 1 186 ? 38.45195 14.40542 16.41308 1.000 71.56234 414 SER A N 1
ATOM 1400 C CA . SER A 1 186 ? 38.59192 13.51884 17.56362 1.000 69.82592 414 SER A CA 1
ATOM 1401 C C . SER A 1 186 ? 39.81702 12.61718 17.48509 1.000 72.89535 414 SER A C 1
ATOM 1402 O O . SER A 1 186 ? 40.16943 11.98579 18.49065 1.000 77.91456 414 SER A O 1
ATOM 1405 N N . THR A 1 187 ? 40.47074 12.54341 16.32761 1.000 69.36176 415 THR A N 1
ATOM 1406 C CA . THR A 1 187 ? 41.52891 11.56355 16.05909 1.000 69.86111 415 THR A CA 1
ATOM 1407 C C . THR A 1 187 ? 42.93285 12.08583 16.42044 1.000 72.11183 415 THR A C 1
ATOM 1408 O O . THR A 1 187 ? 43.90711 11.78045 15.71619 1.000 69.51352 415 THR A O 1
ATOM 1412 N N . LEU A 1 188 ? 43.07919 12.83129 17.52784 1.000 68.59582 416 LEU A N 1
ATOM 1413 C CA . LEU A 1 188 ? 44.25992 13.67351 17.77417 1.000 69.25797 416 LEU A CA 1
ATOM 1414 C C . LEU A 1 188 ? 45.39551 12.88296 18.43523 1.000 70.89604 416 LEU A C 1
ATOM 1415 O O . LEU A 1 188 ? 45.43894 12.73641 19.66126 1.000 75.69306 416 LEU A O 1
ATOM 1420 N N . THR A 1 189 ? 46.34869 12.41987 17.62236 1.000 62.90305 417 THR A N 1
ATOM 1421 C CA . THR A 1 189 ? 47.51372 11.68042 18.09991 1.000 61.84293 417 THR A CA 1
ATOM 1422 C C . THR A 1 189 ? 48.47169 12.58491 18.88925 1.000 64.53267 417 THR A C 1
ATOM 1423 O O . THR A 1 189 ? 48.31162 13.80966 18.95739 1.000 66.09075 417 THR A O 1
ATOM 1427 N N . GLU A 1 190 ? 49.49842 11.96053 19.48386 1.000 64.79868 418 GLU A N 1
ATOM 1428 C CA . GLU A 1 190 ? 50.44577 12.71548 20.30599 1.000 67.84447 418 GLU A CA 1
ATOM 1429 C C . GLU A 1 190 ? 51.30989 13.63886 19.45506 1.000 64.80356 418 GLU A C 1
ATOM 1430 O O . GLU A 1 190 ? 51.61525 14.76736 19.86661 1.000 62.47884 418 GLU A O 1
ATOM 1436 N N . ALA A 1 191 ? 51.73340 13.16834 18.27672 1.000 60.40502 419 ALA A N 1
ATOM 1437 C CA . ALA A 1 191 ? 52.49849 14.02259 17.37405 1.000 60.80610 419 ALA A CA 1
ATOM 1438 C C . ALA A 1 191 ? 51.68140 15.22926 16.91522 1.000 58.90478 419 ALA A C 1
ATOM 1439 O O . ALA A 1 191 ? 52.23957 16.30961 16.70382 1.000 58.89083 419 ALA A O 1
ATOM 1441 N N . ALA A 1 192 ? 50.36533 15.06529 16.76511 1.000 56.26903 420 ALA A N 1
ATOM 1442 C CA . ALA A 1 192 ? 49.48009 16.09297 16.23298 1.000 57.69337 420 ALA A CA 1
ATOM 1443 C C . ALA A 1 192 ? 48.80925 16.90920 17.33476 1.000 52.47219 420 ALA A C 1
ATOM 1444 O O . ALA A 1 192 ? 47.80130 17.57248 17.07837 1.000 53.07110 420 ALA A O 1
ATOM 1446 N N . GLN A 1 193 ? 49.34520 16.86509 18.55212 1.000 53.88227 421 GLN A N 1
ATOM 1447 C CA . GLN A 1 193 ? 48.71580 17.53722 19.67846 1.000 53.47214 421 GLN A CA 1
ATOM 1448 C C . GLN A 1 193 ? 48.60231 19.04209 19.43022 1.000 53.24142 421 GLN A C 1
ATOM 1449 O O . GLN A 1 193 ? 49.43916 19.65841 18.75859 1.000 48.66226 421 GLN A O 1
ATOM 1455 N N . LEU A 1 194 ? 47.53394 19.62300 19.97000 1.000 48.78733 422 LEU A N 1
ATOM 1456 C CA . LEU A 1 194 ? 47.32385 21.05753 19.91743 1.000 43.25883 422 LEU A CA 1
ATOM 1457 C C . LEU A 1 194 ? 48.41833 21.78345 20.69644 1.000 43.36966 422 LEU A C 1
ATOM 1458 O O . LEU A 1 194 ? 49.07253 21.21688 21.57477 1.000 43.46715 422 LEU A O 1
ATOM 1463 N N . ALA A 1 195 ? 48.61934 23.05463 20.36762 1.000 39.64634 423 ALA A N 1
ATOM 1464 C CA . ALA A 1 195 ? 49.45455 23.87286 21.22615 1.000 41.39242 423 ALA A CA 1
ATOM 1465 C C . ALA A 1 195 ? 48.79111 23.96301 22.59815 1.000 42.73187 423 ALA A C 1
ATOM 1466 O O . ALA A 1 195 ? 47.56204 24.06824 22.68359 1.000 42.49943 423 ALA A O 1
ATOM 1468 N N . PRO A 1 196 ? 49.55320 23.85535 23.68781 1.000 44.65572 424 PRO A N 1
ATOM 1469 C CA . PRO A 1 196 ? 48.93252 23.88972 25.02038 1.000 41.34338 424 PRO A CA 1
ATOM 1470 C C . PRO A 1 196 ? 48.26500 25.23134 25.28119 1.000 49.73101 424 PRO A C 1
ATOM 1471 O O . PRO A 1 196 ? 48.57360 26.24583 24.64803 1.000 49.09205 424 PRO A O 1
ATOM 1475 N N . SER A 1 197 ? 47.32554 25.22837 26.22127 1.000 45.44882 425 SER A N 1
ATOM 1476 C CA . SER A 1 197 ? 46.77074 26.49781 26.63246 1.000 47.11156 425 SER A CA 1
ATOM 1477 C C . SER A 1 197 ? 47.73194 27.18507 27.59385 1.000 49.32529 425 SER A C 1
ATOM 1478 O O . SER A 1 197 ? 48.60720 26.55719 28.19590 1.000 54.04777 425 SER A O 1
ATOM 1481 N N . ILE A 1 198 ? 47.57667 28.49529 27.72448 1.000 50.54291 426 ILE A N 1
ATOM 1482 C CA . ILE A 1 198 ? 48.48559 29.31366 28.51749 1.000 49.92053 426 ILE A CA 1
ATOM 1483 C C . ILE A 1 198 ? 47.77353 29.77554 29.77649 1.000 53.37670 426 ILE A C 1
ATOM 1484 O O . ILE A 1 198 ? 46.70287 30.38943 29.70312 1.000 57.46569 426 ILE A O 1
ATOM 1489 N N . PHE A 1 199 ? 48.37081 29.50530 30.91947 1.000 55.95533 427 PHE A N 1
ATOM 1490 C CA . PHE A 1 199 ? 47.67967 29.92277 32.11650 1.000 60.59252 427 PHE A CA 1
ATOM 1491 C C . PHE A 1 199 ? 48.36003 31.13227 32.75007 1.000 63.72936 427 PHE A C 1
ATOM 1492 O O . PHE A 1 199 ? 49.58452 31.28551 32.65230 1.000 65.15302 427 PHE A O 1
ATOM 1500 N N . PRO A 1 200 ? 47.58334 32.01181 33.38665 1.000 64.81086 428 PRO A N 1
ATOM 1501 C CA . PRO A 1 200 ? 48.13336 33.29723 33.81767 1.000 61.90955 428 PRO A CA 1
ATOM 1502 C C . PRO A 1 200 ? 49.30797 33.09537 34.74468 1.000 59.34205 428 PRO A C 1
ATOM 1503 O O . PRO A 1 200 ? 49.36108 32.11496 35.51401 1.000 61.50047 428 PRO A O 1
ATOM 1507 N N . PRO A 1 201 ? 50.26744 34.00966 34.73288 1.000 57.11777 429 PRO A N 1
ATOM 1508 C CA . PRO A 1 201 ? 51.62916 33.66200 35.15059 1.000 57.22793 429 PRO A CA 1
ATOM 1509 C C . PRO A 1 201 ? 51.99351 34.01996 36.57999 1.000 58.07674 429 PRO A C 1
ATOM 1510 O O . PRO A 1 201 ? 53.06803 33.62895 37.05208 1.000 62.48097 429 PRO A O 1
ATOM 1514 N N . GLY A 1 202 ? 51.14955 34.75118 37.28229 1.000 52.90778 430 GLY A N 1
ATOM 1515 C CA . GLY A 1 202 ? 51.50142 35.12500 38.63756 1.000 51.11880 430 GLY A CA 1
ATOM 1516 C C . GLY A 1 202 ? 52.32484 36.40103 38.71282 1.000 47.77281 430 GLY A C 1
ATOM 1517 O O . GLY A 1 202 ? 52.68173 37.02669 37.71113 1.000 48.49742 430 GLY A O 1
ATOM 1518 N N . PHE A 1 203 ? 52.61919 36.79538 39.95358 1.000 50.63862 431 PHE A N 1
ATOM 1519 C CA . PHE A 1 203 ? 53.37625 38.01768 40.24425 1.000 51.01948 431 PHE A CA 1
ATOM 1520 C C . PHE A 1 203 ? 52.67906 39.24419 39.66600 1.000 49.67871 431 PHE A C 1
ATOM 1521 O O . PHE A 1 203 ? 53.32059 40.15776 39.14425 1.000 50.32923 431 PHE A O 1
ATOM 1529 N N . GLY A 1 204 ? 51.34909 39.25338 39.75203 1.000 53.75834 432 GLY A N 1
ATOM 1530 C CA . GLY A 1 204 ? 50.55883 40.34433 39.21135 1.000 50.83077 432 GLY A CA 1
ATOM 1531 C C . GLY A 1 204 ? 50.67376 40.51957 37.71696 1.000 47.85428 432 GLY A C 1
ATOM 1532 O O . GLY A 1 204 ? 50.36926 41.59726 37.20315 1.000 55.06848 432 GLY A O 1
ATOM 1533 N N . GLU A 1 205 ? 51.11453 39.49477 36.99946 1.000 47.72611 433 GLU A N 1
ATOM 1534 C CA . GLU A 1 205 ? 51.27931 39.60188 35.56188 1.000 46.05998 433 GLU A CA 1
ATOM 1535 C C . GLU A 1 205 ? 50.00602 39.18134 34.83788 1.000 47.35086 433 GLU A C 1
ATOM 1536 O O . GLU A 1 205 ? 49.18483 38.41442 35.35470 1.000 44.75370 433 GLU A O 1
ATOM 1542 N N . THR A 1 206 ? 49.85218 39.70596 33.62825 1.000 39.73424 434 THR A N 1
ATOM 1543 C CA . THR A 1 206 ? 48.74324 39.35839 32.76952 1.000 43.54826 434 THR A CA 1
ATOM 1544 C C . THR A 1 206 ? 49.26879 39.28804 31.34567 1.000 40.58671 434 THR A C 1
ATOM 1545 O O . THR A 1 206 ? 50.24635 39.95641 31.00145 1.000 37.96519 434 THR A O 1
ATOM 1549 N N . ILE A 1 207 ? 48.63235 38.43800 30.53783 1.000 36.48754 435 ILE A N 1
ATOM 1550 C CA . ILE A 1 207 ? 49.08819 38.17968 29.17786 1.000 38.52872 435 ILE A CA 1
ATOM 1551 C C . ILE A 1 207 ? 48.84711 39.39866 28.29992 1.000 45.87525 435 ILE A C 1
ATOM 1552 O O . ILE A 1 207 ? 47.78571 40.04075 28.36767 1.000 45.37870 435 ILE A O 1
ATOM 1557 N N . VAL A 1 208 ? 49.81836 39.70968 27.44443 1.000 41.36171 436 VAL A N 1
ATOM 1558 C CA . VAL A 1 208 ? 49.70340 40.81728 26.50610 1.000 37.62613 436 VAL A CA 1
ATOM 1559 C C . VAL A 1 208 ? 49.31060 40.27322 25.14233 1.000 41.19958 436 VAL A C 1
ATOM 1560 O O . VAL A 1 208 ? 49.95918 39.35906 24.62178 1.000 39.20551 436 VAL A O 1
ATOM 1564 N N . TYR A 1 209 ? 48.27193 40.85036 24.54497 1.000 38.28798 437 TYR A N 1
ATOM 1565 C CA . TYR A 1 209 ? 47.82925 40.45393 23.21816 1.000 40.08724 437 TYR A CA 1
ATOM 1566 C C . TYR A 1 209 ? 48.16540 41.54779 22.21991 1.000 38.23858 437 TYR A C 1
ATOM 1567 O O . TYR A 1 209 ? 48.02202 42.73801 22.51292 1.000 40.46696 437 TYR A O 1
ATOM 1576 N N . PHE A 1 210 ? 48.62381 41.14179 21.04872 1.000 35.79490 438 PHE A N 1
ATOM 1577 C CA . PHE A 1 210 ? 48.88834 42.06348 19.95524 1.000 36.88395 438 PHE A CA 1
ATOM 1578 C C . PHE A 1 210 ? 47.67564 42.04803 19.02571 1.000 40.12636 438 PHE A C 1
ATOM 1579 O O . PHE A 1 210 ? 47.33654 41.00052 18.46570 1.000 37.08558 438 PHE A O 1
ATOM 1587 N N . ASN A 1 211 ? 46.98667 43.18914 18.91176 1.000 42.58779 439 ASN A N 1
ATOM 1588 C CA . ASN A 1 211 ? 45.72223 43.27377 18.19251 1.000 36.57307 439 ASN A CA 1
ATOM 1589 C C . ASN A 1 211 ? 45.93200 43.79395 16.78393 1.000 38.56184 439 ASN A C 1
ATOM 1590 O O . ASN A 1 211 ? 46.86116 44.55877 16.51468 1.000 39.83570 439 ASN A O 1
ATOM 1595 N N . SER A 1 212 ? 45.03796 43.37863 15.89229 1.000 36.07664 440 SER A N 1
ATOM 1596 C CA . SER A 1 212 ? 44.88652 43.95750 14.56928 1.000 38.08318 440 SER A CA 1
ATOM 1597 C C . SER A 1 212 ? 43.43032 44.35538 14.36611 1.000 42.80458 440 SER A C 1
ATOM 1598 O O . SER A 1 212 ? 42.52144 43.69366 14.87670 1.000 40.92345 440 SER A O 1
ATOM 1601 N N . THR A 1 213 ? 43.20660 45.43538 13.61589 1.000 37.20529 441 THR A N 1
ATOM 1602 C CA . THR A 1 213 ? 41.87522 45.68236 13.07524 1.000 38.20869 441 THR A CA 1
ATOM 1603 C C . THR A 1 213 ? 41.68086 44.78570 11.86441 1.000 40.76340 441 THR A C 1
ATOM 1604 O O . THR A 1 213 ? 42.53548 44.75073 10.97325 1.000 39.28890 441 THR A O 1
ATOM 1608 N N . PHE A 1 214 ? 40.55494 44.07366 11.82459 1.000 33.67693 442 PHE A N 1
ATOM 1609 C CA . PHE A 1 214 ? 40.32417 43.07413 10.79344 1.000 38.43532 442 PHE A CA 1
ATOM 1610 C C . PHE A 1 214 ? 38.82646 43.00078 10.51917 1.000 37.60751 442 PHE A C 1
ATOM 1611 O O . PHE A 1 214 ? 38.02205 43.18656 11.44059 1.000 36.26403 442 PHE A O 1
ATOM 1619 N N . PRO A 1 215 ? 38.42031 42.74619 9.27532 1.000 36.42251 443 PRO A N 1
ATOM 1620 C CA . PRO A 1 215 ? 36.97849 42.65876 8.98725 1.000 39.95429 443 PRO A CA 1
ATOM 1621 C C . PRO A 1 215 ? 36.32954 41.45943 9.66199 1.000 39.16900 443 PRO A C 1
ATOM 1622 O O . PRO A 1 215 ? 36.03819 40.45306 9.01726 1.000 40.43635 443 PRO A O 1
ATOM 1626 N N . ALA A 1 216 ? 36.09707 41.55550 10.96462 1.000 39.86288 444 ALA A N 1
ATOM 1627 C CA . ALA A 1 216 ? 35.42558 40.51359 11.73480 1.000 41.64286 444 ALA A CA 1
ATOM 1628 C C . ALA A 1 216 ? 34.12805 41.12211 12.24557 1.000 46.88460 444 ALA A C 1
ATOM 1629 O O . ALA A 1 216 ? 34.13364 41.90180 13.20528 1.000 49.37012 444 ALA A O 1
ATOM 1631 N N . VAL A 1 217 ? 33.02075 40.76664 11.60326 1.000 49.39405 445 VAL A N 1
ATOM 1632 C CA . VAL A 1 217 ? 31.76241 41.46405 11.82427 1.000 47.12447 445 VAL A CA 1
ATOM 1633 C C . VAL A 1 217 ? 31.09165 40.92212 13.07832 1.000 48.69657 445 VAL A C 1
ATOM 1634 O O . VAL A 1 217 ? 31.08329 39.71585 13.32516 1.000 50.72276 445 VAL A O 1
ATOM 1638 N N . GLY A 1 218 ? 30.56755 41.81964 13.90251 1.000 50.55496 446 GLY A N 1
ATOM 1639 C CA . GLY A 1 218 ? 29.87114 41.39988 15.10373 1.000 48.17873 446 GLY A CA 1
ATOM 1640 C C . GLY A 1 218 ? 30.75803 40.73070 16.12437 1.000 57.80514 446 GLY A C 1
ATOM 1641 O O . GLY A 1 218 ? 30.32579 39.77741 16.78710 1.000 60.16787 446 GLY A O 1
ATOM 1642 N N . ALA A 1 219 ? 31.99380 41.20480 16.27208 1.000 58.04736 447 ALA A N 1
ATOM 1643 C CA . ALA A 1 219 ? 32.93300 40.55186 17.16665 1.000 54.14292 447 ALA A CA 1
ATOM 1644 C C . ALA A 1 219 ? 32.69894 40.99029 18.60807 1.000 58.49033 447 ALA A C 1
ATOM 1645 O O . ALA A 1 219 ? 32.11087 42.04024 18.88023 1.000 59.15316 447 ALA A O 1
ATOM 1647 N N . THR A 1 220 ? 33.17532 40.16677 19.54221 1.000 55.53594 448 THR A N 1
ATOM 1648 C CA . THR A 1 220 ? 33.14598 40.55048 20.94818 1.000 57.60455 448 THR A CA 1
ATOM 1649 C C . THR A 1 220 ? 34.15527 41.64677 21.28035 1.000 61.56950 448 THR A C 1
ATOM 1650 O O . THR A 1 220 ? 34.13799 42.17333 22.40040 1.000 56.13048 448 THR A O 1
ATOM 1654 N N . THR A 1 221 ? 35.01845 42.00686 20.33247 1.000 60.34670 449 THR A N 1
ATOM 1655 C CA . THR A 1 221 ? 36.14994 42.88462 20.57745 1.000 54.64555 449 THR A CA 1
ATOM 1656 C C . THR A 1 221 ? 36.12314 44.11449 19.68997 1.000 58.53159 449 THR A C 1
ATOM 1657 O O . THR A 1 221 ? 37.08597 44.88887 19.70403 1.000 58.88637 449 THR A O 1
ATOM 1661 N N . HIS A 1 222 ? 35.06723 44.30172 18.90138 1.000 55.90585 450 HIS A N 1
ATOM 1662 C CA . HIS A 1 222 ? 34.98094 45.45741 18.01530 1.000 65.07389 450 HIS A CA 1
ATOM 1663 C C . HIS A 1 222 ? 36.06917 45.40266 16.94771 1.000 58.77043 450 HIS A C 1
ATOM 1664 O O . HIS A 1 222 ? 36.93598 46.28959 16.88045 1.000 54.24566 450 HIS A O 1
ATOM 1671 N N . ALA A 1 223 ? 36.02069 44.33626 16.13392 1.000 49.53664 451 ALA A N 1
ATOM 1672 C CA . ALA A 1 223 ? 36.83472 44.16566 14.92875 1.000 49.43037 451 ALA A CA 1
ATOM 1673 C C . ALA A 1 223 ? 38.33390 44.02250 15.22136 1.000 49.02366 451 ALA A C 1
ATOM 1674 O O . ALA A 1 223 ? 39.16691 44.37089 14.37278 1.000 47.21382 451 ALA A O 1
ATOM 1676 N N . ALA A 1 224 ? 38.69883 43.48049 16.38932 1.000 41.86211 452 ALA A N 1
ATOM 1677 C CA . ALA A 1 224 ? 40.09789 43.32385 16.78711 1.000 44.75679 452 ALA A CA 1
ATOM 1678 C C . ALA A 1 224 ? 40.45530 41.84937 16.97721 1.000 43.20693 452 ALA A C 1
ATOM 1679 O O . ALA A 1 224 ? 39.80320 41.13033 17.74310 1.000 42.08122 452 ALA A O 1
ATOM 1681 N N . ILE A 1 225 ? 41.49769 41.40484 16.29440 1.000 43.62260 453 ILE A N 1
ATOM 1682 C CA . ILE A 1 225 ? 41.95054 40.02078 16.36724 1.000 43.07532 453 ILE A CA 1
ATOM 1683 C C . ILE A 1 225 ? 43.21193 39.96946 17.22337 1.000 39.57261 453 ILE A C 1
ATOM 1684 O O . ILE A 1 225 ? 44.22399 40.57721 16.85950 1.000 37.69576 453 ILE A O 1
ATOM 1689 N N . PRO A 1 226 ? 43.21239 39.23033 18.32816 1.000 41.16112 454 PRO A N 1
ATOM 1690 C CA . PRO A 1 226 ? 44.40104 39.12194 19.17297 1.000 38.85734 454 PRO A CA 1
ATOM 1691 C C . PRO A 1 226 ? 45.25331 37.91407 18.81945 1.000 38.35510 454 PRO A C 1
ATOM 1692 O O . PRO A 1 226 ? 44.75976 36.88139 18.34702 1.000 34.71461 454 PRO A O 1
ATOM 1696 N N . CYS A 1 227 ? 46.55354 38.05650 19.09729 1.000 36.80939 455 CYS A N 1
ATOM 1697 C CA . CYS A 1 227 ? 47.54299 36.98782 18.94292 1.000 36.11078 455 CYS A CA 1
ATOM 1698 C C . CYS A 1 227 ? 48.62373 37.16427 20.00095 1.000 39.46717 455 CYS A C 1
ATOM 1699 O O . CYS A 1 227 ? 48.80375 38.25068 20.55006 1.000 38.87097 455 CYS A O 1
ATOM 1702 N N . LEU A 1 228 ? 49.34693 36.07832 20.28627 1.000 38.43557 456 LEU A N 1
ATOM 1703 C CA . LEU A 1 228 ? 50.32454 36.10153 21.36442 1.000 34.36099 456 LEU A CA 1
ATOM 1704 C C . LEU A 1 228 ? 51.67649 36.64695 20.94698 1.000 35.45789 456 LEU A C 1
ATOM 1705 O O . LEU A 1 228 ? 52.45108 37.06334 21.81836 1.000 30.07173 456 LEU A O 1
ATOM 1710 N N . LEU A 1 229 ? 51.99513 36.60433 19.65502 1.000 31.68235 457 LEU A N 1
ATOM 1711 C CA . LEU A 1 229 ? 53.29570 36.95763 19.17073 1.000 33.81299 457 LEU A CA 1
ATOM 1712 C C . LEU A 1 229 ? 53.12606 37.54066 17.78301 1.000 36.08623 457 LEU A C 1
ATOM 1713 O O . LEU A 1 229 ? 52.35775 36.98773 16.98154 1.000 36.19650 457 LEU A O 1
ATOM 1718 N N . PRO A 1 230 ? 53.81362 38.63409 17.46582 1.000 33.58214 458 PRO A N 1
ATOM 1719 C CA . PRO A 1 230 ? 53.86386 39.07378 16.07261 1.000 35.65452 458 PRO A CA 1
ATOM 1720 C C . PRO A 1 230 ? 54.47985 37.98780 15.20610 1.000 34.51688 458 PRO A C 1
ATOM 1721 O O . PRO A 1 230 ? 55.37360 37.24977 15.63347 1.000 35.31572 458 PRO A O 1
ATOM 1725 N N . GLN A 1 231 ? 53.97664 37.87816 13.97879 1.000 38.63000 459 GLN A N 1
ATOM 1726 C CA . GLN A 1 231 ? 54.54097 36.90497 13.04961 1.000 37.35862 459 GLN A CA 1
ATOM 1727 C C . GLN A 1 231 ? 56.04669 37.09544 12.92381 1.000 35.04359 459 GLN A C 1
ATOM 1728 O O . GLN A 1 231 ? 56.80261 36.11239 12.89472 1.000 34.40489 459 GLN A O 1
ATOM 1734 N N . GLU A 1 232 ? 56.50377 38.35557 12.89342 1.000 34.40656 460 GLU A N 1
ATOM 1735 C CA . GLU A 1 232 ? 57.93913 38.63144 12.77757 1.000 29.84754 460 GLU A CA 1
ATOM 1736 C C . GLU A 1 232 ? 58.73266 38.01672 13.92864 1.000 31.34441 460 GLU A C 1
ATOM 1737 O O . GLU A 1 232 ? 59.85208 37.53415 13.72671 1.000 33.63783 460 GLU A O 1
ATOM 1743 N N . PHE A 1 233 ? 58.18405 38.03908 15.14518 1.000 31.84239 461 PHE A N 1
ATOM 1744 C CA . PHE A 1 233 ? 58.81680 37.32658 16.25261 1.000 30.68503 461 PHE A CA 1
ATOM 1745 C C . PHE A 1 233 ? 59.00229 35.84611 15.91362 1.000 32.62191 461 PHE A C 1
ATOM 1746 O O . PHE A 1 233 ? 60.11660 35.31013 15.99711 1.000 32.31136 461 PHE A O 1
ATOM 1754 N N . VAL A 1 234 ? 57.91193 35.17551 15.50797 1.000 33.15099 462 VAL A N 1
ATOM 1755 C CA . VAL A 1 234 ? 57.95853 33.77292 15.09055 1.000 28.99024 462 VAL A CA 1
ATOM 1756 C C . VAL A 1 234 ? 59.03922 33.55718 14.04350 1.000 30.99231 462 VAL A C 1
ATOM 1757 O O . VAL A 1 234 ? 59.90845 32.68182 14.18331 1.000 34.78759 462 VAL A O 1
ATOM 1761 N N . ALA A 1 235 ? 58.99597 34.34170 12.96986 1.000 31.19230 463 ALA A N 1
ATOM 1762 C CA . ALA A 1 235 ? 60.02663 34.21899 11.94412 1.000 32.13864 463 ALA A CA 1
ATOM 1763 C C . ALA A 1 235 ? 61.41943 34.43508 12.51939 1.000 38.78043 463 ALA A C 1
ATOM 1764 O O . ALA A 1 235 ? 62.38201 33.83948 12.02211 1.000 38.87858 463 ALA A O 1
ATOM 1766 N N . HIS A 1 236 ? 61.53923 35.27750 13.56312 1.000 31.95921 464 HIS A N 1
ATOM 1767 C CA . HIS A 1 236 ? 62.83140 35.60247 14.16904 1.000 34.81563 464 HIS A CA 1
ATOM 1768 C C . HIS A 1 236 ? 63.34329 34.45740 15.03482 1.000 37.56241 464 HIS A C 1
ATOM 1769 O O . HIS A 1 236 ? 64.50590 34.06016 14.91754 1.000 35.15624 464 HIS A O 1
ATOM 1776 N N . PHE A 1 237 ? 62.48544 33.92022 15.91393 1.000 35.53164 465 PHE A N 1
ATOM 1777 C CA . PHE A 1 237 ? 62.88863 32.79967 16.75692 1.000 35.46844 465 PHE A CA 1
ATOM 1778 C C . PHE A 1 237 ? 63.23376 31.57912 15.91408 1.000 40.48684 465 PHE A C 1
ATOM 1779 O O . PHE A 1 237 ? 64.22349 30.88592 16.18841 1.000 38.62973 465 PHE A O 1
ATOM 1787 N N . VAL A 1 238 ? 62.45619 31.31778 14.86366 1.000 34.06770 466 VAL A N 1
ATOM 1788 C CA . VAL A 1 238 ? 62.76682 30.17795 14.00496 1.000 37.76596 466 VAL A CA 1
ATOM 1789 C C . VAL A 1 238 ? 64.11599 30.37217 13.32085 1.000 38.93706 466 VAL A C 1
ATOM 1790 O O . VAL A 1 238 ? 64.92033 29.43560 13.23231 1.000 40.61998 466 VAL A O 1
ATOM 1794 N N . ASN A 1 239 ? 64.38704 31.58658 12.83132 1.000 38.44538 467 ASN A N 1
ATOM 1795 C CA . ASN A 1 239 ? 65.66094 31.86298 12.16393 1.000 41.42586 467 ASN A CA 1
ATOM 1796 C C . ASN A 1 239 ? 66.84293 31.77509 13.12835 1.000 40.32158 467 ASN A C 1
ATOM 1797 O O . ASN A 1 239 ? 67.90537 31.24724 12.77247 1.000 38.54045 467 ASN A O 1
ATOM 1802 N N . GLU A 1 240 ? 66.68097 32.30158 14.34600 1.000 41.21125 468 GLU A N 1
ATOM 1803 C CA . GLU A 1 240 ? 67.80096 32.45141 15.26799 1.000 38.85424 468 GLU A CA 1
ATOM 1804 C C . GLU A 1 240 ? 68.14935 31.14391 15.97228 1.000 41.45767 468 GLU A C 1
ATOM 1805 O O . GLU A 1 240 ? 69.32777 30.82748 16.13877 1.000 43.90200 468 GLU A O 1
ATOM 1811 N N . GLN A 1 241 ? 67.14702 30.40015 16.43323 1.000 42.99615 469 GLN A N 1
ATOM 1812 C CA . GLN A 1 241 ? 67.37215 29.15587 17.15698 1.000 45.57594 469 GLN A CA 1
ATOM 1813 C C . GLN A 1 241 ? 68.27475 29.37658 18.37339 1.000 47.70892 469 GLN A C 1
ATOM 1814 O O . GLN A 1 241 ? 69.08420 28.51493 18.73748 1.000 47.58696 469 GLN A O 1
ATOM 1820 N N . ALA A 1 242 ? 68.13966 30.54181 18.99832 1.000 40.37386 470 ALA A N 1
ATOM 1821 C CA . ALA A 1 242 ? 68.92339 30.85412 20.18876 1.000 39.50566 470 ALA A CA 1
ATOM 1822 C C . ALA A 1 242 ? 68.45440 29.99129 21.35303 1.000 39.01077 470 ALA A C 1
ATOM 1823 O O . ALA A 1 242 ? 67.26284 29.98233 21.66067 1.000 37.50881 470 ALA A O 1
ATOM 1825 N N . PRO A 1 243 ? 69.35113 29.26901 22.03054 1.000 38.54486 471 PRO A N 1
ATOM 1826 C CA . PRO A 1 243 ? 68.90603 28.38267 23.11210 1.000 37.89330 471 PRO A CA 1
ATOM 1827 C C . PRO A 1 243 ? 68.37543 29.17325 24.29706 1.000 36.89661 471 PRO A C 1
ATOM 1828 O O . PRO A 1 243 ? 68.74475 30.32318 24.52221 1.000 40.08352 471 PRO A O 1
ATOM 1832 N N . ILE A 1 244 ? 67.49478 28.53505 25.06003 1.000 39.56325 472 ILE A N 1
ATOM 1833 C CA . ILE A 1 244 ? 66.90535 29.14025 26.25100 1.000 35.64382 472 ILE A CA 1
ATOM 1834 C C . ILE A 1 244 ? 67.91722 29.12391 27.39602 1.000 40.29146 472 ILE A C 1
ATOM 1835 O O . ILE A 1 244 ? 68.43534 28.06600 27.77180 1.000 40.60927 472 ILE A O 1
ATOM 1840 N N . ARG A 1 245 ? 68.20233 30.30399 27.96632 1.000 42.85634 473 ARG A N 1
ATOM 1841 C CA . ARG A 1 245 ? 69.25753 30.42637 28.97837 1.000 37.36153 473 ARG A CA 1
ATOM 1842 C C . ARG A 1 245 ? 68.76920 31.13699 30.23420 1.000 37.06725 473 ARG A C 1
ATOM 1843 O O . ARG A 1 245 ? 69.56636 31.74720 30.95664 1.000 39.83429 473 ARG A O 1
ATOM 1851 N N . GLY A 1 246 ? 67.47152 31.04663 30.51129 1.000 39.22711 474 GLY A N 1
ATOM 1852 C CA . GLY A 1 246 ? 66.86950 31.64662 31.69600 1.000 37.49964 474 GLY A CA 1
ATOM 1853 C C . GLY A 1 246 ? 65.40963 31.25362 31.77281 1.000 37.95434 474 GLY A C 1
ATOM 1854 O O . GLY A 1 246 ? 64.85718 30.64468 30.84773 1.000 38.39727 474 GLY A O 1
ATOM 1855 N N . GLU A 1 247 ? 64.78667 31.60763 32.90317 1.000 35.47528 475 GLU A N 1
ATOM 1856 C CA . GLU A 1 247 ? 63.39238 31.23789 33.13382 1.000 37.25660 475 GLU A CA 1
ATOM 1857 C C . GLU A 1 247 ? 62.42231 32.15413 32.38314 1.000 41.79734 475 GLU A C 1
ATOM 1858 O O . GLU A 1 247 ? 61.29065 31.74463 32.07674 1.000 42.45393 475 GLU A O 1
ATOM 1864 N N . ALA A 1 248 ? 62.83462 33.38250 32.07861 1.000 39.21103 476 ALA A N 1
ATOM 1865 C CA . ALA A 1 248 ? 62.05233 34.28560 31.23976 1.000 36.40277 476 ALA A CA 1
ATOM 1866 C C . ALA A 1 248 ? 63.01565 35.26639 30.59352 1.000 40.36879 476 ALA A C 1
ATOM 1867 O O . ALA A 1 248 ? 64.19071 35.34514 30.96958 1.000 40.04714 476 ALA A O 1
ATOM 1869 N N . ALA A 1 249 ? 62.52231 36.02358 29.61528 1.000 36.43667 477 ALA A N 1
ATOM 1870 C CA . ALA A 1 249 ? 63.33434 37.05890 28.98370 1.000 38.40412 477 ALA A CA 1
ATOM 1871 C C . ALA A 1 249 ? 62.71335 38.43137 29.23207 1.000 37.84098 477 ALA A C 1
ATOM 1872 O O . ALA A 1 249 ? 61.53585 38.64504 28.92863 1.000 41.05576 477 ALA A O 1
ATOM 1874 N N . LEU A 1 250 ? 63.49950 39.34992 29.80139 1.000 38.95714 478 LEU A N 1
ATOM 1875 C CA . LEU A 1 250 ? 63.04674 40.70941 30.07796 1.000 39.49810 478 LEU A CA 1
ATOM 1876 C C . LEU A 1 250 ? 63.23085 41.56449 28.83790 1.000 39.28918 478 LEU A C 1
ATOM 1877 O O . LEU A 1 250 ? 64.32344 41.61022 28.26662 1.000 36.13816 478 LEU A O 1
ATOM 1882 N N . LEU A 1 251 ? 62.15034 42.21983 28.41616 1.000 40.41890 479 LEU A N 1
ATOM 1883 C CA . LEU A 1 251 ? 62.17612 43.15113 27.30416 1.000 38.79600 479 LEU A CA 1
ATOM 1884 C C . LEU A 1 251 ? 61.83447 44.54206 27.80671 1.000 40.04811 479 LEU A C 1
ATOM 1885 O O . LEU A 1 251 ? 61.07353 44.71252 28.76452 1.000 41.61086 479 LEU A O 1
ATOM 1890 N N . HIS A 1 252 ? 62.42417 45.53438 27.16493 1.000 37.02089 480 HIS A N 1
ATOM 1891 C CA . HIS A 1 252 ? 61.98424 46.91621 27.30002 1.000 42.01897 480 HIS A CA 1
ATOM 1892 C C . HIS A 1 252 ? 61.31068 47.33850 26.00349 1.000 37.80603 480 HIS A C 1
ATOM 1893 O O . HIS A 1 252 ? 61.69955 46.90650 24.91515 1.000 38.06687 480 HIS A O 1
ATOM 1900 N N . TYR A 1 253 ? 60.29045 48.15956 26.11785 1.000 42.10035 481 TYR A N 1
ATOM 1901 C CA . TYR A 1 253 ? 59.59977 48.68822 24.95449 1.000 40.39811 481 TYR A CA 1
ATOM 1902 C C . TYR A 1 253 ? 60.02393 50.14071 24.84099 1.000 38.87001 481 TYR A C 1
ATOM 1903 O O . TYR A 1 253 ? 59.65992 50.95330 25.68959 1.000 42.47706 481 TYR A O 1
ATOM 1912 N N . ILE A 1 254 ? 60.79407 50.46075 23.80191 1.000 41.08782 482 ILE A N 1
ATOM 1913 C CA . ILE A 1 254 ? 61.56931 51.69622 23.72250 1.000 43.01788 482 ILE A CA 1
ATOM 1914 C C . ILE A 1 254 ? 60.96787 52.63255 22.68289 1.000 43.04448 482 ILE A C 1
ATOM 1915 O O . ILE A 1 254 ? 60.71718 52.23422 21.54140 1.000 40.90729 482 ILE A O 1
ATOM 1920 N N . ASP A 1 255 ? 60.78131 53.88418 23.06148 1.000 51.29421 483 ASP A N 1
ATOM 1921 C CA . ASP A 1 255 ? 60.63699 54.93808 22.06553 1.000 51.94653 483 ASP A CA 1
ATOM 1922 C C . ASP A 1 255 ? 61.91717 54.97757 21.24182 1.000 57.10789 483 ASP A C 1
ATOM 1923 O O . ASP A 1 255 ? 62.97815 55.30296 21.77727 1.000 55.79928 483 ASP A O 1
ATOM 1928 N N . PRO A 1 256 ? 61.88354 54.65078 19.94962 1.000 63.33422 484 PRO A N 1
ATOM 1929 C CA . PRO A 1 256 ? 63.13734 54.57583 19.19070 1.000 65.12102 484 PRO A CA 1
ATOM 1930 C C . PRO A 1 256 ? 63.67758 55.93548 18.76795 1.000 67.61791 484 PRO A C 1
ATOM 1931 O O . PRO A 1 256 ? 64.75228 55.98715 18.15910 1.000 67.25189 484 PRO A O 1
ATOM 1935 N N . ASP A 1 257 ? 62.95688 57.02508 19.06149 1.000 63.98039 485 ASP A N 1
ATOM 1936 C CA . ASP A 1 257 ? 63.49735 58.37908 18.96433 1.000 72.87041 485 ASP A CA 1
ATOM 1937 C C . ASP A 1 257 ? 64.30791 58.72439 20.21370 1.000 69.87808 485 ASP A C 1
ATOM 1938 O O . ASP A 1 257 ? 65.53538 58.53900 20.25678 1.000 63.74200 485 ASP A O 1
ATOM 1943 N N . THR A 1 258 ? 63.59062 59.21507 21.23961 1.000 68.92859 486 THR A N 1
ATOM 1944 C CA . THR A 1 258 ? 64.15093 59.55654 22.54760 1.000 66.94930 486 THR A CA 1
ATOM 1945 C C . THR A 1 258 ? 64.99021 58.43739 23.16084 1.000 66.11559 486 THR A C 1
ATOM 1946 O O . THR A 1 258 ? 65.73706 58.68863 24.10922 1.000 67.04486 486 THR A O 1
ATOM 1950 N N . HIS A 1 259 ? 64.86990 57.21198 22.65412 1.000 64.28324 487 HIS A N 1
ATOM 1951 C CA . HIS A 1 259 ? 65.52422 56.02061 23.18615 1.000 64.06720 487 HIS A CA 1
ATOM 1952 C C . HIS A 1 259 ? 65.11132 55.71240 24.62746 1.000 57.57783 487 HIS A C 1
ATOM 1953 O O . HIS A 1 259 ? 65.76074 54.90216 25.29835 1.000 53.06559 487 HIS A O 1
ATOM 1960 N N . ARG A 1 260 ? 63.99497 56.27387 25.09271 1.000 51.54356 488 ARG A N 1
ATOM 1961 C CA . ARG A 1 260 ? 63.55947 56.09531 26.47233 1.000 53.50144 488 ARG A CA 1
ATOM 1962 C C . ARG A 1 260 ? 62.64265 54.87129 26.65546 1.000 55.03628 488 ARG A C 1
ATOM 1963 O O . ARG A 1 260 ? 61.96080 54.41618 25.73277 1.000 52.84700 488 ARG A O 1
ATOM 1971 N N . ASN A 1 261 ? 62.61929 54.36947 27.89250 1.000 52.23682 489 ASN A N 1
ATOM 1972 C CA . ASN A 1 261 ? 61.93858 53.13626 28.27364 1.000 48.02984 489 ASN A CA 1
ATOM 1973 C C . ASN A 1 261 ? 60.45632 53.42635 28.48622 1.000 52.52287 489 ASN A C 1
ATOM 1974 O O . ASN A 1 261 ? 60.08482 54.13179 29.42839 1.000 58.59454 489 ASN A O 1
ATOM 1979 N N . LEU A 1 262 ? 59.60212 52.89168 27.60300 1.000 51.99617 490 LEU A N 1
ATOM 1980 C CA . LEU A 1 262 ? 58.15445 53.04713 27.73546 1.000 46.64610 490 LEU A CA 1
ATOM 1981 C C . LEU A 1 262 ? 57.50351 51.96928 28.59449 1.000 49.92712 490 LEU A C 1
ATOM 1982 O O . LEU A 1 262 ? 56.40107 52.19484 29.10963 1.000 48.32718 490 LEU A O 1
ATOM 1987 N N . GLY A 1 263 ? 58.12736 50.80561 28.75036 1.000 46.83049 491 GLY A N 1
ATOM 1988 C CA . GLY A 1 263 ? 57.52023 49.76733 29.56863 1.000 43.93548 491 GLY A CA 1
ATOM 1989 C C . GLY A 1 263 ? 58.38601 48.52786 29.65436 1.000 45.29498 491 GLY A C 1
ATOM 1990 O O . GLY A 1 263 ? 59.21506 48.24776 28.77704 1.000 41.45079 491 GLY A O 1
ATOM 1991 N N . GLU A 1 264 ? 58.15870 47.77761 30.72500 1.000 43.12314 492 GLU A N 1
ATOM 1992 C CA . GLU A 1 264 ? 58.84538 46.52322 30.96521 1.000 41.00188 492 GLU A CA 1
ATOM 1993 C C . GLU A 1 264 ? 57.90443 45.36491 30.66814 1.000 45.51277 492 GLU A C 1
ATOM 1994 O O . GLU A 1 264 ? 56.71242 45.42160 30.98864 1.000 43.77683 492 GLU A O 1
ATOM 2000 N N . PHE A 1 265 ? 58.44875 44.32118 30.04429 1.000 40.23491 493 PHE A N 1
ATOM 2001 C CA . PHE A 1 265 ? 57.69240 43.13939 29.67613 1.000 38.98442 493 PHE A CA 1
ATOM 2002 C C . PHE A 1 265 ? 58.56066 41.91131 29.90565 1.000 42.92895 493 PHE A C 1
ATOM 2003 O O . PHE A 1 265 ? 59.79295 41.98177 29.87348 1.000 44.29527 493 PHE A O 1
ATOM 2011 N N . LYS A 1 266 ? 57.90509 40.78559 30.13255 1.000 41.90895 494 LYS A N 1
ATOM 2012 C CA . LYS A 1 266 ? 58.54661 39.48486 30.13329 1.000 40.26327 494 LYS A CA 1
ATOM 2013 C C . LYS A 1 266 ? 57.97878 38.66823 28.98681 1.000 43.02540 494 LYS A C 1
ATOM 2014 O O . LYS A 1 266 ? 56.76776 38.69587 28.73419 1.000 42.13050 494 LYS A O 1
ATOM 2020 N N . ILE A 1 267 ? 58.84942 37.95627 28.27809 1.000 41.86362 495 ILE A N 1
ATOM 2021 C CA . ILE A 1 267 ? 58.42527 36.97132 27.29075 1.000 36.59689 495 ILE A CA 1
ATOM 2022 C C . ILE A 1 267 ? 58.94611 35.62889 27.76472 1.000 38.80094 495 ILE A C 1
ATOM 2023 O O . ILE A 1 267 ? 60.13831 35.49486 28.06657 1.000 37.31122 495 ILE A O 1
ATOM 2028 N N . TYR A 1 268 ? 58.04091 34.66353 27.89875 1.000 39.18330 496 TYR A N 1
ATOM 2029 C CA . TYR A 1 268 ? 58.31993 33.39369 28.54977 1.000 35.52586 496 TYR A CA 1
ATOM 2030 C C . TYR A 1 268 ? 58.75275 32.35805 27.52918 1.000 37.72714 496 TYR A C 1
ATOM 2031 O O . TYR A 1 268 ? 58.48246 32.50763 26.33405 1.000 34.33004 496 TYR A O 1
ATOM 2040 N N . PRO A 1 269 ? 59.47880 31.31210 27.96366 1.000 39.76061 497 PRO A N 1
ATOM 2041 C CA . PRO A 1 269 ? 59.99268 30.33112 26.98856 1.000 38.40041 497 PRO A CA 1
ATOM 2042 C C . PRO A 1 269 ? 58.90156 29.66626 26.16517 1.000 36.41979 497 PRO A C 1
ATOM 2043 O O . PRO A 1 269 ? 59.10913 29.40922 24.96900 1.000 34.72535 497 PRO A O 1
ATOM 2047 N N . GLU A 1 270 ? 57.73275 29.40226 26.76917 1.000 39.03677 498 GLU A N 1
ATOM 2048 C CA . GLU A 1 270 ? 56.59272 28.82634 26.04873 1.000 40.54590 498 GLU A CA 1
ATOM 2049 C C . GLU A 1 270 ? 56.06931 29.74235 24.93999 1.000 41.51819 498 GLU A C 1
ATOM 2050 O O . GLU A 1 270 ? 55.32577 29.28266 24.06886 1.000 41.76251 498 GLU A O 1
ATOM 2056 N N . GLY A 1 271 ? 56.42085 31.02443 24.94822 1.000 43.82052 499 GLY A N 1
ATOM 2057 C CA . GLY A 1 271 ? 56.15898 31.84694 23.77895 1.000 42.26815 499 GLY A CA 1
ATOM 2058 C C . GLY A 1 271 ? 55.02788 32.84124 23.91770 1.000 42.06890 499 GLY A C 1
ATOM 2059 O O . GLY A 1 271 ? 54.19044 32.96620 23.01971 1.000 44.35187 499 GLY A O 1
ATOM 2060 N N . PHE A 1 272 ? 54.98573 33.55804 25.03500 1.000 42.86415 500 PHE A N 1
ATOM 2061 C CA . PHE A 1 272 ? 53.97214 34.58724 25.22128 1.000 40.93960 500 PHE A CA 1
ATOM 2062 C C . PHE A 1 272 ? 54.54649 35.71311 26.07368 1.000 42.34660 500 PHE A C 1
ATOM 2063 O O . PHE A 1 272 ? 55.54102 35.53259 26.78761 1.000 40.63509 500 PHE A O 1
ATOM 2071 N N . VAL A 1 273 ? 53.90074 36.87917 25.98901 1.000 37.08544 501 VAL A N 1
ATOM 2072 C CA . VAL A 1 273 ? 54.36233 38.10793 26.62943 1.000 38.19800 501 VAL A CA 1
ATOM 2073 C C . VAL A 1 273 ? 53.41262 38.49102 27.75707 1.000 40.69739 501 VAL A C 1
ATOM 2074 O O . VAL A 1 273 ? 52.19198 38.33944 27.63496 1.000 44.59951 501 VAL A O 1
ATOM 2078 N N . THR A 1 274 ? 53.96683 38.98398 28.85453 1.000 37.80062 502 THR A N 1
ATOM 2079 C CA . THR A 1 274 ? 53.16835 39.45765 29.97159 1.000 40.35827 502 THR A CA 1
ATOM 2080 C C . THR A 1 274 ? 53.64169 40.84398 30.37310 1.000 42.49370 502 THR A C 1
ATOM 2081 O O . THR A 1 274 ? 54.69152 41.31162 29.92403 1.000 40.44768 502 THR A O 1
ATOM 2085 N N . CYS A 1 275 ? 52.84118 41.48647 31.23339 1.000 40.84099 503 CYS A N 1
ATOM 2086 C CA . CYS A 1 275 ? 53.16525 42.76293 31.86148 1.000 38.18951 503 CYS A CA 1
ATOM 2087 C C . CYS A 1 275 ? 52.38811 42.86685 33.16729 1.000 41.17906 503 CYS A C 1
ATOM 2088 O O . CYS A 1 275 ? 51.54900 42.02219 33.48338 1.000 41.98253 503 CYS A O 1
ATOM 2091 N N . VAL A 1 276 ? 52.68071 43.91067 33.93373 1.000 43.37284 504 VAL A N 1
ATOM 2092 C CA . VAL A 1 276 ? 51.90300 44.26410 35.11557 1.000 42.66104 504 VAL A CA 1
ATOM 2093 C C . VAL A 1 276 ? 51.21181 45.60018 34.83021 1.000 45.15172 504 VAL A C 1
ATOM 2094 O O . VAL A 1 276 ? 51.87255 46.65111 34.81371 1.000 45.34787 504 VAL A O 1
ATOM 2098 N N . PRO A 1 277 ? 49.90783 45.61755 34.56906 1.000 43.78712 505 PRO A N 1
ATOM 2099 C CA . PRO A 1 277 ? 49.23571 46.89940 34.32854 1.000 45.31815 505 PRO A CA 1
ATOM 2100 C C . PRO A 1 277 ? 49.26240 47.76330 35.57801 1.000 48.41905 505 PRO A C 1
ATOM 2101 O O . PRO A 1 277 ? 49.02959 47.28352 36.68964 1.000 49.44732 505 PRO A O 1
ATOM 2105 N N . ASN A 1 278 ? 49.57943 49.04230 35.39341 1.000 48.55034 506 ASN A N 1
ATOM 2106 C CA . ASN A 1 278 ? 49.28810 50.01184 36.43744 1.000 51.73621 506 ASN A CA 1
ATOM 2107 C C . ASN A 1 278 ? 47.80633 49.92901 36.76914 1.000 58.13083 506 ASN A C 1
ATOM 2108 O O . ASN A 1 278 ? 46.95406 49.96287 35.87034 1.000 55.16455 506 ASN A O 1
ATOM 2113 N N . VAL A 1 279 ? 47.50764 49.79648 38.06480 1.000 57.44333 507 VAL A N 1
ATOM 2114 C CA . VAL A 1 279 ? 46.19256 49.32402 38.48079 1.000 64.46747 507 VAL A CA 1
ATOM 2115 C C . VAL A 1 279 ? 45.11398 50.31846 38.06722 1.000 66.53488 507 VAL A C 1
ATOM 2116 O O . VAL A 1 279 ? 45.28547 51.53923 38.18464 1.000 63.51178 507 VAL A O 1
ATOM 2120 N N . GLY A 1 280 ? 44.00175 49.78941 37.54519 1.000 64.44896 508 GLY A N 1
ATOM 2121 C CA . GLY A 1 280 ? 42.88137 50.61215 37.13713 1.000 68.44152 508 GLY A CA 1
ATOM 2122 C C . GLY A 1 280 ? 43.01219 51.26037 35.77907 1.000 70.91990 508 GLY A C 1
ATOM 2123 O O . GLY A 1 280 ? 42.19828 52.13252 35.44114 1.000 72.08951 508 GLY A O 1
ATOM 2124 N N . GLY A 1 281 ? 44.01308 50.87152 34.98970 1.000 67.62069 509 GLY A N 1
ATOM 2125 C CA . GLY A 1 281 ? 44.19988 51.38633 33.65372 1.000 62.75618 509 GLY A CA 1
ATOM 2126 C C . GLY A 1 281 ? 44.22448 50.26767 32.62500 1.000 59.38418 509 GLY A C 1
ATOM 2127 O O . GLY A 1 281 ? 44.04733 49.08341 32.93962 1.000 58.68148 509 GLY A O 1
ATOM 2128 N N . THR A 1 282 ? 44.45321 50.67201 31.37835 1.000 54.42908 510 THR A N 1
ATOM 2129 C CA . THR A 1 282 ? 44.47039 49.72367 30.27378 1.000 54.88804 510 THR A CA 1
ATOM 2130 C C . THR A 1 282 ? 45.80952 49.00185 30.12222 1.000 53.07671 510 THR A C 1
ATOM 2131 O O . THR A 1 282 ? 45.96810 48.22274 29.17619 1.000 49.01008 510 THR A O 1
ATOM 2135 N N . GLY A 1 283 ? 46.77338 49.24638 31.00961 1.000 53.44003 511 GLY A N 1
ATOM 2136 C CA . GLY A 1 283 ? 48.08453 48.66167 30.87661 1.000 48.84007 511 GLY A CA 1
ATOM 2137 C C . GLY A 1 283 ? 48.80216 49.17474 29.64489 1.000 47.92747 511 GLY A C 1
ATOM 2138 O O . GLY A 1 283 ? 48.91149 50.38086 29.41687 1.000 46.98576 511 GLY A O 1
ATOM 2139 N N . PRO A 1 284 ? 49.29000 48.25395 28.80955 1.000 48.46558 512 PRO A N 1
ATOM 2140 C CA . PRO A 1 284 ? 50.05911 48.66070 27.62290 1.000 44.69064 512 PRO A CA 1
ATOM 2141 C C . PRO A 1 284 ? 49.24105 49.34968 26.54522 1.000 41.88501 512 PRO A C 1
ATOM 2142 O O . PRO A 1 284 ? 49.82510 49.83133 25.56878 1.000 41.60392 512 PRO A O 1
ATOM 2146 N N . GLN A 1 285 ? 47.91597 49.37872 26.64982 1.000 45.68911 513 GLN A N 1
ATOM 2147 C CA . GLN A 1 285 ? 47.12106 49.89027 25.53696 1.000 45.96752 513 GLN A CA 1
ATOM 2148 C C . GLN A 1 285 ? 47.31938 51.39378 25.32696 1.000 47.96389 513 GLN A C 1
ATOM 2149 O O . GLN A 1 285 ? 47.22092 51.87407 24.19196 1.000 50.19732 513 GLN A O 1
ATOM 2155 N N . SER A 1 286 ? 47.62490 52.15004 26.38712 1.000 47.55524 514 SER A N 1
ATOM 2156 C CA . SER A 1 286 ? 47.80691 53.59433 26.24609 1.000 45.36963 514 SER A CA 1
ATOM 2157 C C . SER A 1 286 ? 49.14652 53.98462 25.63761 1.000 49.33817 514 SER A C 1
ATOM 2158 O O . SER A 1 286 ? 49.29821 55.13755 25.22618 1.000 53.85675 514 SER A O 1
ATOM 2161 N N . LEU A 1 287 ? 50.10836 53.06875 25.56437 1.000 43.84234 515 LEU A N 1
ATOM 2162 C CA . LEU A 1 287 ? 51.43818 53.39694 25.07595 1.000 42.63076 515 LEU A CA 1
ATOM 2163 C C . LEU A 1 287 ? 51.42228 53.63990 23.56944 1.000 38.99554 515 LEU A C 1
ATOM 2164 O O . LEU A 1 287 ? 50.64788 53.02231 22.84709 1.000 41.38826 515 LEU A O 1
ATOM 2169 N N . PRO A 1 288 ? 52.30592 54.49523 23.06395 1.000 41.37767 516 PRO A N 1
ATOM 2170 C CA . PRO A 1 288 ? 52.41552 54.64711 21.61116 1.000 39.37323 516 PRO A CA 1
ATOM 2171 C C . PRO A 1 288 ? 52.72399 53.31832 20.94071 1.000 40.29252 516 PRO A C 1
ATOM 2172 O O . PRO A 1 288 ? 53.37454 52.44101 21.51060 1.000 48.70651 516 PRO A O 1
ATOM 2176 N N . THR A 1 289 ? 52.23589 53.16670 19.72357 1.000 39.33854 517 THR A N 1
ATOM 2177 C CA . THR A 1 289 ? 52.38268 51.91817 18.99636 1.000 42.98313 517 THR A CA 1
ATOM 2178 C C . THR A 1 289 ? 53.57335 51.93020 18.06463 1.000 43.26863 517 THR A C 1
ATOM 2179 O O . THR A 1 289 ? 53.77791 50.95384 17.33011 1.000 43.23508 517 THR A O 1
ATOM 2183 N N . ASN A 1 290 ? 54.36034 53.00277 18.06153 1.000 36.35526 518 ASN A N 1
ATOM 2184 C CA . ASN A 1 290 ? 55.57178 53.01227 17.26483 1.000 38.36540 518 ASN A CA 1
ATOM 2185 C C . ASN A 1 290 ? 56.81206 52.66787 18.07683 1.000 37.44870 518 ASN A C 1
ATOM 2186 O O . ASN A 1 290 ? 57.92602 52.93248 17.61913 1.000 36.53926 518 ASN A O 1
ATOM 2191 N N . GLY A 1 291 ? 56.65008 52.10914 19.26898 1.000 33.73726 519 GLY A N 1
ATOM 2192 C CA . GLY A 1 291 ? 57.79689 51.68892 20.04524 1.000 35.74079 519 GLY A CA 1
ATOM 2193 C C . GLY A 1 291 ? 58.42001 50.41050 19.50693 1.000 38.25578 519 GLY A C 1
ATOM 2194 O O . GLY A 1 291 ? 57.90627 49.74571 18.60292 1.000 40.44601 519 GLY A O 1
ATOM 2195 N N . VAL A 1 292 ? 59.55307 50.04362 20.10042 1.000 39.44086 520 VAL A N 1
ATOM 2196 C CA . VAL A 1 292 ? 60.32676 48.88991 19.65992 1.000 36.54219 520 VAL A CA 1
ATOM 2197 C C . VAL A 1 292 ? 60.68901 48.04202 20.86957 1.000 38.94638 520 VAL A C 1
ATOM 2198 O O . VAL A 1 292 ? 61.03467 48.57581 21.92883 1.000 40.14121 520 VAL A O 1
ATOM 2202 N N . PHE A 1 293 ? 60.59213 46.72202 20.72373 1.000 40.67269 521 PHE A N 1
ATOM 2203 C CA . PHE A 1 293 ? 61.00940 45.80463 21.78224 1.000 38.85566 521 PHE A CA 1
ATOM 2204 C C . PHE A 1 293 ? 62.49208 45.49667 21.67246 1.000 36.28922 521 PHE A C 1
ATOM 2205 O O . PHE A 1 293 ? 63.01872 45.31756 20.57252 1.000 38.81205 521 PHE A O 1
ATOM 2213 N N . VAL A 1 294 ? 63.16659 45.45005 22.81929 1.000 37.95797 522 VAL A N 1
ATOM 2214 C CA . VAL A 1 294 ? 64.58683 45.12346 22.87849 1.000 33.93078 522 VAL A CA 1
ATOM 2215 C C . VAL A 1 294 ? 64.81249 44.17078 24.04502 1.000 36.82852 522 VAL A C 1
ATOM 2216 O O . VAL A 1 294 ? 64.24587 44.35346 25.12948 1.000 38.19200 522 VAL A O 1
ATOM 2220 N N . PHE A 1 295 ? 65.62301 43.13666 23.80631 1.000 31.76197 523 PHE A N 1
ATOM 2221 C CA . PHE A 1 295 ? 66.01220 42.20139 24.85987 1.000 36.38343 523 PHE A CA 1
ATOM 2222 C C . PHE A 1 295 ? 67.00840 42.84603 25.81991 1.000 38.99717 523 PHE A C 1
ATOM 2223 O O . PHE A 1 295 ? 67.99732 43.44455 25.38609 1.000 38.47308 523 PHE A O 1
ATOM 2231 N N . VAL A 1 296 ? 66.74624 42.72375 27.12692 1.000 38.66664 524 VAL A N 1
ATOM 2232 C CA . VAL A 1 296 ? 67.62509 43.26540 28.15815 1.000 36.56951 524 VAL A CA 1
ATOM 2233 C C . VAL A 1 296 ? 68.48482 42.16198 28.76919 1.000 40.49703 524 VAL A C 1
ATOM 2234 O O . VAL A 1 296 ? 69.72068 42.22419 28.73427 1.000 41.23944 524 VAL A O 1
ATOM 2238 N N . SER A 1 297 ? 67.83566 41.17027 29.37107 1.000 39.68104 525 SER A N 1
ATOM 2239 C CA . SER A 1 297 ? 68.51572 40.00498 29.92429 1.000 40.19481 525 SER A CA 1
ATOM 2240 C C . SER A 1 297 ? 67.49401 38.90497 30.13594 1.000 40.55442 525 SER A C 1
ATOM 2241 O O . SER A 1 297 ? 66.28455 39.15421 30.16949 1.000 37.34655 525 SER A O 1
ATOM 2244 N N . TRP A 1 298 ? 67.99764 37.68725 30.28290 1.000 36.20596 526 TRP A N 1
ATOM 2245 C CA . TRP A 1 298 ? 67.20276 36.66080 30.93068 1.000 36.97113 526 TRP A CA 1
ATOM 2246 C C . TRP A 1 298 ? 67.01373 37.02725 32.39581 1.000 38.08857 526 TRP A C 1
ATOM 2247 O O . TRP A 1 298 ? 67.82469 37.74803 32.99332 1.000 39.60276 526 TRP A O 1
ATOM 2258 N N . VAL A 1 299 ? 65.92074 36.52926 32.97206 1.000 33.56795 527 VAL A N 1
ATOM 2259 C CA . VAL A 1 299 ? 65.55276 36.78329 34.36173 1.000 31.14601 527 VAL A CA 1
ATOM 2260 C C . VAL A 1 299 ? 64.85005 35.53203 34.86381 1.000 34.64168 527 VAL A C 1
ATOM 2261 O O . VAL A 1 299 ? 64.49813 34.65221 34.08419 1.000 36.60849 527 VAL A O 1
ATOM 2265 N N . SER A 1 300 ? 64.64507 35.44535 36.17517 1.000 35.02819 528 SER A N 1
ATOM 2266 C CA . SER A 1 300 ? 63.86378 34.35404 36.72759 1.000 33.27967 528 SER A CA 1
ATOM 2267 C C . SER A 1 300 ? 62.37046 34.69648 36.69212 1.000 41.84275 528 SER A C 1
ATOM 2268 O O . SER A 1 300 ? 61.96045 35.83497 36.43925 1.000 36.80138 528 SER A O 1
ATOM 2271 N N . ARG A 1 301 ? 61.55144 33.68593 36.97511 1.000 40.13457 529 ARG A N 1
ATOM 2272 C CA . ARG A 1 301 ? 60.11567 33.88382 36.94391 1.000 42.09350 529 ARG A CA 1
ATOM 2273 C C . ARG A 1 301 ? 59.66186 34.88893 37.98651 1.000 41.19691 529 ARG A C 1
ATOM 2274 O O . ARG A 1 301 ? 58.62328 35.52857 37.79532 1.000 42.11229 529 ARG A O 1
ATOM 2282 N N . TYR A 1 302 ? 60.41660 35.08456 39.06499 1.000 38.79787 530 TYR A N 1
ATOM 2283 C CA . TYR A 1 302 ? 59.93071 35.98545 40.10296 1.000 42.63987 530 TYR A CA 1
ATOM 2284 C C . TYR A 1 302 ? 60.43809 37.41484 39.96055 1.000 39.66029 530 TYR A C 1
ATOM 2285 O O . TYR A 1 302 ? 60.21728 38.22158 40.86593 1.000 44.23939 530 TYR A O 1
ATOM 2294 N N . TYR A 1 303 ? 61.06698 37.76138 38.83936 1.000 35.29073 531 TYR A N 1
ATOM 2295 C CA . TYR A 1 303 ? 61.41986 39.15195 38.59442 1.000 37.73965 531 TYR A CA 1
ATOM 2296 C C . TYR A 1 303 ? 60.15862 40.00559 38.52721 1.000 43.43664 531 TYR A C 1
ATOM 2297 O O . TYR A 1 303 ? 59.25321 39.72064 37.74237 1.000 42.27386 531 TYR A O 1
ATOM 2306 N N . GLN A 1 304 ? 60.08521 41.05677 39.34174 1.000 45.86321 532 GLN A N 1
ATOM 2307 C CA . GLN A 1 304 ? 58.87028 41.86449 39.40182 1.000 45.74476 532 GLN A CA 1
ATOM 2308 C C . GLN A 1 304 ? 58.95154 43.03746 38.42800 1.000 43.44550 532 GLN A C 1
ATOM 2309 O O . GLN A 1 304 ? 59.85475 43.87236 38.52203 1.000 49.13001 532 GLN A O 1
ATOM 2315 N N . LEU A 1 305 ? 58.00077 43.10068 37.50012 1.000 46.71232 533 LEU A N 1
ATOM 2316 C CA . LEU A 1 305 ? 57.96781 44.15722 36.49368 1.000 48.21872 533 LEU A CA 1
ATOM 2317 C C . LEU A 1 305 ? 57.40883 45.45444 37.06625 1.000 45.43745 533 LEU A C 1
ATOM 2318 O O . LEU A 1 305 ? 56.47422 45.43975 37.86818 1.000 48.18387 533 LEU A O 1
ATOM 2323 N N . LYS A 1 306 ? 57.97900 46.57982 36.64886 1.000 48.44584 534 LYS A N 1
ATOM 2324 C CA . LYS A 1 306 ? 57.37656 47.86580 36.98591 1.000 51.40588 534 LYS A CA 1
ATOM 2325 C C . LYS A 1 306 ? 56.01128 47.96416 36.30597 1.000 49.83021 534 LYS A C 1
ATOM 2326 O O . LYS A 1 306 ? 55.88098 47.59171 35.13359 1.000 47.92895 534 LYS A O 1
ATOM 2332 N N . PRO A 1 307 ? 54.97685 48.41322 37.00635 1.000 48.60912 535 PRO A N 1
ATOM 2333 C CA . PRO A 1 307 ? 53.66123 48.57717 36.37416 1.000 48.89349 535 PRO A CA 1
ATOM 2334 C C . PRO A 1 307 ? 53.72405 49.38172 35.08500 1.000 43.71572 535 PRO A C 1
ATOM 2335 O O . PRO A 1 307 ? 54.41191 50.39222 34.99006 1.000 45.12207 535 PRO A O 1
ATOM 2339 N N . VAL A 1 308 ? 53.02237 48.91384 34.08590 1.000 42.52215 536 VAL A N 1
ATOM 2340 C CA . VAL A 1 308 ? 52.98787 49.59365 32.80208 1.000 48.09588 536 VAL A CA 1
ATOM 2341 C C . VAL A 1 308 ? 51.65322 50.33031 32.65638 1.000 47.65078 536 VAL A C 1
ATOM 2342 O O . VAL A 1 308 ? 50.60351 49.87891 33.13764 1.000 46.50031 536 VAL A O 1
ATOM 2346 N N . GLY A 1 309 ? 51.69387 51.48382 32.00323 1.000 50.51706 537 GLY A N 1
ATOM 2347 C CA . GLY A 1 309 ? 50.48141 52.22957 31.71566 1.000 49.97409 537 GLY A CA 1
ATOM 2348 C C . GLY A 1 309 ? 50.14379 53.25444 32.78313 1.000 54.69732 537 GLY A C 1
ATOM 2349 O O . GLY A 1 309 ? 50.85756 53.45115 33.77264 1.000 53.45037 537 GLY A O 1
ATOM 2350 N N . THR A 1 310 ? 49.02017 53.93248 32.56240 1.000 57.18729 538 THR A N 1
ATOM 2351 C CA . THR A 1 310 ? 48.49286 54.91886 33.49529 1.000 61.58212 538 THR A CA 1
ATOM 2352 C C . THR A 1 310 ? 47.42069 54.29427 34.38985 1.000 64.08863 538 THR A C 1
ATOM 2353 O O . THR A 1 310 ? 46.86388 53.23021 34.09594 1.000 66.38141 538 THR A O 1
ATOM 2357 N N . ALA A 1 311 ? 47.12817 54.98683 35.49478 1.000 69.20827 539 ALA A N 1
ATOM 2358 C CA . ALA A 1 311 ? 46.15688 54.49700 36.46580 1.000 69.44264 539 ALA A CA 1
ATOM 2359 C C . ALA A 1 311 ? 44.71820 54.57316 35.96591 1.000 74.87489 539 ALA A C 1
ATOM 2360 O O . ALA A 1 311 ? 43.82699 54.02199 36.62384 1.000 78.58725 539 ALA A O 1
ATOM 2362 N N . GLY A 1 312 ? 44.46837 55.23251 34.83529 1.000 72.06018 540 GLY A N 1
ATOM 2363 C CA . GLY A 1 312 ? 43.13353 55.29321 34.26042 1.000 72.68694 540 GLY A CA 1
ATOM 2364 C C . GLY A 1 312 ? 42.56637 56.69817 34.20924 1.000 82.19211 540 GLY A C 1
ATOM 2365 O O . GLY A 1 312 ? 43.07598 57.60517 34.87549 1.000 87.96856 540 GLY A O 1
ATOM 2366 N N . THR B 1 3 ? 80.45391 47.25506 13.50077 1.000 60.12045 231 THR B N 1
ATOM 2367 C CA . THR B 1 3 ? 80.85101 45.93348 13.95969 1.000 49.57767 231 THR B CA 1
ATOM 2368 C C . THR B 1 3 ? 79.68941 44.93126 13.84632 1.000 47.45549 231 THR B C 1
ATOM 2369 O O . THR B 1 3 ? 79.82616 43.77933 14.25212 1.000 45.81882 231 THR B O 1
ATOM 2373 N N . LYS B 1 4 ? 78.54631 45.37188 13.31359 1.000 45.18370 232 LYS B N 1
ATOM 2374 C CA . LYS B 1 4 ? 77.40007 44.48465 13.08642 1.000 44.46883 232 LYS B CA 1
ATOM 2375 C C . LYS B 1 4 ? 77.62338 43.76420 11.76003 1.000 40.80130 232 LYS B C 1
ATOM 2376 O O . LYS B 1 4 ? 77.58804 44.38254 10.69293 1.000 42.51187 232 LYS B O 1
ATOM 2382 N N . GLN B 1 5 ? 77.91368 42.47021 11.81291 1.000 43.13317 233 GLN B N 1
ATOM 2383 C CA . GLN B 1 5 ? 78.27630 41.76843 10.59016 1.000 40.30835 233 GLN B CA 1
ATOM 2384 C C . GLN B 1 5 ? 77.03106 41.44004 9.77013 1.000 44.21982 233 GLN B C 1
ATOM 2385 O O . GLN B 1 5 ? 75.92864 41.28539 10.30407 1.000 38.99114 233 GLN B O 1
ATOM 2391 N N . PHE B 1 6 ? 77.21796 41.35393 8.45783 1.000 38.94184 234 PHE B N 1
ATOM 2392 C CA . PHE B 1 6 ? 76.10284 41.17904 7.54705 1.000 43.09622 234 PHE B CA 1
ATOM 2393 C C . PHE B 1 6 ? 75.69309 39.70642 7.47278 1.000 40.05847 234 PHE B C 1
ATOM 2394 O O . PHE B 1 6 ? 76.51437 38.80215 7.65915 1.000 39.21177 234 PHE B O 1
ATOM 2402 N N . SER B 1 7 ? 74.40754 39.47027 7.22072 1.000 36.89508 235 SER B N 1
ATOM 2403 C CA . SER B 1 7 ? 73.90724 38.10400 7.04129 1.000 36.04853 235 SER B CA 1
ATOM 2404 C C . SER B 1 7 ? 72.56878 38.15516 6.31758 1.000 38.65746 235 SER B C 1
ATOM 2405 O O . SER B 1 7 ? 71.95766 39.21882 6.17329 1.000 33.63811 235 SER B O 1
ATOM 2408 N N . VAL B 1 8 ? 72.12116 36.98611 5.85874 1.000 37.58505 236 VAL B N 1
ATOM 2409 C CA . VAL B 1 8 ? 70.80103 36.82946 5.24013 1.000 33.83596 236 VAL B CA 1
ATOM 2410 C C . VAL B 1 8 ? 69.97998 35.89094 6.11347 1.000 35.88349 236 VAL B C 1
ATOM 2411 O O . VAL B 1 8 ? 70.55901 35.02952 6.79169 1.000 39.58115 236 VAL B O 1
ATOM 2415 N N . PRO B 1 9 ? 68.65309 35.99716 6.13434 1.000 32.84014 237 PRO B N 1
ATOM 2416 C CA . PRO B 1 9 ? 67.86913 35.01643 6.88960 1.000 39.47173 237 PRO B CA 1
ATOM 2417 C C . PRO B 1 9 ? 68.20851 33.61191 6.41174 1.000 35.30781 237 PRO B C 1
ATOM 2418 O O . PRO B 1 9 ? 68.44006 33.37983 5.22356 1.000 35.06268 237 PRO B O 1
ATOM 2422 N N . ASN B 1 10 ? 68.32663 32.69338 7.35774 1.000 32.38251 238 ASN B N 1
ATOM 2423 C CA . ASN B 1 10 ? 68.64516 31.30305 7.01342 1.000 42.07835 238 ASN B CA 1
ATOM 2424 C C . ASN B 1 10 ? 67.38704 30.44325 6.99741 1.000 35.92791 238 ASN B C 1
ATOM 2425 O O . ASN B 1 10 ? 67.33155 29.38646 7.61414 1.000 41.02550 238 ASN B O 1
ATOM 2430 N N . LEU B 1 11 ? 66.35712 30.90027 6.28882 1.000 37.75456 239 LEU B N 1
ATOM 2431 C CA . LEU B 1 11 ? 65.09581 30.20574 6.05803 1.000 31.91583 239 LEU B CA 1
ATOM 2432 C C . LEU B 1 11 ? 65.10918 29.52581 4.69923 1.000 34.32333 239 LEU B C 1
ATOM 2433 O O . LEU B 1 11 ? 65.58174 30.11490 3.72389 1.000 34.54928 239 LEU B O 1
ATOM 2438 N N . PRO B 1 12 ? 64.59896 28.29695 4.57926 1.000 36.28162 240 PRO B N 1
ATOM 2439 C CA . PRO B 1 12 ? 64.50903 27.66792 3.25097 1.000 34.13204 240 PRO B CA 1
ATOM 2440 C C . PRO B 1 12 ? 63.74406 28.55538 2.27430 1.000 37.49030 240 PRO B C 1
ATOM 2441 O O . PRO B 1 12 ? 62.76691 29.21328 2.63974 1.000 36.58070 240 PRO B O 1
ATOM 2445 N N . LEU B 1 13 ? 64.22016 28.58118 1.02512 1.000 32.74324 241 LEU B N 1
ATOM 2446 C CA . LEU B 1 13 ? 63.60392 29.40700 -0.00065 1.000 34.50968 241 LEU B CA 1
ATOM 2447 C C . LEU B 1 13 ? 62.09477 29.16808 -0.08230 1.000 39.31310 241 LEU B C 1
ATOM 2448 O O . LEU B 1 13 ? 61.30147 30.11901 -0.06904 1.000 36.39182 241 LEU B O 1
ATOM 2453 N N . ASN B 1 14 ? 61.67521 27.89852 -0.12310 1.000 37.90009 242 ASN B N 1
ATOM 2454 C CA . ASN B 1 14 ? 60.26016 27.59084 -0.33238 1.000 34.70046 242 ASN B CA 1
ATOM 2455 C C . ASN B 1 14 ? 59.37660 27.85655 0.88920 1.000 38.95850 242 ASN B C 1
ATOM 2456 O O . ASN B 1 14 ? 58.16484 27.62753 0.80429 1.000 42.38168 242 ASN B O 1
ATOM 2461 N N . VAL B 1 15 ? 59.91145 28.32543 2.01586 1.000 37.19641 243 VAL B N 1
ATOM 2462 C CA . VAL B 1 15 ? 59.06595 28.89350 3.06132 1.000 34.77973 243 VAL B CA 1
ATOM 2463 C C . VAL B 1 15 ? 59.16707 30.40938 3.10215 1.000 40.95286 243 VAL B C 1
ATOM 2464 O O . VAL B 1 15 ? 58.52851 31.04832 3.95796 1.000 35.97054 243 VAL B O 1
ATOM 2468 N N . MET B 1 16 ? 59.93941 31.00784 2.20083 1.000 31.33601 244 MET B N 1
ATOM 2469 C CA . MET B 1 16 ? 59.98505 32.45854 2.13326 1.000 39.39988 244 MET B CA 1
ATOM 2470 C C . MET B 1 16 ? 58.95310 32.94616 1.11090 1.000 38.99795 244 MET B C 1
ATOM 2471 O O . MET B 1 16 ? 58.39515 32.15766 0.33358 1.000 39.84995 244 MET B O 1
ATOM 2476 N N . SER B 1 17 ? 58.68684 34.25236 1.12769 1.000 36.35721 245 SER B N 1
ATOM 2477 C CA . SER B 1 17 ? 57.53383 34.83679 0.44739 1.000 36.50811 245 SER B CA 1
ATOM 2478 C C . SER B 1 17 ? 57.93758 35.92417 -0.53918 1.000 37.51800 245 SER B C 1
ATOM 2479 O O . SER B 1 17 ? 58.98164 36.57921 -0.40932 1.000 38.03566 245 SER B O 1
ATOM 2482 N N . ASN B 1 18 ? 57.05988 36.14186 -1.50874 1.000 37.25519 246 ASN B N 1
ATOM 2483 C CA . ASN B 1 18 ? 57.30349 37.16544 -2.50771 1.000 35.59289 246 ASN B CA 1
ATOM 2484 C C . ASN B 1 18 ? 57.29052 38.54041 -1.85341 1.000 34.05086 246 ASN B C 1
ATOM 2485 O O . ASN B 1 18 ? 56.66308 38.75461 -0.81023 1.000 28.59876 246 ASN B O 1
ATOM 2490 N N . SER B 1 19 ? 58.00931 39.47024 -2.46306 1.000 31.19277 247 SER B N 1
ATOM 2491 C CA . SER B 1 19 ? 57.99332 40.84646 -1.99019 1.000 35.00024 247 SER B CA 1
ATOM 2492 C C . SER B 1 19 ? 57.15501 41.75109 -2.87815 1.000 36.04571 247 SER B C 1
ATOM 2493 O O . SER B 1 19 ? 57.10147 42.95317 -2.62508 1.000 38.26808 247 SER B O 1
ATOM 2496 N N . ARG B 1 20 ? 56.49346 41.20091 -3.90501 1.000 35.32664 248 ARG B N 1
ATOM 2497 C CA . ARG B 1 20 ? 55.57696 41.95570 -4.74892 1.000 37.37314 248 ARG B CA 1
ATOM 2498 C C . ARG B 1 20 ? 54.14887 41.43359 -4.75806 1.000 37.82771 248 ARG B C 1
ATOM 2499 O O . ARG B 1 20 ? 53.25343 42.18226 -5.15227 1.000 42.51437 248 ARG B O 1
ATOM 2507 N N . VAL B 1 21 ? 53.90484 40.18797 -4.35763 1.000 37.17744 249 VAL B N 1
ATOM 2508 C CA . VAL B 1 21 ? 52.55186 39.70729 -4.06186 1.000 37.21667 249 VAL B CA 1
ATOM 2509 C C . VAL B 1 21 ? 52.65201 38.94090 -2.74902 1.000 36.88216 249 VAL B C 1
ATOM 2510 O O . VAL B 1 21 ? 53.72484 38.40428 -2.42471 1.000 40.17528 249 VAL B O 1
ATOM 2514 N N . PRO B 1 22 ? 51.59046 38.87144 -1.95574 1.000 36.31813 250 PRO B N 1
ATOM 2515 C CA . PRO B 1 22 ? 51.63291 38.02961 -0.74429 1.000 33.57484 250 PRO B CA 1
ATOM 2516 C C . PRO B 1 22 ? 51.47873 36.54902 -1.08805 1.000 38.65710 250 PRO B C 1
ATOM 2517 O O . PRO B 1 22 ? 50.41174 35.94929 -0.97788 1.000 40.65130 250 PRO B O 1
ATOM 2521 N N . SER B 1 23 ? 52.57844 35.93851 -1.53092 1.000 39.07058 251 SER B N 1
ATOM 2522 C CA . SER B 1 23 ? 52.57522 34.55146 -1.98030 1.000 36.75207 251 SER B CA 1
ATOM 2523 C C . SER B 1 23 ? 53.89055 33.88167 -1.59856 1.000 40.96229 251 SER B C 1
ATOM 2524 O O . SER B 1 23 ? 54.94359 34.53426 -1.55325 1.000 35.28064 251 SER B O 1
ATOM 2527 N N . LEU B 1 24 ? 53.81744 32.56830 -1.34982 1.000 31.67507 252 LEU B N 1
ATOM 2528 C CA . LEU B 1 24 ? 55.01376 31.75868 -1.13511 1.000 36.35244 252 LEU B CA 1
ATOM 2529 C C . LEU B 1 24 ? 55.91315 31.80886 -2.36441 1.000 34.15641 252 LEU B C 1
ATOM 2530 O O . LEU B 1 24 ? 55.45030 31.93088 -3.49227 1.000 36.40750 252 LEU B O 1
ATOM 2535 N N . LEU B 1 25 ? 57.21574 31.74790 -2.13498 1.000 37.67383 253 LEU B N 1
ATOM 2536 C CA . LEU B 1 25 ? 58.16819 31.50006 -3.20691 1.000 39.05337 253 LEU B CA 1
ATOM 2537 C C . LEU B 1 25 ? 58.21496 30.00608 -3.49742 1.000 37.40205 253 LEU B C 1
ATOM 2538 O O . LEU B 1 25 ? 58.17973 29.18914 -2.57720 1.000 39.01562 253 LEU B O 1
ATOM 2543 N N . ASN B 1 26 ? 58.28566 29.64592 -4.78130 1.000 38.31459 254 ASN B N 1
ATOM 2544 C CA . ASN B 1 26 ? 58.34674 28.23526 -5.14622 1.000 40.02127 254 ASN B CA 1
ATOM 2545 C C . ASN B 1 26 ? 59.29129 27.98582 -6.31397 1.000 41.81498 254 ASN B C 1
ATOM 2546 O O . ASN B 1 26 ? 59.28106 26.88567 -6.87336 1.000 45.66885 254 ASN B O 1
ATOM 2551 N N . ALA B 1 27 ? 60.12233 28.95645 -6.67711 1.000 39.85628 255 ALA B N 1
ATOM 2552 C CA . ALA B 1 27 ? 61.09408 28.80530 -7.74643 1.000 37.79412 255 ALA B CA 1
ATOM 2553 C C . ALA B 1 27 ? 62.06380 29.97220 -7.67759 1.000 43.52164 255 ALA B C 1
ATOM 2554 O O . ALA B 1 27 ? 61.77188 31.01060 -7.07596 1.000 39.62212 255 ALA B O 1
ATOM 2556 N N . MET B 1 28 ? 63.22149 29.78666 -8.29614 1.000 39.91165 256 MET B N 1
ATOM 2557 C CA . MET B 1 28 ? 64.05615 30.90409 -8.69247 1.000 41.69217 256 MET B CA 1
ATOM 2558 C C . MET B 1 28 ? 64.47007 30.64143 -10.12811 1.000 43.95593 256 MET B C 1
ATOM 2559 O O . MET B 1 28 ? 64.65699 29.48575 -10.52099 1.000 44.71222 256 MET B O 1
ATOM 2564 N N . VAL B 1 29 ? 64.55979 31.71276 -10.91836 1.000 41.85182 257 VAL B N 1
ATOM 2565 C CA . VAL B 1 29 ? 64.77810 31.63513 -12.35639 1.000 44.16741 257 VAL B CA 1
ATOM 2566 C C . VAL B 1 29 ? 65.78307 32.70822 -12.74041 1.000 43.80585 257 VAL B C 1
ATOM 2567 O O . VAL B 1 29 ? 66.12862 33.57795 -11.94217 1.000 46.53695 257 VAL B O 1
ATOM 2571 N N . VAL B 1 30 ? 66.24269 32.63941 -13.98878 1.000 46.19011 258 VAL B N 1
ATOM 2572 C CA . VAL B 1 30 ? 66.94164 33.73686 -14.63783 1.000 52.46980 258 VAL B CA 1
ATOM 2573 C C . VAL B 1 30 ? 66.25635 34.00473 -15.96901 1.000 54.90545 258 VAL B C 1
ATOM 2574 O O . VAL B 1 30 ? 65.68216 33.10437 -16.58785 1.000 59.44082 258 VAL B O 1
ATOM 2578 N N . SER B 1 31 ? 66.29241 35.25931 -16.39800 1.000 56.53833 259 SER B N 1
ATOM 2579 C CA . SER B 1 31 ? 65.69176 35.67192 -17.66782 1.000 65.20976 259 SER B CA 1
ATOM 2580 C C . SER B 1 31 ? 66.59500 36.70657 -18.32097 1.000 69.38093 259 SER B C 1
ATOM 2581 O O . SER B 1 31 ? 66.25364 37.89125 -18.41705 1.000 69.54426 259 SER B O 1
ATOM 2584 N N . PRO B 1 32 ? 67.77588 36.28468 -18.77884 1.000 69.80578 260 PRO B N 1
ATOM 2585 C CA . PRO B 1 32 ? 68.71910 37.23522 -19.38884 1.000 73.34767 260 PRO B CA 1
ATOM 2586 C C . PRO B 1 32 ? 68.21524 37.84531 -20.68718 1.000 83.07017 260 PRO B C 1
ATOM 2587 O O . PRO B 1 32 ? 68.21896 39.07141 -20.85395 1.000 82.91182 260 PRO B O 1
ATOM 2591 N N . ASP B 1 33 ? 67.77049 36.97837 -21.60211 1.000 85.79600 261 ASP B N 1
ATOM 2592 C CA . ASP B 1 33 ? 67.50814 37.37716 -22.98258 1.000 86.47306 261 ASP B CA 1
ATOM 2593 C C . ASP B 1 33 ? 66.47630 38.49636 -23.04955 1.000 89.07828 261 ASP B C 1
ATOM 2594 O O . ASP B 1 33 ? 66.77624 39.60914 -23.49890 1.000 90.29531 261 ASP B O 1
ATOM 2599 N N . GLN B 1 34 ? 65.25698 38.22908 -22.58070 1.000 88.69960 262 GLN B N 1
ATOM 2600 C CA . GLN B 1 34 ? 64.18568 39.22015 -22.63054 1.000 91.98204 262 GLN B CA 1
ATOM 2601 C C . GLN B 1 34 ? 64.50198 40.38687 -21.69844 1.000 91.02986 262 GLN B C 1
ATOM 2602 O O . GLN B 1 34 ? 63.71817 40.70928 -20.79525 1.000 86.91143 262 GLN B O 1
ATOM 2608 N N . ALA B 1 35 ? 65.64641 41.04146 -21.95079 1.000 91.96561 263 ALA B N 1
ATOM 2609 C CA . ALA B 1 35 ? 66.28505 41.98921 -21.03653 1.000 91.52394 263 ALA B CA 1
ATOM 2610 C C . ALA B 1 35 ? 65.59859 43.34837 -20.98966 1.000 95.01151 263 ALA B C 1
ATOM 2611 O O . ALA B 1 35 ? 66.27843 44.38128 -20.95068 1.000 96.83326 263 ALA B O 1
ATOM 2613 N N . GLN B 1 36 ? 64.26526 43.37208 -20.97943 1.000 93.56196 264 GLN B N 1
ATOM 2614 C CA . GLN B 1 36 ? 63.52844 44.61202 -20.77131 1.000 88.34877 264 GLN B CA 1
ATOM 2615 C C . GLN B 1 36 ? 63.82112 45.15071 -19.36204 1.000 83.02966 264 GLN B C 1
ATOM 2616 O O . GLN B 1 36 ? 64.40478 44.46205 -18.51267 1.000 79.46527 264 GLN B O 1
ATOM 2622 N N . VAL B 1 37 ? 63.43153 46.40998 -19.12768 1.000 76.33316 265 VAL B N 1
ATOM 2623 C CA . VAL B 1 37 ? 63.88598 47.13632 -17.94480 1.000 71.63056 265 VAL B CA 1
ATOM 2624 C C . VAL B 1 37 ? 63.47992 46.40614 -16.67347 1.000 62.85056 265 VAL B C 1
ATOM 2625 O O . VAL B 1 37 ? 62.35522 45.90146 -16.54888 1.000 63.67375 265 VAL B O 1
ATOM 2629 N N . VAL B 1 38 ? 64.40845 46.34508 -15.72500 1.000 55.22793 266 VAL B N 1
ATOM 2630 C CA . VAL B 1 38 ? 64.19720 45.73041 -14.42002 1.000 53.70085 266 VAL B CA 1
ATOM 2631 C C . VAL B 1 38 ? 64.12657 46.87587 -13.42502 1.000 47.89829 266 VAL B C 1
ATOM 2632 O O . VAL B 1 38 ? 65.15704 47.44281 -13.05747 1.000 51.31456 266 VAL B O 1
ATOM 2636 N N . GLN B 1 39 ? 62.92822 47.22261 -12.97521 1.000 47.81966 267 GLN B N 1
ATOM 2637 C CA . GLN B 1 39 ? 62.76854 48.41357 -12.14925 1.000 49.31407 267 GLN B CA 1
ATOM 2638 C C . GLN B 1 39 ? 61.57713 48.26647 -11.20763 1.000 45.57355 267 GLN B C 1
ATOM 2639 O O . GLN B 1 39 ? 60.74821 49.16693 -11.07187 1.000 43.36373 267 GLN B O 1
ATOM 2645 N N . PHE B 1 40 ? 61.48005 47.12438 -10.53549 1.000 43.05040 268 PHE B N 1
ATOM 2646 C CA . PHE B 1 40 ? 60.39789 46.92874 -9.57999 1.000 42.14097 268 PHE B CA 1
ATOM 2647 C C . PHE B 1 40 ? 60.45360 48.00340 -8.50689 1.000 41.95288 268 PHE B C 1
ATOM 2648 O O . PHE B 1 40 ? 61.51676 48.55100 -8.20831 1.000 43.48335 268 PHE B O 1
ATOM 2656 N N . GLN B 1 41 ? 59.29556 48.30484 -7.92114 1.000 42.19879 269 GLN B N 1
ATOM 2657 C CA . GLN B 1 41 ? 59.21115 49.29133 -6.84890 1.000 40.78228 269 GLN B CA 1
ATOM 2658 C C . GLN B 1 41 ? 58.98524 48.67128 -5.48366 1.000 39.54549 269 GLN B C 1
ATOM 2659 O O . GLN B 1 41 ? 59.37709 49.26991 -4.47923 1.000 40.37690 269 GLN B O 1
ATOM 2665 N N . ASN B 1 42 ? 58.37114 47.48945 -5.42780 1.000 38.31114 270 ASN B N 1
ATOM 2666 C CA . ASN B 1 42 ? 58.32406 46.68694 -4.21751 1.000 36.70436 270 ASN B CA 1
ATOM 2667 C C . ASN B 1 42 ? 59.45566 45.66229 -4.22971 1.000 36.11770 270 ASN B C 1
ATOM 2668 O O . ASN B 1 42 ? 60.03309 45.36037 -5.27772 1.000 36.96551 270 ASN B O 1
ATOM 2673 N N . GLY B 1 43 ? 59.76324 45.13127 -3.04747 1.000 31.84707 271 GLY B N 1
ATOM 2674 C CA . GLY B 1 43 ? 60.92840 44.25498 -2.85608 1.000 32.55425 271 GLY B CA 1
ATOM 2675 C C . GLY B 1 43 ? 62.27670 44.86751 -3.17540 1.000 35.08345 271 GLY B C 1
ATOM 2676 O O . GLY B 1 43 ? 63.10794 44.22279 -3.82657 1.000 35.52136 271 GLY B O 1
ATOM 2677 N N . ARG B 1 44 ? 62.50908 46.10853 -2.74419 1.000 33.89731 272 ARG B N 1
ATOM 2678 C CA . ARG B 1 44 ? 63.72792 46.85635 -3.05415 1.000 37.85870 272 ARG B CA 1
ATOM 2679 C C . ARG B 1 44 ? 64.32660 47.33854 -1.74587 1.000 37.91701 272 ARG B C 1
ATOM 2680 O O . ARG B 1 44 ? 63.68074 48.08529 -1.00663 1.000 37.33118 272 ARG B O 1
ATOM 2688 N N . CYS B 1 45 ? 65.56346 46.94085 -1.47213 1.000 38.66375 273 CYS B N 1
ATOM 2689 C CA . CYS B 1 45 ? 66.16201 47.26129 -0.18678 1.000 39.30800 273 CYS B CA 1
ATOM 2690 C C . CYS B 1 45 ? 67.66488 47.07729 -0.29934 1.000 39.38155 273 CYS B C 1
ATOM 2691 O O . CYS B 1 45 ? 68.11386 46.13254 -0.95737 1.000 36.73898 273 CYS B O 1
ATOM 2694 N N . THR B 1 46 ? 68.43272 48.01296 0.28619 1.000 34.44465 274 THR B N 1
ATOM 2695 C CA . THR B 1 46 ? 69.88321 47.88790 0.28482 1.000 33.67345 274 THR B CA 1
ATOM 2696 C C . THR B 1 46 ? 70.31345 46.87415 1.33378 1.000 33.66279 274 THR B C 1
ATOM 2697 O O . THR B 1 46 ? 69.56319 46.54380 2.25507 1.000 35.20522 274 THR B O 1
ATOM 2701 N N . LEU B 1 47 ? 71.56265 46.40943 1.21828 1.000 39.25232 275 LEU B N 1
ATOM 2702 C CA . LEU B 1 47 ? 72.04793 45.41682 2.17829 1.000 33.59835 275 LEU B CA 1
ATOM 2703 C C . LEU B 1 47 ? 72.16740 45.99978 3.58110 1.000 39.67264 275 LEU B C 1
ATOM 2704 O O . LEU B 1 47 ? 72.10137 45.25925 4.57689 1.000 37.07901 275 LEU B O 1
ATOM 2709 N N . ASP B 1 48 ? 72.35578 47.30873 3.69547 1.000 35.71005 276 ASP B N 1
ATOM 2710 C CA . ASP B 1 48 ? 72.33405 47.91838 5.01665 1.000 39.84377 276 ASP B CA 1
ATOM 2711 C C . ASP B 1 48 ? 70.92889 48.36016 5.42723 1.000 42.58058 276 ASP B C 1
ATOM 2712 O O . ASP B 1 48 ? 70.77414 49.04457 6.43995 1.000 43.89845 276 ASP B O 1
ATOM 2717 N N . GLY B 1 49 ? 69.90110 47.94201 4.69039 1.000 39.11395 277 GLY B N 1
ATOM 2718 C CA . GLY B 1 49 ? 68.54233 48.03804 5.17989 1.000 40.15961 277 GLY B CA 1
ATOM 2719 C C . GLY B 1 49 ? 67.79600 49.32944 4.91710 1.000 38.80512 277 GLY B C 1
ATOM 2720 O O . GLY B 1 49 ? 66.97169 49.71703 5.75051 1.000 40.70166 277 GLY B O 1
ATOM 2721 N N . GLN B 1 50 ? 68.05690 50.01230 3.79448 1.000 37.09191 278 GLN B N 1
ATOM 2722 C CA . GLN B 1 50 ? 67.25800 51.16009 3.35534 1.000 38.58316 278 GLN B CA 1
ATOM 2723 C C . GLN B 1 50 ? 66.30349 50.71417 2.26043 1.000 35.68140 278 GLN B C 1
ATOM 2724 O O . GLN B 1 50 ? 66.74387 50.30147 1.18275 1.000 35.52823 278 GLN B O 1
ATOM 2730 N N . MET B 1 51 ? 65.01089 50.83965 2.51139 1.000 38.13332 279 MET B N 1
ATOM 2731 C CA . MET B 1 51 ? 64.03479 50.45634 1.50026 1.000 40.68648 279 MET B CA 1
ATOM 2732 C C . MET B 1 51 ? 63.89329 51.54956 0.44752 1.000 39.92870 279 MET B C 1
ATOM 2733 O O . MET B 1 51 ? 64.03259 52.74254 0.73527 1.000 43.09647 279 MET B O 1
ATOM 2738 N N . LEU B 1 52 ? 63.65029 51.13113 -0.79085 1.000 35.20893 280 LEU B N 1
ATOM 2739 C CA . LEU B 1 52 ? 63.52675 52.05007 -1.91079 1.000 34.88925 280 LEU B CA 1
ATOM 2740 C C . LEU B 1 52 ? 62.14071 51.94274 -2.54752 1.000 41.32416 280 LEU B C 1
ATOM 2741 O O . LEU B 1 52 ? 61.37098 51.01349 -2.27955 1.000 42.08318 280 LEU B O 1
ATOM 2746 N N . GLY B 1 53 ? 61.82417 52.93295 -3.38952 1.000 42.63260 281 GLY B N 1
ATOM 2747 C CA . GLY B 1 53 ? 60.53386 52.95552 -4.06747 1.000 40.74507 281 GLY B CA 1
ATOM 2748 C C . GLY B 1 53 ? 59.38104 52.93386 -3.08118 1.000 39.18082 281 GLY B C 1
ATOM 2749 O O . GLY B 1 53 ? 59.29759 53.75988 -2.16448 1.000 40.26984 281 GLY B O 1
ATOM 2750 N N . THR B 1 54 ? 58.47892 51.96964 -3.25417 1.000 36.60549 282 THR B N 1
ATOM 2751 C CA . THR B 1 54 ? 57.32301 51.83077 -2.38245 1.000 37.52406 282 THR B CA 1
ATOM 2752 C C . THR B 1 54 ? 57.47353 50.67248 -1.39463 1.000 38.07146 282 THR B C 1
ATOM 2753 O O . THR B 1 54 ? 56.51864 50.34353 -0.68210 1.000 38.74296 282 THR B O 1
ATOM 2757 N N . THR B 1 55 ? 58.66950 50.09889 -1.28966 1.000 39.93193 283 THR B N 1
ATOM 2758 C CA . THR B 1 55 ? 58.88167 48.91901 -0.45738 1.000 34.21427 283 THR B CA 1
ATOM 2759 C C . THR B 1 55 ? 58.58343 49.19631 1.01147 1.000 33.48464 283 THR B C 1
ATOM 2760 O O . THR B 1 55 ? 59.09369 50.15805 1.59396 1.000 33.84844 283 THR B O 1
ATOM 2764 N N . THR B 1 56 ? 57.74747 48.35292 1.61451 1.000 33.62356 284 THR B N 1
ATOM 2765 C CA . THR B 1 56 ? 57.55176 48.36364 3.06166 1.000 35.84879 284 THR B CA 1
ATOM 2766 C C . THR B 1 56 ? 58.18162 47.12474 3.70091 1.000 33.72523 284 THR B C 1
ATOM 2767 O O . THR B 1 56 ? 58.40111 46.11244 3.04511 1.000 33.32445 284 THR B O 1
ATOM 2771 N N . VAL B 1 57 ? 58.46210 47.21171 5.00282 1.000 35.45670 285 VAL B N 1
ATOM 2772 C CA . VAL B 1 57 ? 58.98268 46.05467 5.73415 1.000 37.63936 285 VAL B CA 1
ATOM 2773 C C . VAL B 1 57 ? 57.88796 45.05095 6.05419 1.000 37.36281 285 VAL B C 1
ATOM 2774 O O . VAL B 1 57 ? 58.18158 43.90455 6.41514 1.000 36.67600 285 VAL B O 1
ATOM 2778 N N . SER B 1 58 ? 56.63638 45.42853 5.84807 1.000 35.49186 286 SER B N 1
ATOM 2779 C CA . SER B 1 58 ? 55.48826 44.76582 6.45322 1.000 40.73754 286 SER B CA 1
ATOM 2780 C C . SER B 1 58 ? 54.88103 43.77561 5.45705 1.000 36.58562 286 SER B C 1
ATOM 2781 O O . SER B 1 58 ? 54.25478 44.18636 4.47078 1.000 36.50771 286 SER B O 1
ATOM 2784 N N . ALA B 1 59 ? 55.05935 42.47303 5.71938 1.000 35.93294 287 ALA B N 1
ATOM 2785 C CA . ALA B 1 59 ? 54.59500 41.44581 4.78023 1.000 36.08989 287 ALA B CA 1
ATOM 2786 C C . ALA B 1 59 ? 53.12585 41.64135 4.39346 1.000 35.21169 287 ALA B C 1
ATOM 2787 O O . ALA B 1 59 ? 52.73834 41.41718 3.24209 1.000 32.36032 287 ALA B O 1
ATOM 2789 N N . SER B 1 60 ? 52.30138 42.04062 5.34742 1.000 31.74337 288 SER B N 1
ATOM 2790 C CA . SER B 1 60 ? 50.87744 42.19673 5.13980 1.000 39.46236 288 SER B CA 1
ATOM 2791 C C . SER B 1 60 ? 50.51244 43.45854 4.35872 1.000 40.06300 288 SER B C 1
ATOM 2792 O O . SER B 1 60 ? 49.32231 43.69967 4.14038 1.000 45.30416 288 SER B O 1
ATOM 2795 N N . CYS B 1 61 ? 51.48114 44.25422 3.91504 1.000 34.08473 289 CYS B N 1
ATOM 2796 C CA . CYS B 1 61 ? 51.19525 45.43825 3.12080 1.000 38.63630 289 CYS B CA 1
ATOM 2797 C C . CYS B 1 61 ? 51.57841 45.27119 1.66402 1.000 37.83893 289 CYS B C 1
ATOM 2798 O O . CYS B 1 61 ? 51.18091 46.09799 0.83351 1.000 41.89117 289 CYS B O 1
ATOM 2801 N N . VAL B 1 62 ? 52.33860 44.23827 1.34270 1.000 30.98951 290 VAL B N 1
ATOM 2802 C CA . VAL B 1 62 ? 52.77993 43.95002 -0.01262 1.000 33.55334 290 VAL B CA 1
ATOM 2803 C C . VAL B 1 62 ? 51.55825 43.80543 -0.91251 1.000 40.74316 290 VAL B C 1
ATOM 2804 O O . VAL B 1 62 ? 50.73865 42.89050 -0.73185 1.000 40.50564 290 VAL B O 1
ATOM 2808 N N . ALA B 1 63 ? 51.41928 44.74015 -1.85886 1.000 40.17337 291 ALA B N 1
ATOM 2809 C CA . ALA B 1 63 ? 50.31861 44.78464 -2.83110 1.000 40.99268 291 ALA B CA 1
ATOM 2810 C C . ALA B 1 63 ? 48.94783 44.93401 -2.16342 1.000 40.06865 291 ALA B C 1
ATOM 2811 O O . ALA B 1 63 ? 47.97292 44.30386 -2.57093 1.000 42.70244 291 ALA B O 1
ATOM 2813 N N . ARG B 1 64 ? 48.86478 45.76882 -1.13232 1.000 34.48291 292 ARG B N 1
ATOM 2814 C CA . ARG B 1 64 ? 47.59151 46.18685 -0.55469 1.000 36.44989 292 ARG B CA 1
ATOM 2815 C C . ARG B 1 64 ? 47.50493 47.70492 -0.61480 1.000 37.36456 292 ARG B C 1
ATOM 2816 O O . ARG B 1 64 ? 48.51807 48.39014 -0.47966 1.000 39.97627 292 ARG B O 1
ATOM 2824 N N . PHE B 1 65 ? 46.33969 48.25069 -0.90515 1.000 39.95579 293 PHE B N 1
ATOM 2825 C CA . PHE B 1 65 ? 46.19101 49.70037 -0.84767 1.000 39.90556 293 PHE B CA 1
ATOM 2826 C C . PHE B 1 65 ? 44.91323 50.02572 -0.09841 1.000 40.40249 293 PHE B C 1
ATOM 2827 O O . PHE B 1 65 ? 44.00258 49.19607 -0.00645 1.000 40.55177 293 PHE B O 1
ATOM 2835 N N . ARG B 1 66 ? 44.87885 51.21860 0.48921 1.000 34.89420 294 ARG B N 1
ATOM 2836 C CA . ARG B 1 66 ? 43.77000 51.60588 1.34493 1.000 36.08165 294 ARG B CA 1
ATOM 2837 C C . ARG B 1 66 ? 43.36317 53.03899 1.01648 1.000 40.13700 294 ARG B C 1
ATOM 2838 O O . ARG B 1 66 ? 44.20491 53.87851 0.67884 1.000 37.70074 294 ARG B O 1
ATOM 2846 N N . GLY B 1 67 ? 42.06880 53.30749 1.07140 1.000 41.36064 295 GLY B N 1
ATOM 2847 C CA . GLY B 1 67 ? 41.63625 54.66043 0.77196 1.000 44.43088 295 GLY B CA 1
ATOM 2848 C C . GLY B 1 67 ? 40.19825 54.87806 1.17224 1.000 42.81986 295 GLY B C 1
ATOM 2849 O O . GLY B 1 67 ? 39.48356 53.94458 1.55872 1.000 43.15850 295 GLY B O 1
ATOM 2850 N N . LYS B 1 68 ? 39.79622 56.14362 1.10120 1.000 41.84033 296 LYS B N 1
ATOM 2851 C CA . LYS B 1 68 ? 38.41671 56.53765 1.34005 1.000 46.09400 296 LYS B CA 1
ATOM 2852 C C . LYS B 1 68 ? 37.72235 56.82453 0.01731 1.000 42.12343 296 LYS B C 1
ATOM 2853 O O . LYS B 1 68 ? 38.33156 57.34690 -0.92305 1.000 40.10462 296 LYS B O 1
ATOM 2859 N N . THR B 1 69 ? 36.45220 56.44919 -0.04865 1.000 39.80828 297 THR B N 1
ATOM 2860 C CA . THR B 1 69 ? 35.68081 56.51688 -1.27775 1.000 40.31611 297 THR B CA 1
ATOM 2861 C C . THR B 1 69 ? 35.13479 57.91915 -1.51695 1.000 46.18629 297 THR B C 1
ATOM 2862 O O . THR B 1 69 ? 34.79934 58.65288 -0.57713 1.000 37.64146 297 THR B O 1
ATOM 2866 N N . PHE B 1 70 ? 35.01812 58.26616 -2.79673 1.000 42.73041 298 PHE B N 1
ATOM 2867 C CA . PHE B 1 70 ? 34.16554 59.35361 -3.23948 1.000 44.30816 298 PHE B CA 1
ATOM 2868 C C . PHE B 1 70 ? 33.52649 58.94314 -4.55817 1.000 47.60311 298 PHE B C 1
ATOM 2869 O O . PHE B 1 70 ? 33.94355 57.97625 -5.20124 1.000 45.31960 298 PHE B O 1
ATOM 2877 N N . GLN B 1 71 ? 32.50662 59.69621 -4.97227 1.000 51.48364 299 GLN B N 1
ATOM 2878 C CA . GLN B 1 71 ? 31.79757 59.39116 -6.20338 1.000 48.62685 299 GLN B CA 1
ATOM 2879 C C . GLN B 1 71 ? 32.47989 60.06010 -7.38853 1.000 50.25199 299 GLN B C 1
ATOM 2880 O O . GLN B 1 71 ? 32.73938 61.26504 -7.36658 1.000 57.04620 299 GLN B O 1
ATOM 2886 N N . ALA B 1 72 ? 32.78662 59.26792 -8.40216 1.000 54.30744 300 ALA B N 1
ATOM 2887 C CA . ALA B 1 72 ? 33.33252 59.67919 -9.68616 1.000 55.56966 300 ALA B CA 1
ATOM 2888 C C . ALA B 1 72 ? 32.26635 59.53283 -10.77761 1.000 60.68836 300 ALA B C 1
ATOM 2889 O O . ALA B 1 72 ? 31.21901 58.91301 -10.55762 1.000 61.72536 300 ALA B O 1
ATOM 2891 N N . PRO B 1 73 ? 32.49315 60.10040 -11.96807 1.000 59.85726 301 PRO B N 1
ATOM 2892 C CA . PRO B 1 73 ? 31.47062 60.00770 -13.02458 1.000 63.22575 301 PRO B CA 1
ATOM 2893 C C . PRO B 1 73 ? 31.14591 58.56432 -13.39294 1.000 68.42683 301 PRO B C 1
ATOM 2894 O O . PRO B 1 73 ? 32.01997 57.69244 -13.38850 1.000 65.31401 301 PRO B O 1
ATOM 2898 N N . ASP B 1 74 ? 29.85817 58.32109 -13.68871 1.000 66.84242 302 ASP B N 1
ATOM 2899 C CA . ASP B 1 74 ? 29.36973 57.06299 -14.27541 1.000 63.09352 302 ASP B CA 1
ATOM 2900 C C . ASP B 1 74 ? 29.47771 55.89450 -13.30277 1.000 61.10359 302 ASP B C 1
ATOM 2901 O O . ASP B 1 74 ? 29.90741 54.79868 -13.67362 1.000 64.64135 302 ASP B O 1
ATOM 2906 N N . ASN B 1 75 ? 29.06712 56.13089 -12.05704 1.000 60.35328 303 ASN B N 1
ATOM 2907 C CA . ASN B 1 75 ? 29.09701 55.12120 -10.99218 1.000 67.92822 303 ASN B CA 1
ATOM 2908 C C . ASN B 1 75 ? 30.44492 54.39518 -10.90791 1.000 66.02034 303 ASN B C 1
ATOM 2909 O O . ASN B 1 75 ? 30.50366 53.20097 -10.60535 1.000 64.71158 303 ASN B O 1
ATOM 2914 N N . ARG B 1 76 ? 31.53164 55.11577 -11.18935 1.000 61.83727 304 ARG B N 1
ATOM 2915 C CA . ARG B 1 76 ? 32.86624 54.69855 -10.78748 1.000 59.77204 304 ARG B CA 1
ATOM 2916 C C . ARG B 1 76 ? 33.09208 55.10451 -9.33185 1.000 56.09909 304 ARG B C 1
ATOM 2917 O O . ARG B 1 76 ? 32.49869 56.07174 -8.84697 1.000 58.95615 304 ARG B O 1
ATOM 2925 N N . LEU B 1 77 ? 33.94976 54.35943 -8.62827 1.000 50.19557 305 LEU B N 1
ATOM 2926 C CA . LEU B 1 77 ? 34.15607 54.53881 -7.18092 1.000 48.37781 305 LEU B CA 1
ATOM 2927 C C . LEU B 1 77 ? 35.55944 55.08854 -6.91046 1.000 47.42975 305 LEU B C 1
ATOM 2928 O O . LEU B 1 77 ? 36.52968 54.33147 -6.82105 1.000 48.47433 305 LEU B O 1
ATOM 2933 N N . GLY B 1 78 ? 35.67530 56.41223 -6.83297 1.000 45.55463 306 GLY B N 1
ATOM 2934 C CA . GLY B 1 78 ? 36.97819 57.02436 -6.60698 1.000 40.21139 306 GLY B CA 1
ATOM 2935 C C . GLY B 1 78 ? 37.50950 56.70466 -5.22002 1.000 41.89435 306 GLY B C 1
ATOM 2936 O O . GLY B 1 78 ? 36.75999 56.64669 -4.24209 1.000 41.79512 306 GLY B O 1
ATOM 2937 N N . ILE B 1 79 ? 38.82598 56.49615 -5.13961 1.000 37.86755 307 ILE B N 1
ATOM 2938 C CA . ILE B 1 79 ? 39.51148 56.18850 -3.88444 1.000 39.09047 307 ILE B CA 1
ATOM 2939 C C . ILE B 1 79 ? 40.56961 57.25776 -3.59852 1.000 38.11783 307 ILE B C 1
ATOM 2940 O O . ILE B 1 79 ? 41.47558 57.47611 -4.41610 1.000 32.89536 307 ILE B O 1
ATOM 2945 N N . ASN B 1 80 ? 40.48658 57.88214 -2.42129 1.000 33.65027 308 ASN B N 1
ATOM 2946 C CA . ASN B 1 80 ? 41.55887 58.75704 -1.93504 1.000 41.39815 308 ASN B CA 1
ATOM 2947 C C . ASN B 1 80 ? 42.49874 57.95693 -1.03457 1.000 39.56892 308 ASN B C 1
ATOM 2948 O O . ASN B 1 80 ? 42.18734 57.68333 0.12902 1.000 38.41400 308 ASN B O 1
ATOM 2953 N N . LEU B 1 81 ? 43.67116 57.63260 -1.56542 1.000 38.41215 309 LEU B N 1
ATOM 2954 C CA . LEU B 1 81 ? 44.59037 56.71706 -0.89771 1.000 37.33249 309 LEU B CA 1
ATOM 2955 C C . LEU B 1 81 ? 45.10640 57.28700 0.42295 1.000 40.38517 309 LEU B C 1
ATOM 2956 O O . LEU B 1 81 ? 45.28887 58.50283 0.58245 1.000 42.19727 309 LEU B O 1
ATOM 2961 N N . ALA B 1 82 ? 45.32162 56.38110 1.37702 1.000 38.04474 310 ALA B N 1
ATOM 2962 C CA . ALA B 1 82 ? 46.07570 56.58739 2.60618 1.000 35.30941 310 ALA B CA 1
ATOM 2963 C C . ALA B 1 82 ? 47.07795 55.44150 2.74426 1.000 37.73706 310 ALA B C 1
ATOM 2964 O O . ALA B 1 82 ? 47.10077 54.51389 1.92686 1.000 38.64648 310 ALA B O 1
ATOM 2966 N N . GLU B 1 83 ? 47.92804 55.49545 3.76813 1.000 40.41706 311 GLU B N 1
ATOM 2967 C CA . GLU B 1 83 ? 48.76295 54.33165 4.07734 1.000 40.90484 311 GLU B CA 1
ATOM 2968 C C . GLU B 1 83 ? 47.88967 53.20160 4.63453 1.000 39.32388 311 GLU B C 1
ATOM 2969 O O . GLU B 1 83 ? 46.83510 53.44302 5.23261 1.000 39.52614 311 GLU B O 1
ATOM 2975 N N . ILE B 1 84 ? 48.33498 51.95250 4.43300 1.000 39.63407 312 ILE B N 1
ATOM 2976 C CA . ILE B 1 84 ? 47.57330 50.80647 4.93984 1.000 33.45143 312 ILE B CA 1
ATOM 2977 C C . ILE B 1 84 ? 47.38570 50.92056 6.44159 1.000 36.53609 312 ILE B C 1
ATOM 2978 O O . ILE B 1 84 ? 46.34541 50.51843 6.98489 1.000 34.08609 312 ILE B O 1
ATOM 2983 N N . SER B 1 85 ? 48.37816 51.49282 7.13256 1.000 38.21684 313 SER B N 1
ATOM 2984 C CA . SER B 1 85 ? 48.30361 51.74765 8.56460 1.000 38.15641 313 SER B CA 1
ATOM 2985 C C . SER B 1 85 ? 47.18629 52.69995 8.93369 1.000 38.91461 313 SER B C 1
ATOM 2986 O O . SER B 1 85 ? 46.87476 52.81611 10.12077 1.000 42.91405 313 SER B O 1
ATOM 2989 N N . GLY B 1 86 ? 46.58574 53.38208 7.95557 1.000 38.96097 314 GLY B N 1
ATOM 2990 C CA . GLY B 1 86 ? 45.60347 54.41709 8.18176 1.000 41.69105 314 GLY B CA 1
ATOM 2991 C C . GLY B 1 86 ? 46.17241 55.82554 8.18193 1.000 43.33987 314 GLY B C 1
ATOM 2992 O O . GLY B 1 86 ? 45.44234 56.78287 7.88706 1.000 49.35848 314 GLY B O 1
ATOM 2993 N N . GLU B 1 87 ? 47.45348 55.97839 8.49261 1.000 43.17807 315 GLU B N 1
ATOM 2994 C CA . GLU B 1 87 ? 48.02453 57.31140 8.56134 1.000 45.94625 315 GLU B CA 1
ATOM 2995 C C . GLU B 1 87 ? 47.95067 57.97125 7.17709 1.000 46.65171 315 GLU B C 1
ATOM 2996 O O . GLU B 1 87 ? 47.93654 57.27597 6.15161 1.000 41.96978 315 GLU B O 1
ATOM 3002 N N . PRO B 1 88 ? 47.83895 59.31101 7.11693 1.000 42.47654 316 PRO B N 1
ATOM 3003 C CA . PRO B 1 88 ? 47.59469 59.96985 5.82674 1.000 38.76820 316 PRO B CA 1
ATOM 3004 C C . PRO B 1 88 ? 48.72047 59.73065 4.83623 1.000 37.66415 316 PRO B C 1
ATOM 3005 O O . PRO B 1 88 ? 49.88256 59.57687 5.20839 1.000 45.27253 316 PRO B O 1
ATOM 3009 N N . TYR B 1 89 ? 48.35724 59.69081 3.55789 1.000 39.39315 317 TYR B N 1
ATOM 3010 C CA . TYR B 1 89 ? 49.31728 59.70166 2.46057 1.000 38.23741 317 TYR B CA 1
ATOM 3011 C C . TYR B 1 89 ? 49.38594 61.09679 1.84153 1.000 43.75613 317 TYR B C 1
ATOM 3012 O O . TYR B 1 89 ? 48.35557 61.66525 1.44522 1.000 46.36095 317 TYR B O 1
ATOM 3021 N N . HIS B 1 90 ? 50.59652 61.63579 1.74151 1.000 43.36795 318 HIS B N 1
ATOM 3022 C CA . HIS B 1 90 ? 50.83423 62.91428 1.09138 1.000 40.71474 318 HIS B CA 1
ATOM 3023 C C . HIS B 1 90 ? 51.70680 62.69536 -0.13840 1.000 41.27379 318 HIS B C 1
ATOM 3024 O O . HIS B 1 90 ? 52.62511 61.85883 -0.13075 1.000 40.24454 318 HIS B O 1
ATOM 3031 N N . ALA B 1 91 ? 51.41848 63.46782 -1.18366 1.000 44.13131 319 ALA B N 1
ATOM 3032 C CA . ALA B 1 91 ? 52.16206 63.41023 -2.42804 1.000 46.58620 319 ALA B CA 1
ATOM 3033 C C . ALA B 1 91 ? 53.57057 63.97350 -2.23625 1.000 47.30892 319 ALA B C 1
ATOM 3034 O O . ALA B 1 91 ? 53.91304 64.52215 -1.18504 1.000 42.61258 319 ALA B O 1
ATOM 3036 N N . PHE B 1 92 ? 54.40033 63.79903 -3.26944 1.000 48.42906 320 PHE B N 1
ATOM 3037 C CA . PHE B 1 92 ? 55.71586 64.42467 -3.41468 1.000 49.66536 320 PHE B CA 1
ATOM 3038 C C . PHE B 1 92 ? 56.78497 63.83605 -2.49897 1.000 54.05497 320 PHE B C 1
ATOM 3039 O O . PHE B 1 92 ? 57.89568 64.38928 -2.41122 1.000 52.29531 320 PHE B O 1
ATOM 3047 N N . GLU B 1 93 ? 56.50093 62.73396 -1.82488 1.000 51.56576 321 GLU B N 1
ATOM 3048 C CA . GLU B 1 93 ? 57.44420 62.14897 -0.88111 1.000 53.49331 321 GLU B CA 1
ATOM 3049 C C . GLU B 1 93 ? 57.88386 60.73907 -1.26632 1.000 52.78884 321 GLU B C 1
ATOM 3050 O O . GLU B 1 93 ? 59.06559 60.42632 -1.14742 1.000 50.85697 321 GLU B O 1
ATOM 3056 N N . SER B 1 94 ? 56.98128 59.89392 -1.76066 1.000 53.63511 322 SER B N 1
ATOM 3057 C CA . SER B 1 94 ? 57.26597 58.54979 -2.24712 1.000 51.17362 322 SER B CA 1
ATOM 3058 C C . SER B 1 94 ? 56.55412 58.36527 -3.57810 1.000 49.10101 322 SER B C 1
ATOM 3059 O O . SER B 1 94 ? 55.63833 59.12611 -3.90042 1.000 48.47498 322 SER B O 1
ATOM 3062 N N . PRO B 1 95 ? 56.93806 57.36200 -4.37565 1.000 46.81243 323 PRO B N 1
ATOM 3063 C CA . PRO B 1 95 ? 56.21950 57.14265 -5.65038 1.000 42.82118 323 PRO B CA 1
ATOM 3064 C C . PRO B 1 95 ? 54.73279 56.88499 -5.47055 1.000 42.02635 323 PRO B C 1
ATOM 3065 O O . PRO B 1 95 ? 53.93038 57.22704 -6.35253 1.000 41.62019 323 PRO B O 1
ATOM 3069 N N . ALA B 1 96 ? 54.34347 56.32212 -4.33686 1.000 38.44336 324 ALA B N 1
ATOM 3070 C CA . ALA B 1 96 ? 52.98709 55.87558 -4.05802 1.000 40.85584 324 ALA B CA 1
ATOM 3071 C C . ALA B 1 96 ? 52.98793 55.46160 -2.59256 1.000 39.98363 324 ALA B C 1
ATOM 3072 O O . ALA B 1 96 ? 54.04516 55.49054 -1.95733 1.000 38.92415 324 ALA B O 1
ATOM 3074 N N . PRO B 1 97 ? 51.85428 55.10023 -2.00209 1.000 39.63769 325 PRO B N 1
ATOM 3075 C CA . PRO B 1 97 ? 51.88058 54.65958 -0.60149 1.000 38.08048 325 PRO B CA 1
ATOM 3076 C C . PRO B 1 97 ? 52.69818 53.37963 -0.43423 1.000 39.99130 325 PRO B C 1
ATOM 3077 O O . PRO B 1 97 ? 53.01572 52.68094 -1.39997 1.000 37.30598 325 PRO B O 1
ATOM 3081 N N . LEU B 1 98 ? 53.05840 53.09743 0.81960 1.000 37.27552 326 LEU B N 1
ATOM 3082 C CA . LEU B 1 98 ? 53.90165 51.94451 1.13015 1.000 39.33669 326 LEU B CA 1
ATOM 3083 C C . LEU B 1 98 ? 53.17565 50.64779 0.77460 1.000 37.81073 326 LEU B C 1
ATOM 3084 O O . LEU B 1 98 ? 52.04281 50.42355 1.20874 1.000 37.12250 326 LEU B O 1
ATOM 3089 N N . GLY B 1 99 ? 53.82954 49.80069 -0.02670 1.000 40.49495 327 GLY B N 1
ATOM 3090 C CA . GLY B 1 99 ? 53.29986 48.50478 -0.39813 1.000 39.25013 327 GLY B CA 1
ATOM 3091 C C . GLY B 1 99 ? 52.38714 48.52477 -1.60042 1.000 43.84704 327 GLY B C 1
ATOM 3092 O O . GLY B 1 99 ? 51.91933 47.45309 -2.01866 1.000 37.33518 327 GLY B O 1
ATOM 3093 N N . PHE B 1 100 ? 52.10818 49.71448 -2.14728 1.000 42.65490 328 PHE B N 1
ATOM 3094 C CA . PHE B 1 100 ? 51.27108 49.87847 -3.32518 1.000 36.89317 328 PHE B CA 1
ATOM 3095 C C . PHE B 1 100 ? 51.75437 48.96252 -4.45122 1.000 43.75717 328 PHE B C 1
ATOM 3096 O O . PHE B 1 100 ? 52.96772 48.87996 -4.68924 1.000 44.52299 328 PHE B O 1
ATOM 3104 N N . PRO B 1 101 ? 50.84953 48.26599 -5.16612 1.000 36.54403 329 PRO B N 1
ATOM 3105 C CA . PRO B 1 101 ? 51.29069 47.21732 -6.08759 1.000 37.15700 329 PRO B CA 1
ATOM 3106 C C . PRO B 1 101 ? 51.93155 47.83246 -7.30958 1.000 41.34145 329 PRO B C 1
ATOM 3107 O O . PRO B 1 101 ? 51.55183 48.91970 -7.74944 1.000 42.44857 329 PRO B O 1
ATOM 3111 N N . ASP B 1 102 ? 52.88168 47.10842 -7.88963 1.000 38.55412 330 ASP B N 1
ATOM 3112 C CA . ASP B 1 102 ? 53.73111 47.68718 -8.91581 1.000 37.14803 330 ASP B CA 1
ATOM 3113 C C . ASP B 1 102 ? 53.62951 46.92948 -10.23068 1.000 43.83263 330 ASP B C 1
ATOM 3114 O O . ASP B 1 102 ? 54.61204 46.78545 -10.95962 1.000 46.39821 330 ASP B O 1
ATOM 3119 N N . PHE B 1 103 ? 52.41714 46.49798 -10.58354 1.000 44.25510 331 PHE B N 1
ATOM 3120 C CA . PHE B 1 103 ? 52.12468 45.94864 -11.90336 1.000 44.67983 331 PHE B CA 1
ATOM 3121 C C . PHE B 1 103 ? 51.33710 46.97768 -12.70433 1.000 45.27204 331 PHE B C 1
ATOM 3122 O O . PHE B 1 103 ? 50.24320 47.39543 -12.29757 1.000 44.28485 331 PHE B O 1
ATOM 3130 N N . GLY B 1 104 ? 51.89600 47.38924 -13.83572 1.000 46.29396 332 GLY B N 1
ATOM 3131 C CA . GLY B 1 104 ? 51.23231 48.34415 -14.68886 1.000 49.59786 332 GLY B CA 1
ATOM 3132 C C . GLY B 1 104 ? 50.60168 47.77327 -15.93450 1.000 51.01400 332 GLY B C 1
ATOM 3133 O O . GLY B 1 104 ? 49.94965 48.51704 -16.67473 1.000 51.21937 332 GLY B O 1
ATOM 3134 N N . ASP B 1 105 ? 50.75476 46.47297 -16.18238 1.000 48.82156 333 ASP B N 1
ATOM 3135 C CA . ASP B 1 105 ? 50.44647 45.88780 -17.47872 1.000 51.58135 333 ASP B CA 1
ATOM 3136 C C . ASP B 1 105 ? 49.16290 45.08399 -17.47930 1.000 52.41833 333 ASP B C 1
ATOM 3137 O O . ASP B 1 105 ? 48.85307 44.44319 -18.48517 1.000 61.47744 333 ASP B O 1
ATOM 3142 N N . GLY B 1 106 ? 48.40050 45.09750 -16.39415 1.000 50.76119 334 GLY B N 1
ATOM 3143 C CA . GLY B 1 106 ? 47.11542 44.43035 -16.48805 1.000 55.64557 334 GLY B CA 1
ATOM 3144 C C . GLY B 1 106 ? 46.12652 44.96257 -15.47876 1.000 55.66519 334 GLY B C 1
ATOM 3145 O O . GLY B 1 106 ? 46.48466 45.66982 -14.53411 1.000 54.64813 334 GLY B O 1
ATOM 3146 N N . ASP B 1 107 ? 44.86497 44.59270 -15.69084 1.000 50.22882 335 ASP B N 1
ATOM 3147 C CA . ASP B 1 107 ? 43.81784 44.91827 -14.73534 1.000 50.58830 335 ASP B CA 1
ATOM 3148 C C . ASP B 1 107 ? 44.09096 44.25351 -13.39590 1.000 45.98040 335 ASP B C 1
ATOM 3149 O O . ASP B 1 107 ? 44.53857 43.10853 -13.33416 1.000 50.48602 335 ASP B O 1
ATOM 3154 N N . TRP B 1 108 ? 43.81249 44.97630 -12.32105 1.000 44.72647 336 TRP B N 1
ATOM 3155 C CA . TRP B 1 108 ? 43.80892 44.42317 -10.97607 1.000 41.68242 336 TRP B CA 1
ATOM 3156 C C . TRP B 1 108 ? 42.36677 44.16834 -10.58152 1.000 42.43126 336 TRP B C 1
ATOM 3157 O O . TRP B 1 108 ? 41.57330 45.10971 -10.50612 1.000 46.87270 336 TRP B O 1
ATOM 3168 N N . HIS B 1 109 ? 42.02464 42.91534 -10.32022 1.000 41.35786 337 HIS B N 1
ATOM 3169 C CA . HIS B 1 109 ? 40.72066 42.59021 -9.75766 1.000 38.73850 337 HIS B CA 1
ATOM 3170 C C . HIS B 1 109 ? 40.84703 42.54838 -8.24230 1.000 36.43690 337 HIS B C 1
ATOM 3171 O O . HIS B 1 109 ? 41.65369 41.78617 -7.69958 1.000 43.55704 337 HIS B O 1
ATOM 3178 N N . VAL B 1 110 ? 40.07373 43.37671 -7.56181 1.000 35.58388 338 VAL B N 1
ATOM 3179 C CA . VAL B 1 110 ? 40.36926 43.68556 -6.17414 1.000 38.26971 338 VAL B CA 1
ATOM 3180 C C . VAL B 1 110 ? 39.17330 43.34731 -5.31061 1.000 34.78293 338 VAL B C 1
ATOM 3181 O O . VAL B 1 110 ? 38.01321 43.47501 -5.72391 1.000 35.76601 338 VAL B O 1
ATOM 3185 N N . THR B 1 111 ? 39.47820 42.92574 -4.09096 1.000 33.47030 339 THR B N 1
ATOM 3186 C CA . THR B 1 111 ? 38.50453 42.68904 -3.04026 1.000 32.65978 339 THR B CA 1
ATOM 3187 C C . THR B 1 111 ? 38.88213 43.58277 -1.87734 1.000 36.72759 339 THR B C 1
ATOM 3188 O O . THR B 1 111 ? 40.01426 43.52040 -1.38339 1.000 43.03000 339 THR B O 1
ATOM 3192 N N . ALA B 1 112 ? 37.96100 44.43705 -1.46953 1.000 36.67251 340 ALA B N 1
ATOM 3193 C CA . ALA B 1 112 ? 38.18300 45.32010 -0.34588 1.000 34.62089 340 ALA B CA 1
ATOM 3194 C C . ALA B 1 112 ? 37.18834 44.98923 0.74697 1.000 35.90462 340 ALA B C 1
ATOM 3195 O O . ALA B 1 112 ? 36.09832 44.46883 0.48221 1.000 38.90575 340 ALA B O 1
ATOM 3197 N N . THR B 1 113 ? 37.56243 45.30298 1.97598 1.000 34.57027 341 THR B N 1
ATOM 3198 C CA . THR B 1 113 ? 36.61627 45.30899 3.07550 1.000 39.09082 341 THR B CA 1
ATOM 3199 C C . THR B 1 113 ? 36.63339 46.68438 3.72532 1.000 40.11977 341 THR B C 1
ATOM 3200 O O . THR B 1 113 ? 37.60203 47.43936 3.60908 1.000 38.67612 341 THR B O 1
ATOM 3204 N N . LYS B 1 114 ? 35.55176 47.00455 4.41905 1.000 42.41182 342 LYS B N 1
ATOM 3205 C CA . LYS B 1 114 ? 35.58261 48.14176 5.32044 1.000 43.96045 342 LYS B CA 1
ATOM 3206 C C . LYS B 1 114 ? 36.53758 47.84324 6.47205 1.000 44.76509 342 LYS B C 1
ATOM 3207 O O . LYS B 1 114 ? 36.77702 46.68723 6.82085 1.000 44.81746 342 LYS B O 1
ATOM 3213 N N . VAL B 1 115 ? 37.10229 48.89580 7.06432 1.000 44.67226 343 VAL B N 1
ATOM 3214 C CA . VAL B 1 115 ? 38.02652 48.73365 8.17975 1.000 47.34052 343 VAL B CA 1
ATOM 3215 C C . VAL B 1 115 ? 37.66255 49.57836 9.38788 1.000 51.41041 343 VAL B C 1
ATOM 3216 O O . VAL B 1 115 ? 38.40565 49.57268 10.37769 1.000 51.52808 343 VAL B O 1
ATOM 3220 N N . THR B 1 116 ? 36.55379 50.31374 9.34880 1.000 47.37828 344 THR B N 1
ATOM 3221 C CA . THR B 1 116 ? 36.14689 51.09242 10.51358 1.000 46.20846 344 THR B CA 1
ATOM 3222 C C . THR B 1 116 ? 35.37035 50.19882 11.47506 1.000 51.37371 344 THR B C 1
ATOM 3223 O O . THR B 1 116 ? 34.36435 49.59734 11.07044 1.000 52.16197 344 THR B O 1
ATOM 3227 N N . PRO B 1 117 ? 35.80902 50.05614 12.73212 1.000 52.78460 345 PRO B N 1
ATOM 3228 C CA . PRO B 1 117 ? 35.09418 49.15517 13.65660 1.000 53.88333 345 PRO B CA 1
ATOM 3229 C C . PRO B 1 117 ? 33.60270 49.43670 13.76237 1.000 54.00968 345 PRO B C 1
ATOM 3230 O O . PRO B 1 117 ? 32.79837 48.49347 13.76741 1.000 57.48788 345 PRO B O 1
ATOM 3234 N N . SER B 1 118 ? 33.20749 50.71312 13.81658 1.000 58.85295 346 SER B N 1
ATOM 3235 C CA . SER B 1 118 ? 31.78701 51.04912 13.86516 1.000 54.10025 346 SER B CA 1
ATOM 3236 C C . SER B 1 118 ? 31.05959 50.52098 12.63631 1.000 54.59847 346 SER B C 1
ATOM 3237 O O . SER B 1 118 ? 29.91870 50.05847 12.73275 1.000 61.28761 346 SER B O 1
ATOM 3240 N N . GLN B 1 119 ? 31.70416 50.56427 11.47521 1.000 52.18100 347 GLN B N 1
ATOM 3241 C CA . GLN B 1 119 ? 31.10008 50.03042 10.26126 1.000 55.12580 347 GLN B CA 1
ATOM 3242 C C . GLN B 1 119 ? 31.21726 48.50215 10.14618 1.000 55.43900 347 GLN B C 1
ATOM 3243 O O . GLN B 1 119 ? 30.88825 47.95141 9.08905 1.000 51.33069 347 GLN B O 1
ATOM 3249 N N . LEU B 1 120 ? 31.65638 47.80617 11.20315 1.000 56.72974 348 LEU B N 1
ATOM 3250 C CA . LEU B 1 120 ? 31.93145 46.36706 11.14565 1.000 57.67750 348 LEU B CA 1
ATOM 3251 C C . LEU B 1 120 ? 31.15615 45.58024 12.19444 1.000 52.72079 348 LEU B C 1
ATOM 3252 O O . LEU B 1 120 ? 31.51711 44.43687 12.49176 1.000 54.73367 348 LEU B O 1
ATOM 3257 N N . GLU B 1 121 ? 30.12312 46.17015 12.79260 1.000 56.91172 349 GLU B N 1
ATOM 3258 C CA . GLU B 1 121 ? 29.36773 45.45161 13.80731 1.000 57.45672 349 GLU B CA 1
ATOM 3259 C C . GLU B 1 121 ? 28.21835 44.64214 13.21074 1.000 55.17547 349 GLU B C 1
ATOM 3260 O O . GLU B 1 121 ? 27.69719 43.74372 13.88354 1.000 52.81532 349 GLU B O 1
ATOM 3266 N N . ALA B 1 122 ? 27.86034 44.89775 11.95256 1.000 52.35579 350 ALA B N 1
ATOM 3267 C CA . ALA B 1 122 ? 26.87255 44.10356 11.23182 1.000 56.08887 350 ALA B CA 1
ATOM 3268 C C . ALA B 1 122 ? 27.12246 44.26789 9.73604 1.000 56.81394 350 ALA B C 1
ATOM 3269 O O . ALA B 1 122 ? 27.93416 45.09538 9.30987 1.000 57.55920 350 ALA B O 1
ATOM 3271 N N . ASN B 1 123 ? 26.44191 43.42765 8.95010 1.000 52.81212 351 ASN B N 1
ATOM 3272 C CA . ASN B 1 123 ? 26.36796 43.49549 7.48858 1.000 54.27299 351 ASN B CA 1
ATOM 3273 C C . ASN B 1 123 ? 27.63940 43.13533 6.73465 1.000 51.91943 351 ASN B C 1
ATOM 3274 O O . ASN B 1 123 ? 28.71538 42.96832 7.31823 1.000 56.36085 351 ASN B O 1
ATOM 3279 N N . ASP B 1 124 ? 27.48550 43.05291 5.41376 1.000 49.51567 352 ASP B N 1
ATOM 3280 C CA . ASP B 1 124 ? 28.52823 42.64431 4.48205 1.000 46.88937 352 ASP B CA 1
ATOM 3281 C C . ASP B 1 124 ? 29.52089 43.78090 4.28302 1.000 48.69089 352 ASP B C 1
ATOM 3282 O O . ASP B 1 124 ? 29.12881 44.84972 3.79865 1.000 48.81467 352 ASP B O 1
ATOM 3287 N N . PRO B 1 125 ? 30.79664 43.60317 4.62950 1.000 47.06868 353 PRO B N 1
ATOM 3288 C CA . PRO B 1 125 ? 31.77572 44.69277 4.49735 1.000 39.71557 353 PRO B CA 1
ATOM 3289 C C . PRO B 1 125 ? 32.53588 44.71780 3.17902 1.000 41.62519 353 PRO B C 1
ATOM 3290 O O . PRO B 1 125 ? 33.48045 45.50488 3.05358 1.000 40.02744 353 PRO B O 1
ATOM 3294 N N . VAL B 1 126 ? 32.14732 43.91088 2.20095 1.000 37.68614 354 VAL B N 1
ATOM 3295 C CA . VAL B 1 126 ? 32.96272 43.66645 1.01494 1.000 42.51878 354 VAL B CA 1
ATOM 3296 C C . VAL B 1 126 ? 32.55045 44.58799 -0.12398 1.000 44.50995 354 VAL B C 1
ATOM 3297 O O . VAL B 1 126 ? 31.35941 44.78638 -0.39965 1.000 47.79518 354 VAL B O 1
ATOM 3301 N N . VAL B 1 127 ? 33.54664 45.14761 -0.79040 1.000 43.82169 355 VAL B N 1
ATOM 3302 C CA . VAL B 1 127 ? 33.38420 45.83781 -2.05570 1.000 38.94684 355 VAL B CA 1
ATOM 3303 C C . VAL B 1 127 ? 34.34894 45.18283 -3.02452 1.000 37.86551 355 VAL B C 1
ATOM 3304 O O . VAL B 1 127 ? 35.50917 44.93576 -2.67128 1.000 41.62112 355 VAL B O 1
ATOM 3308 N N . VAL B 1 128 ? 33.88203 44.88576 -4.23051 1.000 37.35070 356 VAL B N 1
ATOM 3309 C CA . VAL B 1 128 ? 34.74693 44.29607 -5.24263 1.000 37.39392 356 VAL B CA 1
ATOM 3310 C C . VAL B 1 128 ? 34.69863 45.17725 -6.48198 1.000 36.03770 356 VAL B C 1
ATOM 3311 O O . VAL B 1 128 ? 33.74288 45.91915 -6.70749 1.000 40.49585 356 VAL B O 1
ATOM 3315 N N . GLY B 1 129 ? 35.75572 45.09716 -7.27837 1.000 33.62321 357 GLY B N 1
ATOM 3316 C CA . GLY B 1 129 ? 35.81679 45.85122 -8.51350 1.000 35.80573 357 GLY B CA 1
ATOM 3317 C C . GLY B 1 129 ? 37.11843 45.57889 -9.22703 1.000 41.22653 357 GLY B C 1
ATOM 3318 O O . GLY B 1 129 ? 37.79409 44.57900 -8.95594 1.000 40.66405 357 GLY B O 1
ATOM 3319 N N . ASN B 1 130 ? 37.48241 46.46976 -10.14651 1.000 36.77843 358 ASN B N 1
ATOM 3320 C CA . ASN B 1 130 ? 38.77861 46.33217 -10.79367 1.000 45.93309 358 ASN B CA 1
ATOM 3321 C C . ASN B 1 130 ? 39.40512 47.69823 -11.00693 1.000 45.02211 358 ASN B C 1
ATOM 3322 O O . ASN B 1 130 ? 38.70646 48.69165 -11.20292 1.000 44.46434 358 ASN B O 1
ATOM 3327 N N . VAL B 1 131 ? 40.73501 47.73362 -10.94718 1.000 40.96957 359 VAL B N 1
ATOM 3328 C CA . VAL B 1 131 ? 41.51303 48.94567 -11.17138 1.000 42.48676 359 VAL B CA 1
ATOM 3329 C C . VAL B 1 131 ? 42.28240 48.77493 -12.47519 1.000 47.65351 359 VAL B C 1
ATOM 3330 O O . VAL B 1 131 ? 42.83665 47.70083 -12.74414 1.000 43.81666 359 VAL B O 1
ATOM 3334 N N . GLN B 1 132 ? 42.29141 49.82312 -13.30138 1.000 41.33967 360 GLN B N 1
ATOM 3335 C CA . GLN B 1 132 ? 43.05139 49.81183 -14.54831 1.000 45.44193 360 GLN B CA 1
ATOM 3336 C C . GLN B 1 132 ? 44.22058 50.77777 -14.44893 1.000 49.93983 360 GLN B C 1
ATOM 3337 O O . GLN B 1 132 ? 44.02721 51.99288 -14.60063 1.000 51.81012 360 GLN B O 1
ATOM 3343 N N . PRO B 1 133 ? 45.44699 50.29983 -14.21944 1.000 50.17724 361 PRO B N 1
ATOM 3344 C CA . PRO B 1 133 ? 46.59268 51.21945 -14.14994 1.000 47.76156 361 PRO B CA 1
ATOM 3345 C C . PRO B 1 133 ? 46.84928 51.97449 -15.43839 1.000 49.05747 361 PRO B C 1
ATOM 3346 O O . PRO B 1 133 ? 47.48441 53.03467 -15.39744 1.000 46.31154 361 PRO B O 1
ATOM 3350 N N . TYR B 1 134 ? 46.38396 51.47405 -16.58286 1.000 48.87588 362 TYR B N 1
ATOM 3351 C CA . TYR B 1 134 ? 46.50248 52.22785 -17.83033 1.000 55.57762 362 TYR B CA 1
ATOM 3352 C C . TYR B 1 134 ? 45.45725 53.34371 -17.96975 1.000 51.99149 362 TYR B C 1
ATOM 3353 O O . TYR B 1 134 ? 45.57796 54.17367 -18.87991 1.000 53.38092 362 TYR B O 1
ATOM 3362 N N . ASN B 1 135 ? 44.45935 53.39291 -17.08580 1.000 53.26261 363 ASN B N 1
ATOM 3363 C CA . ASN B 1 135 ? 43.40844 54.40323 -17.14239 1.000 52.73095 363 ASN B CA 1
ATOM 3364 C C . ASN B 1 135 ? 44.00534 55.80254 -16.99269 1.000 54.92772 363 ASN B C 1
ATOM 3365 O O . ASN B 1 135 ? 45.02731 55.97685 -16.32740 1.000 51.07932 363 ASN B O 1
ATOM 3370 N N . PRO B 1 136 ? 43.39784 56.82127 -17.62212 1.000 59.83657 364 PRO B N 1
ATOM 3371 C CA . PRO B 1 136 ? 43.83933 58.20718 -17.37040 1.000 54.40110 364 PRO B CA 1
ATOM 3372 C C . PRO B 1 136 ? 43.60507 58.69709 -15.94878 1.000 48.64188 364 PRO B C 1
ATOM 3373 O O . PRO B 1 136 ? 44.29790 59.61700 -15.52873 1.000 50.61541 364 PRO B O 1
ATOM 3377 N N . GLN B 1 137 ? 42.67747 58.12210 -15.18931 1.000 49.96435 365 GLN B N 1
ATOM 3378 C CA . GLN B 1 137 ? 42.42530 58.56326 -13.82136 1.000 48.70539 365 GLN B CA 1
ATOM 3379 C C . GLN B 1 137 ? 43.22251 57.78600 -12.76937 1.000 48.29177 365 GLN B C 1
ATOM 3380 O O . GLN B 1 137 ? 42.99935 57.98822 -11.57062 1.000 41.94269 365 GLN B O 1
ATOM 3386 N N . PHE B 1 138 ? 44.12220 56.89584 -13.18562 1.000 49.13004 366 PHE B N 1
ATOM 3387 C CA . PHE B 1 138 ? 45.06268 56.22880 -12.28344 1.000 40.80681 366 PHE B CA 1
ATOM 3388 C C . PHE B 1 138 ? 46.17083 57.21458 -11.92599 1.000 38.27380 366 PHE B C 1
ATOM 3389 O O . PHE B 1 138 ? 47.02406 57.51430 -12.76423 1.000 38.38876 366 PHE B O 1
ATOM 3397 N N . ALA B 1 139 ? 46.16553 57.72737 -10.69153 1.000 32.05498 367 ALA B N 1
ATOM 3398 C CA . ALA B 1 139 ? 47.10507 58.78135 -10.27188 1.000 41.16051 367 ALA B CA 1
ATOM 3399 C C . ALA B 1 139 ? 47.64521 58.49653 -8.86954 1.000 40.57651 367 ALA B C 1
ATOM 3400 O O . ALA B 1 139 ? 47.36983 59.23552 -7.91375 1.000 40.93957 367 ALA B O 1
ATOM 3402 N N . PRO B 1 140 ? 48.43344 57.42075 -8.71056 1.000 38.54668 368 PRO B N 1
ATOM 3403 C CA . PRO B 1 140 ? 48.81988 57.01670 -7.34590 1.000 40.54208 368 PRO B CA 1
ATOM 3404 C C . PRO B 1 140 ? 49.80885 57.96273 -6.67973 1.000 38.36248 368 PRO B C 1
ATOM 3405 O O . PRO B 1 140 ? 49.71117 58.17326 -5.46170 1.000 36.34826 368 PRO B O 1
ATOM 3409 N N . HIS B 1 141 ? 50.75205 58.55352 -7.41800 1.000 31.82948 369 HIS B N 1
ATOM 3410 C CA . HIS B 1 141 ? 51.64924 59.48979 -6.73883 1.000 40.61994 369 HIS B CA 1
ATOM 3411 C C . HIS B 1 141 ? 50.87952 60.62643 -6.08284 1.000 44.09832 369 HIS B C 1
ATOM 3412 O O . HIS B 1 141 ? 51.17788 61.00138 -4.94340 1.000 41.57876 369 HIS B O 1
ATOM 3419 N N . LEU B 1 142 ? 49.87267 61.17694 -6.77462 1.000 44.49838 370 LEU B N 1
ATOM 3420 C CA . LEU B 1 142 ? 49.08620 62.25005 -6.17746 1.000 42.04567 370 LEU B CA 1
ATOM 3421 C C . LEU B 1 142 ? 48.00221 61.73699 -5.25074 1.000 44.98143 370 LEU B C 1
ATOM 3422 O O . LEU B 1 142 ? 47.28591 62.55465 -4.66229 1.000 40.02618 370 LEU B O 1
ATOM 3427 N N . GLY B 1 143 ? 47.86226 60.41866 -5.10945 1.000 40.01423 371 GLY B N 1
ATOM 3428 C CA . GLY B 1 143 ? 47.05470 59.84925 -4.05275 1.000 35.37896 371 GLY B CA 1
ATOM 3429 C C . GLY B 1 143 ? 45.64287 59.44992 -4.42936 1.000 38.08781 371 GLY B C 1
ATOM 3430 O O . GLY B 1 143 ? 44.79873 59.33531 -3.52838 1.000 37.48191 371 GLY B O 1
ATOM 3431 N N . THR B 1 144 ? 45.36162 59.20909 -5.71475 1.000 36.61981 372 THR B N 1
ATOM 3432 C CA . THR B 1 144 ? 43.99399 58.95275 -6.15423 1.000 37.24561 372 THR B CA 1
ATOM 3433 C C . THR B 1 144 ? 43.95493 57.92057 -7.27551 1.000 38.97233 372 THR B C 1
ATOM 3434 O O . THR B 1 144 ? 44.78279 57.94050 -8.19971 1.000 34.22601 372 THR B O 1
ATOM 3438 N N . LEU B 1 145 ? 42.96251 57.02782 -7.20120 1.000 37.45814 373 LEU B N 1
ATOM 3439 C CA . LEU B 1 145 ? 42.72907 56.07944 -8.27669 1.000 37.11428 373 LEU B CA 1
ATOM 3440 C C . LEU B 1 145 ? 41.23642 55.79643 -8.36158 1.000 40.01831 373 LEU B C 1
ATOM 3441 O O . LEU B 1 145 ? 40.45333 56.19622 -7.49044 1.000 38.94242 373 LEU B O 1
ATOM 3446 N N . VAL B 1 146 ? 40.87488 54.99281 -9.36048 1.000 34.62644 374 VAL B N 1
ATOM 3447 C CA . VAL B 1 146 ? 39.48848 54.75520 -9.72224 1.000 44.44605 374 VAL B CA 1
ATOM 3448 C C . VAL B 1 146 ? 39.21895 53.24309 -9.76009 1.000 44.39038 374 VAL B C 1
ATOM 3449 O O . VAL B 1 146 ? 39.90761 52.49742 -10.47072 1.000 40.74079 374 VAL B O 1
ATOM 3453 N N . VAL B 1 147 ? 38.23327 52.79371 -8.98133 1.000 40.36276 375 VAL B N 1
ATOM 3454 C CA . VAL B 1 147 ? 37.76056 51.41304 -9.03050 1.000 41.00361 375 VAL B CA 1
ATOM 3455 C C . VAL B 1 147 ? 36.62032 51.33236 -10.04710 1.000 45.71249 375 VAL B C 1
ATOM 3456 O O . VAL B 1 147 ? 35.48689 51.72519 -9.75686 1.000 41.62593 375 VAL B O 1
ATOM 3460 N N . GLU B 1 148 ? 36.91362 50.78319 -11.22775 1.000 45.22313 376 GLU B N 1
ATOM 3461 C CA . GLU B 1 148 ? 35.88144 50.48474 -12.20820 1.000 45.34266 376 GLU B CA 1
ATOM 3462 C C . GLU B 1 148 ? 34.93696 49.39140 -11.71127 1.000 45.50297 376 GLU B C 1
ATOM 3463 O O . GLU B 1 148 ? 35.30317 48.52914 -10.91123 1.000 45.79779 376 GLU B O 1
ATOM 3469 N N . ASN B 1 149 ? 33.70105 49.44489 -12.20107 1.000 43.70201 377 ASN B N 1
ATOM 3470 C CA . ASN B 1 149 ? 32.69017 48.41983 -11.96760 1.000 43.22566 377 ASN B CA 1
ATOM 3471 C C . ASN B 1 149 ? 32.51448 48.00044 -10.50419 1.000 43.40853 377 ASN B C 1
ATOM 3472 O O . ASN B 1 149 ? 32.50006 46.80439 -10.19102 1.000 43.68285 377 ASN B O 1
ATOM 3477 N N . PRO B 1 150 ? 32.33771 48.94389 -9.58335 1.000 44.52606 378 PRO B N 1
ATOM 3478 C CA . PRO B 1 150 ? 32.18161 48.55132 -8.17763 1.000 45.46613 378 PRO B CA 1
ATOM 3479 C C . PRO B 1 150 ? 30.93991 47.70772 -7.94665 1.000 47.27743 378 PRO B C 1
ATOM 3480 O O . PRO B 1 150 ? 29.86037 48.00695 -8.45699 1.000 55.57324 378 PRO B O 1
ATOM 3484 N N . THR B 1 151 ? 31.09849 46.64968 -7.15769 1.000 42.47795 379 THR B N 1
ATOM 3485 C CA . THR B 1 151 ? 29.96254 45.97684 -6.53991 1.000 48.29191 379 THR B CA 1
ATOM 3486 C C . THR B 1 151 ? 30.15531 46.00002 -5.03235 1.000 44.01505 379 THR B C 1
ATOM 3487 O O . THR B 1 151 ? 31.17383 45.48210 -4.54412 1.000 48.49029 379 THR B O 1
ATOM 3491 N N . PRO B 1 152 ? 29.22865 46.57489 -4.24677 1.000 51.44676 380 PRO B N 1
ATOM 3492 C CA . PRO B 1 152 ? 28.01328 47.29920 -4.67224 1.000 54.25022 380 PRO B CA 1
ATOM 3493 C C . PRO B 1 152 ? 28.26558 48.57533 -5.49684 1.000 57.44065 380 PRO B C 1
ATOM 3494 O O . PRO B 1 152 ? 29.34736 49.17348 -5.40974 1.000 58.53881 380 PRO B O 1
ATOM 3498 N N . ASP B 1 153 ? 27.24808 48.96231 -6.28696 1.000 64.35278 381 ASP B N 1
ATOM 3499 C CA . ASP B 1 153 ? 27.34251 50.08828 -7.22140 1.000 62.38439 381 ASP B CA 1
ATOM 3500 C C . ASP B 1 153 ? 27.44544 51.42188 -6.50173 1.000 64.45102 381 ASP B C 1
ATOM 3501 O O . ASP B 1 153 ? 28.04088 52.37277 -7.03037 1.000 64.39980 381 ASP B O 1
ATOM 3506 N N . GLN B 1 154 ? 26.84395 51.51880 -5.32072 1.000 62.82103 382 GLN B N 1
ATOM 3507 C CA . GLN B 1 154 ? 26.82688 52.73932 -4.52881 1.000 63.20251 382 GLN B CA 1
ATOM 3508 C C . GLN B 1 154 ? 27.47157 52.43311 -3.18597 1.000 59.92175 382 GLN B C 1
ATOM 3509 O O . GLN B 1 154 ? 26.97304 51.59010 -2.43346 1.000 63.22647 382 GLN B O 1
ATOM 3511 N N . VAL B 1 155 ? 28.59853 53.07609 -2.90784 1.000 54.20980 383 VAL B N 1
ATOM 3512 C CA . VAL B 1 155 ? 29.21137 53.05498 -1.58828 1.000 51.17152 383 VAL B CA 1
ATOM 3513 C C . VAL B 1 155 ? 29.20196 54.48075 -1.06501 1.000 50.50439 383 VAL B C 1
ATOM 3514 O O . VAL B 1 155 ? 29.54815 55.41426 -1.79897 1.000 50.29133 383 VAL B O 1
ATOM 3518 N N . ALA B 1 156 ? 28.79122 54.64511 0.19086 1.000 44.82182 384 ALA B N 1
ATOM 3519 C CA . ALA B 1 156 ? 28.80345 55.94830 0.82715 1.000 44.20574 384 ALA B CA 1
ATOM 3520 C C . ALA B 1 156 ? 30.17552 56.59869 0.67303 1.000 51.69350 384 ALA B C 1
ATOM 3521 O O . ALA B 1 156 ? 31.18794 55.91703 0.50504 1.000 50.04256 384 ALA B O 1
ATOM 3523 N N . THR B 1 157 ? 30.20145 57.93224 0.70355 1.000 51.88964 385 THR B N 1
ATOM 3524 C CA . THR B 1 157 ? 31.44841 58.68117 0.59938 1.000 50.63408 385 THR B CA 1
ATOM 3525 C C . THR B 1 157 ? 32.19045 58.65905 1.92855 1.000 50.55455 385 THR B C 1
ATOM 3526 O O . THR B 1 157 ? 31.58477 58.62089 3.00490 1.000 53.56667 385 THR B O 1
ATOM 3530 N N . GLY B 1 158 ? 33.51815 58.68156 1.84865 1.000 42.86508 386 GLY B N 1
ATOM 3531 C CA . GLY B 1 158 ? 34.28425 58.56141 3.06902 1.000 47.10700 386 GLY B CA 1
ATOM 3532 C C . GLY B 1 158 ? 34.34522 57.17065 3.67150 1.000 49.92670 386 GLY B C 1
ATOM 3533 O O . GLY B 1 158 ? 34.77495 57.02932 4.82063 1.000 55.78025 386 GLY B O 1
ATOM 3534 N N . THR B 1 159 ? 33.92474 56.13777 2.95079 1.000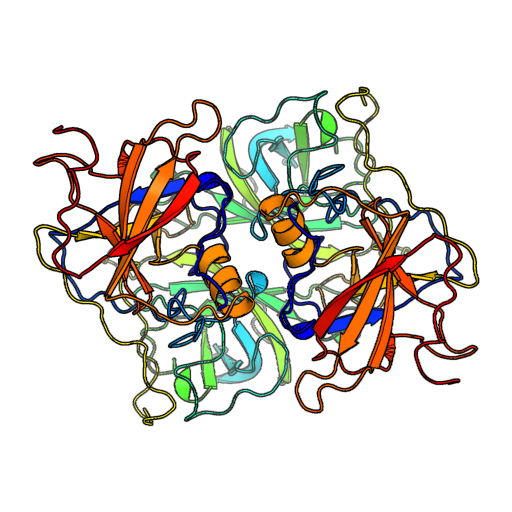 45.53288 387 THR B N 1
ATOM 3535 C CA . THR B 1 159 ? 34.10826 54.78299 3.45500 1.000 49.71450 387 THR B CA 1
ATOM 3536 C C . THR B 1 159 ? 35.58014 54.39514 3.37857 1.000 42.65835 387 THR B C 1
ATOM 3537 O O . THR B 1 159 ? 36.21252 54.51141 2.32326 1.000 42.80115 387 THR B O 1
ATOM 3541 N N . ASP B 1 160 ? 36.11383 53.94302 4.50800 1.000 43.23953 388 ASP B N 1
ATOM 3542 C CA . ASP B 1 160 ? 37.50080 53.49226 4.64503 1.000 43.31891 388 ASP B CA 1
ATOM 3543 C C . ASP B 1 160 ? 37.61692 52.04302 4.15973 1.000 39.65991 388 ASP B C 1
ATOM 3544 O O . ASP B 1 160 ? 37.08845 51.13508 4.80274 1.000 37.54383 388 ASP B O 1
ATOM 3549 N N . LEU B 1 161 ? 38.31350 51.81860 3.04107 1.000 39.48376 389 LEU B N 1
ATOM 3550 C CA . LEU B 1 161 ? 38.42088 50.50485 2.41100 1.000 36.44473 389 LEU B CA 1
ATOM 3551 C C . LEU B 1 161 ? 39.87924 50.01781 2.32419 1.000 40.96888 389 LEU B C 1
ATOM 3552 O O . LEU B 1 161 ? 40.75182 50.73972 1.83652 1.000 38.51611 389 LEU B O 1
ATOM 3557 N N . LEU B 1 162 ? 40.13847 48.76944 2.74265 1.000 40.64180 390 LEU B N 1
ATOM 3558 C CA . LEU B 1 162 ? 41.43547 48.11217 2.53269 1.000 36.52255 390 LEU B CA 1
ATOM 3559 C C . LEU B 1 162 ? 41.33416 47.12524 1.36860 1.000 37.03311 390 LEU B C 1
ATOM 3560 O O . LEU B 1 162 ? 40.52653 46.19792 1.41674 1.000 31.85731 390 LEU B O 1
ATOM 3565 N N . PHE B 1 163 ? 42.15489 47.31797 0.32938 1.000 36.58084 391 PHE B N 1
ATOM 3566 C CA . PHE B 1 163 ? 42.06724 46.53581 -0.90143 1.000 33.03077 391 PHE B CA 1
ATOM 3567 C C . PHE B 1 163 ? 43.15749 45.46873 -0.99196 1.000 41.22477 391 PHE B C 1
ATOM 3568 O O . PHE B 1 163 ? 44.32682 45.71505 -0.67497 1.000 31.09410 391 PHE B O 1
ATOM 3576 N N . ASN B 1 164 ? 42.76965 44.29123 -1.46948 1.000 41.94935 392 ASN B N 1
ATOM 3577 C CA . ASN B 1 164 ? 43.70313 43.26012 -1.88785 1.000 39.37859 392 ASN B CA 1
ATOM 3578 C C . ASN B 1 164 ? 43.55532 43.03096 -3.37727 1.000 35.97845 392 ASN B C 1
ATOM 3579 O O . ASN B 1 164 ? 42.48661 43.25560 -3.94127 1.000 36.80846 392 ASN B O 1
ATOM 3584 N N . ILE B 1 165 ? 44.62201 42.57128 -4.01787 1.000 32.50570 393 ILE B N 1
ATOM 3585 C CA . ILE B 1 165 ? 44.53143 42.10807 -5.39676 1.000 34.60888 393 ILE B CA 1
ATOM 3586 C C . ILE B 1 165 ? 44.18359 40.61907 -5.37381 1.000 38.60064 393 ILE B C 1
ATOM 3587 O O . ILE B 1 165 ? 45.04434 39.76182 -5.14494 1.000 39.27618 393 ILE B O 1
ATOM 3592 N N . THR B 1 166 ? 42.90441 40.31230 -5.60758 1.000 38.81785 394 THR B N 1
ATOM 3593 C CA . THR B 1 166 ? 42.46644 38.92341 -5.71762 1.000 38.29773 394 THR B CA 1
ATOM 3594 C C . THR B 1 166 ? 43.12740 38.22842 -6.89542 1.000 37.14993 394 THR B C 1
ATOM 3595 O O . THR B 1 166 ? 43.68567 37.13924 -6.75207 1.000 40.24574 394 THR B O 1
ATOM 3599 N N . TRP B 1 167 ? 43.09462 38.84901 -8.06692 1.000 37.43134 395 TRP B N 1
ATOM 3600 C CA . TRP B 1 167 ? 43.85542 38.31746 -9.18693 1.000 38.75642 395 TRP B CA 1
ATOM 3601 C C . TRP B 1 167 ? 44.17171 39.45035 -10.14759 1.000 38.20101 395 TRP B C 1
ATOM 3602 O O . TRP B 1 167 ? 43.63344 40.55677 -10.04299 1.000 38.21764 395 TRP B O 1
ATOM 3613 N N . LEU B 1 168 ? 45.05712 39.14212 -11.09163 1.000 42.46202 396 LEU B N 1
ATOM 3614 C CA . LEU B 1 168 ? 45.45546 40.02205 -12.17569 1.000 42.66522 396 LEU B CA 1
ATOM 3615 C C . LEU B 1 168 ? 45.08674 39.38795 -13.50668 1.000 45.66788 396 LEU B C 1
ATOM 3616 O O . LEU B 1 168 ? 45.10990 38.16293 -13.65403 1.000 46.78423 396 LEU B O 1
ATOM 3621 N N . SER B 1 169 ? 44.75783 40.22580 -14.48631 1.000 47.27093 397 SER B N 1
ATOM 3622 C CA . SER B 1 169 ? 44.40025 39.72815 -15.80487 1.000 49.11427 397 SER B CA 1
ATOM 3623 C C . SER B 1 169 ? 45.06450 40.58170 -16.86933 1.000 53.30449 397 SER B C 1
ATOM 3624 O O . SER B 1 169 ? 45.31104 41.77463 -16.66938 1.000 53.09857 397 SER B O 1
ATOM 3627 N N . ASN B 1 170 ? 45.34495 39.95792 -18.00806 1.000 50.74881 398 ASN B N 1
ATOM 3628 C CA . ASN B 1 170 ? 45.89848 40.69213 -19.13220 1.000 55.50219 398 ASN B CA 1
ATOM 3629 C C . ASN B 1 170 ? 44.88175 41.69327 -19.67213 1.000 61.98583 398 ASN B C 1
ATOM 3630 O O . ASN B 1 170 ? 43.66870 41.54672 -19.48716 1.000 56.43110 398 ASN B O 1
ATOM 3635 N N . ARG B 1 171 ? 45.39692 42.74371 -20.31030 1.000 67.97723 399 ARG B N 1
ATOM 3636 C CA . ARG B 1 171 ? 44.56784 43.55533 -21.18571 1.000 66.82135 399 ARG B CA 1
ATOM 3637 C C . ARG B 1 171 ? 44.13803 42.71557 -22.38226 1.000 70.06377 399 ARG B C 1
ATOM 3638 O O . ARG B 1 171 ? 44.76584 41.70761 -22.72192 1.000 69.69717 399 ARG B O 1
ATOM 3646 N N . ALA B 1 172 ? 43.05695 43.14326 -23.02936 1.000 71.32574 400 ALA B N 1
ATOM 3647 C CA . ALA B 1 172 ? 42.59124 42.45543 -24.22681 1.000 74.29030 400 ALA B CA 1
ATOM 3648 C C . ALA B 1 172 ? 43.69565 42.39998 -25.28262 1.000 74.18767 400 ALA B C 1
ATOM 3649 O O . ALA B 1 172 ? 44.32356 43.41562 -25.60045 1.000 77.80432 400 ALA B O 1
ATOM 3651 N N . ASN B 1 173 ? 43.95232 41.19501 -25.79749 1.000 76.18577 401 ASN B N 1
ATOM 3652 C CA . ASN B 1 173 ? 44.86733 40.96965 -26.91831 1.000 76.62136 401 ASN B CA 1
ATOM 3653 C C . ASN B 1 173 ? 46.31973 41.30792 -26.58127 1.000 77.36991 401 ASN B C 1
ATOM 3654 O O . ASN B 1 173 ? 47.11409 41.64246 -27.46647 1.000 75.02472 401 ASN B O 1
ATOM 3659 N N . ASN B 1 174 ? 46.67908 41.23087 -25.30494 1.000 74.25467 402 ASN B N 1
ATOM 3660 C CA . ASN B 1 174 ? 48.07063 41.23224 -24.88092 1.000 73.27147 402 ASN B CA 1
ATOM 3661 C C . ASN B 1 174 ? 48.21703 40.18942 -23.78615 1.000 66.37601 402 ASN B C 1
ATOM 3662 O O . ASN B 1 174 ? 47.23389 39.76155 -23.17997 1.000 66.77683 402 ASN B O 1
ATOM 3667 N N . ARG B 1 175 ? 49.44798 39.77139 -23.53835 1.000 63.70945 403 ARG B N 1
ATOM 3668 C CA . ARG B 1 175 ? 49.72013 38.95013 -22.37009 1.000 60.85427 403 ARG B CA 1
ATOM 3669 C C . ARG B 1 175 ? 50.16166 39.84404 -21.21407 1.000 63.20276 403 ARG B C 1
ATOM 3670 O O . ARG B 1 175 ? 50.74422 40.91496 -21.41657 1.000 61.03309 403 ARG B O 1
ATOM 3678 N N . PHE B 1 176 ? 49.86054 39.40845 -19.99423 1.000 62.22058 404 PHE B N 1
ATOM 3679 C CA . PHE B 1 176 ? 50.20648 40.18562 -18.80687 1.000 58.10194 404 PHE B CA 1
ATOM 3680 C C . PHE B 1 176 ? 51.68868 40.01153 -18.48294 1.000 57.55425 404 PHE B C 1
ATOM 3681 O O . PHE B 1 176 ? 52.12640 38.90817 -18.14246 1.000 56.49388 404 PHE B O 1
ATOM 3689 N N . ASN B 1 177 ? 52.46065 41.10417 -18.58179 1.000 59.77368 405 ASN B N 1
ATOM 3690 C CA . ASN B 1 177 ? 53.89566 41.09032 -18.31676 1.000 54.32263 405 ASN B CA 1
ATOM 3691 C C . ASN B 1 177 ? 54.15981 41.57789 -16.90223 1.000 53.68063 405 ASN B C 1
ATOM 3692 O O . ASN B 1 177 ? 54.13536 42.79634 -16.65682 1.000 50.58407 405 ASN B O 1
ATOM 3697 N N . PRO B 1 178 ? 54.47633 40.69003 -15.95451 1.000 49.60881 406 PRO B N 1
ATOM 3698 C CA . PRO B 1 178 ? 54.63726 41.11858 -14.56309 1.000 48.11179 406 PRO B CA 1
ATOM 3699 C C . PRO B 1 178 ? 55.90104 41.93671 -14.30845 1.000 47.30829 406 PRO B C 1
ATOM 3700 O O . PRO B 1 178 ? 56.10177 42.37749 -13.17310 1.000 45.89059 406 PRO B O 1
ATOM 3704 N N . TRP B 1 179 ? 56.76007 42.14412 -15.31235 1.000 43.00023 407 TRP B N 1
ATOM 3705 C CA . TRP B 1 179 ? 57.91992 43.01250 -15.15031 1.000 46.85491 407 TRP B CA 1
ATOM 3706 C C . TRP B 1 179 ? 57.55721 44.48429 -15.19912 1.000 46.41729 407 TRP B C 1
ATOM 3707 O O . TRP B 1 179 ? 58.30206 45.30896 -14.66840 1.000 46.02537 407 TRP B O 1
ATOM 3718 N N . VAL B 1 180 ? 56.42969 44.81876 -15.81852 1.000 50.31770 408 VAL B N 1
ATOM 3719 C CA . VAL B 1 180 ? 56.09603 46.19386 -16.16950 1.000 45.78136 408 VAL B CA 1
ATOM 3720 C C . VAL B 1 180 ? 55.51844 46.89802 -14.94832 1.000 47.17807 408 VAL B C 1
ATOM 3721 O O . VAL B 1 180 ? 54.53446 46.43162 -14.36371 1.000 48.07645 408 VAL B O 1
ATOM 3725 N N . ILE B 1 181 ? 56.13133 48.01787 -14.55774 1.000 40.19653 409 ILE B N 1
ATOM 3726 C CA . ILE B 1 181 ? 55.68478 48.75353 -13.37602 1.000 41.82511 409 ILE B CA 1
ATOM 3727 C C . ILE B 1 181 ? 54.69752 49.83396 -13.81296 1.000 44.47789 409 ILE B C 1
ATOM 3728 O O . ILE B 1 181 ? 54.70964 50.24535 -14.98240 1.000 45.35319 409 ILE B O 1
ATOM 3733 N N . PRO B 1 182 ? 53.83441 50.32244 -12.92675 1.000 39.77791 410 PRO B N 1
ATOM 3734 C CA . PRO B 1 182 ? 52.84337 51.32695 -13.33257 1.000 41.30807 410 PRO B CA 1
ATOM 3735 C C . PRO B 1 182 ? 53.49344 52.66249 -13.65025 1.000 46.88608 410 PRO B C 1
ATOM 3736 O O . PRO B 1 182 ? 54.68544 52.89018 -13.44046 1.000 43.85581 410 PRO B O 1
ATOM 3740 N N . ASN B 1 183 ? 52.67790 53.55552 -14.19525 1.000 48.72481 411 ASN B N 1
ATOM 3741 C CA . ASN B 1 183 ? 53.04785 54.94999 -14.35689 1.000 45.39455 411 ASN B CA 1
ATOM 3742 C C . ASN B 1 183 ? 52.44855 55.66783 -13.16645 1.000 45.16194 411 ASN B C 1
ATOM 3743 O O . ASN B 1 183 ? 51.23034 55.68850 -13.00510 1.000 50.89852 411 ASN B O 1
ATOM 3748 N N . TYR B 1 184 ? 53.30368 56.21096 -12.30696 1.000 46.48285 412 TYR B N 1
ATOM 3749 C CA . TYR B 1 184 ? 52.83784 56.70764 -11.02089 1.000 44.62642 412 TYR B CA 1
ATOM 3750 C C . TYR B 1 184 ? 52.32511 58.14404 -11.08624 1.000 52.23787 412 TYR B C 1
ATOM 3751 O O . TYR B 1 184 ? 51.68205 58.59738 -10.12828 1.000 48.73552 412 TYR B O 1
ATOM 3760 N N . GLY B 1 185 ? 52.55199 58.84591 -12.18994 1.000 54.05110 413 GLY B N 1
ATOM 3761 C CA . GLY B 1 185 ? 52.26262 60.26359 -12.29770 1.000 61.55339 413 GLY B CA 1
ATOM 3762 C C . GLY B 1 185 ? 53.45393 61.01877 -12.85268 1.000 70.60221 413 GLY B C 1
ATOM 3763 O O . GLY B 1 185 ? 54.53910 60.47504 -13.04472 1.000 73.90285 413 GLY B O 1
ATOM 3764 N N . SER B 1 186 ? 53.22300 62.30457 -13.12049 1.000 75.75155 414 SER B N 1
ATOM 3765 C CA . SER B 1 186 ? 54.24908 63.15091 -13.72495 1.000 75.81725 414 SER B CA 1
ATOM 3766 C C . SER B 1 186 ? 54.84382 64.16708 -12.75442 1.000 76.81349 414 SER B C 1
ATOM 3767 O O . SER B 1 186 ? 55.73418 64.93756 -13.14334 1.000 77.44169 414 SER B O 1
ATOM 3770 N N . THR B 1 187 ? 54.39660 64.17169 -11.50097 1.000 74.32077 415 THR B N 1
ATOM 3771 C CA . THR B 1 187 ? 54.80218 65.14937 -10.48603 1.000 73.21953 415 THR B CA 1
ATOM 3772 C C . THR B 1 187 ? 56.02208 64.68712 -9.65500 1.000 75.06370 415 THR B C 1
ATOM 3773 O O . THR B 1 187 ? 56.04534 64.88992 -8.43169 1.000 74.57325 415 THR B O 1
ATOM 3777 N N . LEU B 1 188 ? 57.05882 64.10514 -10.28012 1.000 72.72651 416 LEU B N 1
ATOM 3778 C CA . LEU B 1 188 ? 58.09163 63.31991 -9.57884 1.000 75.61694 416 LEU B CA 1
ATOM 3779 C C . LEU B 1 188 ? 59.15570 64.20352 -8.92141 1.000 74.91801 416 LEU B C 1
ATOM 3780 O O . LEU B 1 188 ? 60.09816 64.66080 -9.57590 1.000 78.02857 416 LEU B O 1
ATOM 3785 N N . THR B 1 189 ? 59.05610 64.38732 -7.60639 1.000 67.18910 417 THR B N 1
ATOM 3786 C CA . THR B 1 189 ? 60.09278 65.11148 -6.88270 1.000 64.00305 417 THR B CA 1
ATOM 3787 C C . THR B 1 189 ? 61.29950 64.20754 -6.60219 1.000 63.34640 417 THR B C 1
ATOM 3788 O O . THR B 1 189 ? 61.23922 62.97934 -6.72247 1.000 61.88452 417 THR B O 1
ATOM 3792 N N . GLU B 1 190 ? 62.41738 64.83925 -6.23503 1.000 64.60108 418 GLU B N 1
ATOM 3793 C CA . GLU B 1 190 ? 63.64829 64.08481 -6.00672 1.000 64.38520 418 GLU B CA 1
ATOM 3794 C C . GLU B 1 190 ? 63.51795 63.16282 -4.79986 1.000 62.85498 418 GLU B C 1
ATOM 3795 O O . GLU B 1 190 ? 64.07269 62.05599 -4.78984 1.000 61.05967 418 GLU B O 1
ATOM 3801 N N . ALA B 1 191 ? 62.79791 63.60570 -3.76788 1.000 59.51030 419 ALA B N 1
ATOM 3802 C CA . ALA B 1 191 ? 62.57410 62.74684 -2.61185 1.000 57.06644 419 ALA B CA 1
ATOM 3803 C C . ALA B 1 191 ? 61.71612 61.53635 -2.98003 1.000 55.11553 419 ALA B C 1
ATOM 3804 O O . ALA B 1 191 ? 61.95508 60.42878 -2.49183 1.000 51.87518 419 ALA B O 1
ATOM 3806 N N . ALA B 1 192 ? 60.72510 61.72507 -3.85615 1.000 58.43055 420 ALA B N 1
ATOM 3807 C CA . ALA B 1 192 ? 59.75997 60.69043 -4.21794 1.000 55.16047 420 ALA B CA 1
ATOM 3808 C C . ALA B 1 192 ? 60.21098 59.84058 -5.40809 1.000 53.60139 420 ALA B C 1
ATOM 3809 O O . ALA B 1 192 ? 59.37139 59.19940 -6.05110 1.000 51.96425 420 ALA B O 1
ATOM 3811 N N . GLN B 1 193 ? 61.50639 59.82132 -5.71510 1.000 53.01753 421 GLN B N 1
ATOM 3812 C CA . GLN B 1 193 ? 61.96785 59.16229 -6.92599 1.000 51.64894 421 GLN B CA 1
ATOM 3813 C C . GLN B 1 193 ? 61.75198 57.65264 -6.84645 1.000 51.22187 421 GLN B C 1
ATOM 3814 O O . GLN B 1 193 ? 61.75032 57.04780 -5.76554 1.000 45.43540 421 GLN B O 1
ATOM 3820 N N . LEU B 1 194 ? 61.54943 57.06154 -8.01989 1.000 47.11683 422 LEU B N 1
ATOM 3821 C CA . LEU B 1 194 ? 61.44416 55.62448 -8.16356 1.000 46.26321 422 LEU B CA 1
ATOM 3822 C C . LEU B 1 194 ? 62.75579 54.95202 -7.78352 1.000 43.06127 422 LEU B C 1
ATOM 3823 O O . LEU B 1 194 ? 63.83541 55.54233 -7.85761 1.000 44.81197 422 LEU B O 1
ATOM 3828 N N . ALA B 1 195 ? 62.64500 53.69904 -7.37220 1.000 43.47492 423 ALA B N 1
ATOM 3829 C CA . ALA B 1 195 ? 63.81534 52.84724 -7.28043 1.000 42.46839 423 ALA B CA 1
ATOM 3830 C C . ALA B 1 195 ? 64.48313 52.77280 -8.65130 1.000 43.17528 423 ALA B C 1
ATOM 3831 O O . ALA B 1 195 ? 63.79244 52.68764 -9.67122 1.000 45.34326 423 ALA B O 1
ATOM 3833 N N . PRO B 1 196 ? 65.80902 52.84507 -8.72110 1.000 46.58297 424 PRO B N 1
ATOM 3834 C CA . PRO B 1 196 ? 66.48090 52.82984 -10.02800 1.000 46.62551 424 PRO B CA 1
ATOM 3835 C C . PRO B 1 196 ? 66.27297 51.50422 -10.74304 1.000 49.74785 424 PRO B C 1
ATOM 3836 O O . PRO B 1 196 ? 65.92974 50.48377 -10.13902 1.000 52.96920 424 PRO B O 1
ATOM 3840 N N . SER B 1 197 ? 66.48981 51.52337 -12.05473 1.000 47.59472 425 SER B N 1
ATOM 3841 C CA . SER B 1 197 ? 66.54109 50.26589 -12.77996 1.000 50.83749 425 SER B CA 1
ATOM 3842 C C . SER B 1 197 ? 67.86394 49.57021 -12.49585 1.000 49.91032 425 SER B C 1
ATOM 3843 O O . SER B 1 197 ? 68.87322 50.20946 -12.19289 1.000 51.74390 425 SER B O 1
ATOM 3846 N N . ILE B 1 198 ? 67.85212 48.24854 -12.58191 1.000 49.35991 426 ILE B N 1
ATOM 3847 C CA . ILE B 1 198 ? 69.04555 47.43615 -12.36768 1.000 50.52152 426 ILE B CA 1
ATOM 3848 C C . ILE B 1 198 ? 69.54886 46.94960 -13.71436 1.000 54.15174 426 ILE B C 1
ATOM 3849 O O . ILE B 1 198 ? 68.78346 46.37748 -14.50075 1.000 59.34513 426 ILE B O 1
ATOM 3854 N N . PHE B 1 199 ? 70.80960 47.17776 -13.98133 1.000 52.98418 427 PHE B N 1
ATOM 3855 C CA . PHE B 1 199 ? 71.37644 46.77223 -15.25631 1.000 60.49799 427 PHE B CA 1
ATOM 3856 C C . PHE B 1 199 ? 72.23589 45.52053 -15.09645 1.000 62.75462 427 PHE B C 1
ATOM 3857 O O . PHE B 1 199 ? 72.75656 45.25545 -14.00646 1.000 62.67522 427 PHE B O 1
ATOM 3865 N N . PRO B 1 200 ? 72.36772 44.73017 -16.16541 1.000 67.32110 428 PRO B N 1
ATOM 3866 C CA . PRO B 1 200 ? 73.07551 43.43887 -16.07296 1.000 62.44032 428 PRO B CA 1
ATOM 3867 C C . PRO B 1 200 ? 74.46246 43.60392 -15.48203 1.000 61.85762 428 PRO B C 1
ATOM 3868 O O . PRO B 1 200 ? 75.16689 44.58428 -15.77243 1.000 65.25009 428 PRO B O 1
ATOM 3872 N N . PRO B 1 201 ? 74.88292 42.65659 -14.64022 1.000 60.28118 429 PRO B N 1
ATOM 3873 C CA . PRO B 1 201 ? 76.01974 42.89294 -13.73349 1.000 59.17498 429 PRO B CA 1
ATOM 3874 C C . PRO B 1 201 ? 77.41911 42.65842 -14.28170 1.000 59.44366 429 PRO B C 1
ATOM 3875 O O . PRO B 1 201 ? 78.38404 43.02451 -13.59399 1.000 60.15763 429 PRO B O 1
ATOM 3879 N N . GLY B 1 202 ? 77.59204 42.04597 -15.44486 1.000 55.66305 430 GLY B N 1
ATOM 3880 C CA . GLY B 1 202 ? 78.92574 41.73922 -15.91933 1.000 49.84615 430 GLY B CA 1
ATOM 3881 C C . GLY B 1 202 ? 79.47160 40.44106 -15.33895 1.000 49.87645 430 GLY B C 1
ATOM 3882 O O . GLY B 1 202 ? 78.88359 39.80916 -14.45717 1.000 49.88817 430 GLY B O 1
ATOM 3883 N N . PHE B 1 203 ? 80.62600 40.02914 -15.86984 1.000 51.05897 431 PHE B N 1
ATOM 3884 C CA . PHE B 1 203 ? 81.28408 38.77687 -15.46836 1.000 51.75488 431 PHE B CA 1
ATOM 3885 C C . PHE B 1 203 ? 80.40023 37.56672 -15.74582 1.000 50.08450 431 PHE B C 1
ATOM 3886 O O . PHE B 1 203 ? 80.37005 36.60541 -14.97513 1.000 50.33845 431 PHE B O 1
ATOM 3894 N N . GLY B 1 204 ? 79.66396 37.62529 -16.85165 1.000 51.37356 432 GLY B N 1
ATOM 3895 C CA . GLY B 1 204 ? 78.76366 36.54430 -17.19837 1.000 52.75915 432 GLY B CA 1
ATOM 3896 C C . GLY B 1 204 ? 77.67495 36.29338 -16.18598 1.000 48.15243 432 GLY B C 1
ATOM 3897 O O . GLY B 1 204 ? 77.06526 35.22225 -16.19854 1.000 52.33671 432 GLY B O 1
ATOM 3898 N N . GLU B 1 205 ? 77.42394 37.24233 -15.29040 1.000 47.87553 433 GLU B N 1
ATOM 3899 C CA . GLU B 1 205 ? 76.36349 37.09781 -14.31112 1.000 46.70775 433 GLU B CA 1
ATOM 3900 C C . GLU B 1 205 ? 75.02944 37.52359 -14.91462 1.000 49.08554 433 GLU B C 1
ATOM 3901 O O . GLU B 1 205 ? 74.96927 38.31305 -15.86320 1.000 47.95273 433 GLU B O 1
ATOM 3907 N N . THR B 1 206 ? 73.95437 36.99119 -14.34632 1.000 43.47626 434 THR B N 1
ATOM 3908 C CA . THR B 1 206 ? 72.61499 37.39568 -14.71612 1.000 43.82960 434 THR B CA 1
ATOM 3909 C C . THR B 1 206 ? 71.75387 37.43553 -13.46333 1.000 43.91472 434 THR B C 1
ATOM 3910 O O . THR B 1 206 ? 71.95182 36.65046 -12.52912 1.000 42.21463 434 THR B O 1
ATOM 3914 N N . ILE B 1 207 ? 70.80283 38.37436 -13.45826 1.000 38.92444 435 ILE B N 1
ATOM 3915 C CA . ILE B 1 207 ? 69.96664 38.62100 -12.29094 1.000 38.10123 435 ILE B CA 1
ATOM 3916 C C . ILE B 1 207 ? 69.13028 37.39091 -11.96745 1.000 44.82787 435 ILE B C 1
ATOM 3917 O O . ILE B 1 207 ? 68.61276 36.71321 -12.86476 1.000 47.90860 435 ILE B O 1
ATOM 3922 N N . VAL B 1 208 ? 68.96498 37.10793 -10.67900 1.000 41.47494 436 VAL B N 1
ATOM 3923 C CA . VAL B 1 208 ? 68.14006 35.99492 -10.22688 1.000 39.41404 436 VAL B CA 1
ATOM 3924 C C . VAL B 1 208 ? 66.80223 36.52921 -9.74147 1.000 44.18678 436 VAL B C 1
ATOM 3925 O O . VAL B 1 208 ? 66.76292 37.43592 -8.90352 1.000 44.37191 436 VAL B O 1
ATOM 3929 N N . TYR B 1 209 ? 65.70332 35.95000 -10.22719 1.000 40.26606 437 TYR B N 1
ATOM 3930 C CA . TYR B 1 209 ? 64.37570 36.33213 -9.76618 1.000 42.71594 437 TYR B CA 1
ATOM 3931 C C . TYR B 1 209 ? 63.78193 35.22858 -8.90485 1.000 42.21417 437 TYR B C 1
ATOM 3932 O O . TYR B 1 209 ? 63.90201 34.04430 -9.22538 1.000 43.78167 437 TYR B O 1
ATOM 3941 N N . PHE B 1 210 ? 63.15595 35.62583 -7.80539 1.000 36.82255 438 PHE B N 1
ATOM 3942 C CA . PHE B 1 210 ? 62.45463 34.70382 -6.92549 1.000 36.44674 438 PHE B CA 1
ATOM 3943 C C . PHE B 1 210 ? 60.98282 34.68956 -7.34119 1.000 43.01811 438 PHE B C 1
ATOM 3944 O O . PHE B 1 210 ? 60.29700 35.71431 -7.24365 1.000 40.36335 438 PHE B O 1
ATOM 3952 N N . ASN B 1 211 ? 60.50563 33.55176 -7.85863 1.000 43.70005 439 ASN B N 1
ATOM 3953 C CA . ASN B 1 211 ? 59.17975 33.47825 -8.47354 1.000 39.26489 439 ASN B CA 1
ATOM 3954 C C . ASN B 1 211 ? 58.14955 32.91852 -7.51427 1.000 37.37821 439 ASN B C 1
ATOM 3955 O O . ASN B 1 211 ? 58.46044 32.12052 -6.63028 1.000 36.59888 439 ASN B O 1
ATOM 3960 N N . SER B 1 212 ? 56.90794 33.34588 -7.71986 1.000 40.62167 440 SER B N 1
ATOM 3961 C CA . SER B 1 212 ? 55.73797 32.84731 -7.01540 1.000 42.61107 440 SER B CA 1
ATOM 3962 C C . SER B 1 212 ? 54.68038 32.41571 -8.02540 1.000 44.11564 440 SER B C 1
ATOM 3963 O O . SER B 1 212 ? 54.44980 33.11011 -9.02300 1.000 41.73728 440 SER B O 1
ATOM 3966 N N . THR B 1 213 ? 54.01817 31.28759 -7.76380 1.000 41.63604 441 THR B N 1
ATOM 3967 C CA . THR B 1 213 ? 52.76327 31.02378 -8.45713 1.000 37.52032 441 THR B CA 1
ATOM 3968 C C . THR B 1 213 ? 51.68886 31.92241 -7.86609 1.000 40.33107 441 THR B C 1
ATOM 3969 O O . THR B 1 213 ? 51.52179 31.96967 -6.64163 1.000 40.16527 441 THR B O 1
ATOM 3973 N N . PHE B 1 214 ? 50.95100 32.62059 -8.73376 1.000 36.45597 442 PHE B N 1
ATOM 3974 C CA . PHE B 1 214 ? 49.97445 33.61985 -8.31617 1.000 38.53685 442 PHE B CA 1
ATOM 3975 C C . PHE B 1 214 ? 48.87637 33.70951 -9.37041 1.000 37.42891 442 PHE B C 1
ATOM 3976 O O . PHE B 1 214 ? 49.15360 33.55054 -10.56452 1.000 37.01685 442 PHE B O 1
ATOM 3984 N N . PRO B 1 215 ? 47.63634 33.96901 -8.97160 1.000 36.67848 443 PRO B N 1
ATOM 3985 C CA . PRO B 1 215 ? 46.55650 34.03404 -9.96803 1.000 40.46738 443 PRO B CA 1
ATOM 3986 C C . PRO B 1 215 ? 46.67975 35.24434 -10.88303 1.000 43.23003 443 PRO B C 1
ATOM 3987 O O . PRO B 1 215 ? 45.92156 36.21504 -10.77620 1.000 41.90327 443 PRO B O 1
ATOM 3991 N N . ALA B 1 216 ? 47.64668 35.18426 -11.79527 1.000 41.18167 444 ALA B N 1
ATOM 3992 C CA . ALA B 1 216 ? 47.85435 36.19607 -12.82147 1.000 41.08732 444 ALA B CA 1
ATOM 3993 C C . ALA B 1 216 ? 47.47728 35.56265 -14.15511 1.000 50.45526 444 ALA B C 1
ATOM 3994 O O . ALA B 1 216 ? 48.25270 34.78669 -14.72731 1.000 48.97845 444 ALA B O 1
ATOM 3996 N N . VAL B 1 217 ? 46.28091 35.90851 -14.64912 1.000 50.47172 445 VAL B N 1
ATOM 3997 C CA . VAL B 1 217 ? 45.68745 35.22874 -15.79251 1.000 46.79398 445 VAL B CA 1
ATOM 3998 C C . VAL B 1 217 ? 46.24896 35.80944 -17.08125 1.000 49.21218 445 VAL B C 1
ATOM 3999 O O . VAL B 1 217 ? 46.45666 37.02024 -17.19669 1.000 53.51745 445 VAL B O 1
ATOM 4003 N N . GLY B 1 218 ? 46.52994 34.93914 -18.04441 1.000 49.81887 446 GLY B N 1
ATOM 4004 C CA . GLY B 1 218 ? 47.07090 35.37843 -19.31811 1.000 50.10462 446 GLY B CA 1
ATOM 4005 C C . GLY B 1 218 ? 48.41684 36.05365 -19.20166 1.000 57.11382 446 GLY B C 1
ATOM 4006 O O . GLY B 1 218 ? 48.67061 37.05257 -19.88567 1.000 62.82427 446 GLY B O 1
ATOM 4007 N N . ALA B 1 219 ? 49.29083 35.53088 -18.34794 1.000 60.71752 447 ALA B N 1
ATOM 4008 C CA . ALA B 1 219 ? 50.59245 36.13727 -18.12003 1.000 58.79103 447 ALA B CA 1
ATOM 4009 C C . ALA B 1 219 ? 51.60153 35.67576 -19.16442 1.000 60.47523 447 ALA B C 1
ATOM 4010 O O . ALA B 1 219 ? 51.47510 34.60554 -19.76489 1.000 65.20198 447 ALA B O 1
ATOM 4012 N N . THR B 1 220 ? 52.61894 36.50964 -19.37430 1.000 58.63861 448 THR B N 1
ATOM 4013 C CA . THR B 1 220 ? 53.75004 36.11375 -20.20098 1.000 60.17122 448 THR B CA 1
ATOM 4014 C C . THR B 1 220 ? 54.58553 35.01965 -19.53946 1.000 61.18276 448 THR B C 1
ATOM 4015 O O . THR B 1 220 ? 55.37746 34.35505 -20.21930 1.000 57.74255 448 THR B O 1
ATOM 4019 N N . THR B 1 221 ? 54.42710 34.82316 -18.23248 1.000 59.96338 449 THR B N 1
ATOM 4020 C CA . THR B 1 221 ? 55.24124 33.89220 -17.47320 1.000 56.51721 449 THR B CA 1
ATOM 4021 C C . THR B 1 221 ? 54.47110 32.66170 -17.02932 1.000 59.13681 449 THR B C 1
ATOM 4022 O O . THR B 1 221 ? 55.03308 31.82127 -16.32283 1.000 60.69186 449 THR B O 1
ATOM 4026 N N . HIS B 1 222 ? 53.20252 32.53458 -17.40690 1.000 57.25648 450 HIS B N 1
ATOM 4027 C CA . HIS B 1 222 ? 52.37752 31.40079 -16.99241 1.000 64.74364 450 HIS B CA 1
ATOM 4028 C C . HIS B 1 222 ? 52.23690 31.37188 -15.46498 1.000 58.59675 450 HIS B C 1
ATOM 4029 O O . HIS B 1 222 ? 52.73684 30.47947 -14.76075 1.000 55.60608 450 HIS B O 1
ATOM 4036 N N . ALA B 1 223 ? 51.55567 32.41468 -14.97974 1.000 51.32817 451 ALA B N 1
ATOM 4037 C CA . ALA B 1 223 ? 51.12648 32.54949 -13.58977 1.000 49.59320 451 ALA B CA 1
ATOM 4038 C C . ALA B 1 223 ? 52.29253 32.67736 -12.60206 1.000 50.36105 451 ALA B C 1
ATOM 4039 O O . ALA B 1 223 ? 52.17615 32.24131 -11.45517 1.000 49.74389 451 ALA B O 1
ATOM 4041 N N . ALA B 1 224 ? 53.40142 33.30746 -13.00408 1.000 43.66807 452 ALA B N 1
ATOM 4042 C CA . ALA B 1 224 ? 54.58930 33.43623 -12.15955 1.000 45.63860 452 ALA B CA 1
ATOM 4043 C C . ALA B 1 224 ? 54.94929 34.90464 -11.97047 1.000 43.23213 452 ALA B C 1
ATOM 4044 O O . ALA B 1 224 ? 55.19810 35.62226 -12.94547 1.000 44.29702 452 ALA B O 1
ATOM 4046 N N . ILE B 1 225 ? 55.00681 35.34043 -10.72023 1.000 44.06324 453 ILE B N 1
ATOM 4047 C CA . ILE B 1 225 ? 55.36128 36.71453 -10.37519 1.000 45.03921 453 ILE B CA 1
ATOM 4048 C C . ILE B 1 225 ? 56.80880 36.74407 -9.88829 1.000 40.47014 453 ILE B C 1
ATOM 4049 O O . ILE B 1 225 ? 57.11612 36.10978 -8.87071 1.000 37.40655 453 ILE B O 1
ATOM 4054 N N . PRO B 1 226 ? 57.70435 37.47866 -10.54714 1.000 40.95706 454 PRO B N 1
ATOM 4055 C CA . PRO B 1 226 ? 59.08313 37.60779 -10.06225 1.000 39.14292 454 PRO B CA 1
ATOM 4056 C C . PRO B 1 226 ? 59.28150 38.79188 -9.13488 1.000 38.67614 454 PRO B C 1
ATOM 4057 O O . PRO B 1 226 ? 58.61369 39.82605 -9.24556 1.000 36.30145 454 PRO B O 1
ATOM 4061 N N . CYS B 1 227 ? 60.25049 38.62917 -8.22619 1.000 41.27389 455 CYS B N 1
ATOM 4062 C CA . CYS B 1 227 ? 60.77393 39.72550 -7.40511 1.000 36.66746 455 CYS B CA 1
ATOM 4063 C C . CYS B 1 227 ? 62.27484 39.55442 -7.22866 1.000 39.13859 455 CYS B C 1
ATOM 4064 O O . CYS B 1 227 ? 62.82901 38.48467 -7.46963 1.000 41.33252 455 CYS B O 1
ATOM 4067 N N . LEU B 1 228 ? 62.93583 40.62281 -6.79148 1.000 40.83213 456 LEU B N 1
ATOM 4068 C CA . LEU B 1 228 ? 64.37937 40.56538 -6.63374 1.000 37.38742 456 LEU B CA 1
ATOM 4069 C C . LEU B 1 228 ? 64.81300 40.03893 -5.27914 1.000 35.32037 456 LEU B C 1
ATOM 4070 O O . LEU B 1 228 ? 65.92441 39.51674 -5.16449 1.000 36.13192 456 LEU B O 1
ATOM 4075 N N . LEU B 1 229 ? 63.97711 40.18150 -4.25058 1.000 33.38875 457 LEU B N 1
ATOM 4076 C CA . LEU B 1 229 ? 64.35308 39.82720 -2.90645 1.000 33.59537 457 LEU B CA 1
ATOM 4077 C C . LEU B 1 229 ? 63.14319 39.21896 -2.20752 1.000 37.58103 457 LEU B C 1
ATOM 4078 O O . LEU B 1 229 ? 62.04062 39.80041 -2.26938 1.000 37.19692 457 LEU B O 1
ATOM 4083 N N . PRO B 1 230 ? 63.30411 38.07528 -1.54062 1.000 32.91674 458 PRO B N 1
ATOM 4084 C CA . PRO B 1 230 ? 62.25168 37.60159 -0.63724 1.000 35.58849 458 PRO B CA 1
ATOM 4085 C C . PRO B 1 230 ? 61.92569 38.67761 0.38390 1.000 33.55323 458 PRO B C 1
ATOM 4086 O O . PRO B 1 230 ? 62.81014 39.40660 0.84295 1.000 36.86439 458 PRO B O 1
ATOM 4090 N N . GLN B 1 231 ? 60.64258 38.78819 0.72980 1.000 36.95319 459 GLN B N 1
ATOM 4091 C CA . GLN B 1 231 ? 60.24131 39.78361 1.72326 1.000 37.70976 459 GLN B CA 1
ATOM 4092 C C . GLN B 1 231 ? 61.02763 39.60122 3.01422 1.000 34.33382 459 GLN B C 1
ATOM 4093 O O . GLN B 1 231 ? 61.42763 40.58486 3.65153 1.000 36.24982 459 GLN B O 1
ATOM 4099 N N . GLU B 1 232 ? 61.28697 38.34774 3.39570 1.000 34.81816 460 GLU B N 1
ATOM 4100 C CA . GLU B 1 232 ? 62.04907 38.06598 4.60935 1.000 30.53816 460 GLU B CA 1
ATOM 4101 C C . GLU B 1 232 ? 63.44661 38.67033 4.56729 1.000 30.64846 460 GLU B C 1
ATOM 4102 O O . GLU B 1 232 ? 64.00938 38.98031 5.62376 1.000 32.56164 460 GLU B O 1
ATOM 4108 N N . PHE B 1 233 ? 64.04231 38.79145 3.37371 1.000 29.12055 461 PHE B N 1
ATOM 4109 C CA . PHE B 1 233 ? 65.33478 39.46132 3.24542 1.000 29.34122 461 PHE B CA 1
ATOM 4110 C C . PHE B 1 233 ? 65.19053 40.94207 3.56057 1.000 33.95183 461 PHE B C 1
ATOM 4111 O O . PHE B 1 233 ? 65.95278 41.49565 4.36213 1.000 32.45164 461 PHE B O 1
ATOM 4119 N N . VAL B 1 234 ? 64.19773 41.59639 2.93464 1.000 29.69214 462 VAL B N 1
ATOM 4120 C CA . VAL B 1 234 ? 63.87985 42.98830 3.24272 1.000 30.32344 462 VAL B CA 1
ATOM 4121 C C . VAL B 1 234 ? 63.72840 43.16894 4.74413 1.000 29.26110 462 VAL B C 1
ATOM 4122 O O . VAL B 1 234 ? 64.43029 43.97204 5.37126 1.000 33.33663 462 VAL B O 1
ATOM 4126 N N . ALA B 1 235 ? 62.83381 42.39488 5.34960 1.000 29.17203 463 ALA B N 1
ATOM 4127 C CA . ALA B 1 235 ? 62.63608 42.50134 6.78931 1.000 31.35779 463 ALA B CA 1
ATOM 4128 C C . ALA B 1 235 ? 63.93103 42.25560 7.55613 1.000 39.66044 463 ALA B C 1
ATOM 4129 O O . ALA B 1 235 ? 64.13968 42.85117 8.62300 1.000 38.55990 463 ALA B O 1
ATOM 4131 N N . HIS B 1 236 ? 64.80924 41.39285 7.02585 1.000 30.44876 464 HIS B N 1
ATOM 4132 C CA . HIS B 1 236 ? 66.05706 41.07506 7.71910 1.000 34.19342 464 HIS B CA 1
ATOM 4133 C C . HIS B 1 236 ? 67.02423 42.24949 7.66428 1.000 35.70714 464 HIS B C 1
ATOM 4134 O O . HIS B 1 236 ? 67.58172 42.65302 8.69149 1.000 35.31895 464 HIS B O 1
ATOM 4141 N N . PHE B 1 237 ? 67.21919 42.82190 6.47021 1.000 36.09613 465 PHE B N 1
ATOM 4142 C CA . PHE B 1 237 ? 68.14108 43.94310 6.32002 1.000 33.61289 465 PHE B CA 1
ATOM 4143 C C . PHE B 1 237 ? 67.66942 45.16458 7.10435 1.000 39.20305 465 PHE B C 1
ATOM 4144 O O . PHE B 1 237 ? 68.47816 45.84315 7.75463 1.000 36.79974 465 PHE B O 1
ATOM 4152 N N . VAL B 1 238 ? 66.37172 45.47043 7.05143 1.000 33.56160 466 VAL B N 1
ATOM 4153 C CA . VAL B 1 238 ? 65.85604 46.60679 7.81524 1.000 33.18055 466 VAL B CA 1
ATOM 4154 C C . VAL B 1 238 ? 66.10690 46.40876 9.30702 1.000 37.31899 466 VAL B C 1
ATOM 4155 O O . VAL B 1 238 ? 66.45784 47.35549 10.02423 1.000 45.36709 466 VAL B O 1
ATOM 4159 N N . ASN B 1 239 ? 65.94117 45.17382 9.79300 1.000 37.76282 467 ASN B N 1
ATOM 4160 C CA . ASN B 1 239 ? 66.15345 44.86735 11.20701 1.000 39.42082 467 ASN B CA 1
ATOM 4161 C C . ASN B 1 239 ? 67.62585 44.98649 11.59795 1.000 40.92360 467 ASN B C 1
ATOM 4162 O O . ASN B 1 239 ? 67.94757 45.49025 12.68184 1.000 38.54228 467 ASN B O 1
ATOM 4167 N N . GLU B 1 240 ? 68.52655 44.50555 10.73710 1.000 37.43564 468 GLU B N 1
ATOM 4168 C CA . GLU B 1 240 ? 69.92332 44.33386 11.10616 1.000 38.85761 468 GLU B CA 1
ATOM 4169 C C . GLU B 1 240 ? 70.72829 45.61438 10.91436 1.000 41.82160 468 GLU B C 1
ATOM 4170 O O . GLU B 1 240 ? 71.58721 45.93427 11.73987 1.000 44.05083 468 GLU B O 1
ATOM 4176 N N . GLN B 1 241 ? 70.49183 46.33375 9.81984 1.000 41.17197 469 GLN B N 1
ATOM 4177 C CA . GLN B 1 241 ? 71.19041 47.57934 9.54725 1.000 47.18600 469 GLN B CA 1
ATOM 4178 C C . GLN B 1 241 ? 72.70207 47.36665 9.47944 1.000 46.65508 469 GLN B C 1
ATOM 4179 O O . GLN B 1 241 ? 73.48325 48.25195 9.84556 1.000 45.41472 469 GLN B O 1
ATOM 4185 N N . ALA B 1 242 ? 73.12021 46.18925 9.03100 1.000 40.58811 470 ALA B N 1
ATOM 4186 C CA . ALA B 1 242 ? 74.54417 45.87096 8.99427 1.000 43.25136 470 ALA B CA 1
ATOM 4187 C C . ALA B 1 242 ? 75.22547 46.73656 7.94564 1.000 42.66854 470 ALA B C 1
ATOM 4188 O O . ALA B 1 242 ? 74.77466 46.76966 6.80040 1.000 38.06856 470 ALA B O 1
ATOM 4190 N N . PRO B 1 243 ? 76.30953 47.43888 8.28706 1.000 41.12114 471 PRO B N 1
ATOM 4191 C CA . PRO B 1 243 ? 76.93950 48.32178 7.30140 1.000 38.60168 471 PRO B CA 1
ATOM 4192 C C . PRO B 1 243 ? 77.52558 47.53055 6.14210 1.000 36.13430 471 PRO B C 1
ATOM 4193 O O . PRO B 1 243 ? 77.90820 46.36603 6.27409 1.000 39.02487 471 PRO B O 1
ATOM 4197 N N . ILE B 1 244 ? 77.56881 48.18390 4.98395 1.000 38.47175 472 ILE B N 1
ATOM 4198 C CA . ILE B 1 244 ? 78.16623 47.60399 3.78753 1.000 36.11402 472 ILE B CA 1
ATOM 4199 C C . ILE B 1 244 ? 79.68665 47.62414 3.91880 1.000 43.43904 472 ILE B C 1
ATOM 4200 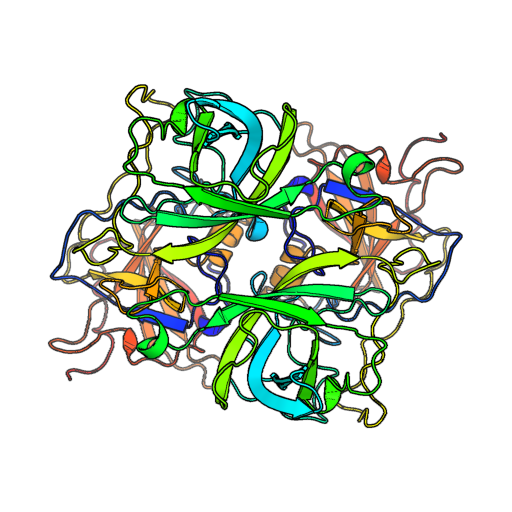O O . ILE B 1 244 ? 80.30291 48.68256 4.10159 1.000 42.05552 472 ILE B O 1
ATOM 4205 N N . ARG B 1 245 ? 80.30920 46.44801 3.82303 1.000 42.52913 473 ARG B N 1
ATOM 4206 C CA . ARG B 1 245 ? 81.74032 46.33590 4.08820 1.000 37.07149 473 ARG B CA 1
ATOM 4207 C C . ARG B 1 245 ? 82.47276 45.67756 2.92934 1.000 36.12142 473 ARG B C 1
ATOM 4208 O O . ARG B 1 245 ? 83.56081 45.12607 3.11132 1.000 40.14354 473 ARG B O 1
ATOM 4216 N N . GLY B 1 246 ? 81.90240 45.75028 1.73252 1.000 39.04008 474 GLY B N 1
ATOM 4217 C CA . GLY B 1 246 ? 82.50520 45.14452 0.55488 1.000 37.82906 474 GLY B CA 1
ATOM 4218 C C . GLY B 1 246 ? 81.69647 45.49552 -0.67191 1.000 37.45940 474 GLY B C 1
ATOM 4219 O O . GLY B 1 246 ? 80.62644 46.10996 -0.58518 1.000 39.34784 474 GLY B O 1
ATOM 4220 N N . GLU B 1 247 ? 82.23084 45.09505 -1.82883 1.000 35.14423 475 GLU B N 1
ATOM 4221 C CA . GLU B 1 247 ? 81.63040 45.46068 -3.10710 1.000 32.58244 475 GLU B CA 1
ATOM 4222 C C . GLU B 1 247 ? 80.42279 44.58300 -3.45053 1.000 43.03298 475 GLU B C 1
ATOM 4223 O O . GLU B 1 247 ? 79.52052 45.02997 -4.16927 1.000 42.38711 475 GLU B O 1
ATOM 4229 N N . ALA B 1 248 ? 80.39212 43.34446 -2.95923 1.000 39.73819 476 ALA B N 1
ATOM 4230 C CA . ALA B 1 248 ? 79.24569 42.45365 -3.07694 1.000 37.40463 476 ALA B CA 1
ATOM 4231 C C . ALA B 1 248 ? 79.32653 41.44484 -1.93848 1.000 42.41763 476 ALA B C 1
ATOM 4232 O O . ALA B 1 248 ? 80.33080 41.37037 -1.21407 1.000 38.62160 476 ALA B O 1
ATOM 4234 N N . ALA B 1 249 ? 78.27345 40.64662 -1.78821 1.000 36.90571 477 ALA B N 1
ATOM 4235 C CA . ALA B 1 249 ? 78.24098 39.62624 -0.74918 1.000 36.32975 477 ALA B CA 1
ATOM 4236 C C . ALA B 1 249 ? 78.04616 38.25854 -1.39384 1.000 39.96050 477 ALA B C 1
ATOM 4237 O O . ALA B 1 249 ? 77.04434 38.02421 -2.07664 1.000 40.04555 477 ALA B O 1
ATOM 4239 N N . LEU B 1 250 ? 79.01469 37.36918 -1.19273 1.000 40.65302 478 LEU B N 1
ATOM 4240 C CA . LEU B 1 250 ? 78.93175 36.01424 -1.70719 1.000 35.42410 478 LEU B CA 1
ATOM 4241 C C . LEU B 1 250 ? 78.04414 35.18954 -0.79680 1.000 39.36498 478 LEU B C 1
ATOM 4242 O O . LEU B 1 250 ? 78.26390 35.15146 0.41689 1.000 35.39952 478 LEU B O 1
ATOM 4247 N N . LEU B 1 251 ? 77.03078 34.54895 -1.38332 1.000 38.94472 479 LEU B N 1
ATOM 4248 C CA . LEU B 1 251 ? 76.17614 33.61190 -0.67653 1.000 37.66751 479 LEU B CA 1
ATOM 4249 C C . LEU B 1 251 ? 76.39959 32.21203 -1.21959 1.000 38.15176 479 LEU B C 1
ATOM 4250 O O . LEU B 1 251 ? 76.75150 32.02526 -2.38854 1.000 38.42479 479 LEU B O 1
ATOM 4255 N N . HIS B 1 252 ? 76.21113 31.23477 -0.34628 1.000 33.70048 480 HIS B N 1
ATOM 4256 C CA . HIS B 1 252 ? 76.09687 29.83948 -0.73604 1.000 40.27340 480 HIS B CA 1
ATOM 4257 C C . HIS B 1 252 ? 74.65464 29.39002 -0.51924 1.000 38.57640 480 HIS B C 1
ATOM 4258 O O . HIS B 1 252 ? 74.02257 29.74701 0.48135 1.000 40.10167 480 HIS B O 1
ATOM 4265 N N . TYR B 1 253 ? 74.12134 28.62879 -1.46003 1.000 37.56126 481 TYR B N 1
ATOM 4266 C CA . TYR B 1 253 ? 72.76408 28.10965 -1.33323 1.000 37.35441 481 TYR B CA 1
ATOM 4267 C C . TYR B 1 253 ? 72.95004 26.67702 -0.86659 1.000 41.00256 481 TYR B C 1
ATOM 4268 O O . TYR B 1 253 ? 73.36005 25.81862 -1.64511 1.000 40.27503 481 TYR B O 1
ATOM 4277 N N . ILE B 1 254 ? 72.67964 26.43102 0.41344 1.000 41.65551 482 ILE B N 1
ATOM 4278 C CA . ILE B 1 254 ? 73.04936 25.18812 1.08296 1.000 43.09423 482 ILE B CA 1
ATOM 4279 C C . ILE B 1 254 ? 71.85071 24.25454 1.14408 1.000 45.66119 482 ILE B C 1
ATOM 4280 O O . ILE B 1 254 ? 70.75117 24.65376 1.55130 1.000 44.79852 482 ILE B O 1
ATOM 4285 N N . ASP B 1 255 ? 72.06080 23.01612 0.75223 1.000 48.83914 483 ASP B N 1
ATOM 4286 C CA . ASP B 1 255 ? 71.10987 21.97827 1.10641 1.000 52.75652 483 ASP B CA 1
ATOM 4287 C C . ASP B 1 255 ? 71.15061 21.83680 2.62280 1.000 58.40223 483 ASP B C 1
ATOM 4288 O O . ASP B 1 255 ? 72.21904 21.56089 3.17770 1.000 55.75396 483 ASP B O 1
ATOM 4293 N N . PRO B 1 256 ? 70.03434 22.02791 3.33346 1.000 65.57434 484 PRO B N 1
ATOM 4294 C CA . PRO B 1 256 ? 70.15438 22.31468 4.77513 1.000 65.06683 484 PRO B CA 1
ATOM 4295 C C . PRO B 1 256 ? 70.56142 21.10961 5.61453 1.000 68.69741 484 PRO B C 1
ATOM 4296 O O . PRO B 1 256 ? 71.36801 21.27534 6.54063 1.000 70.60021 484 PRO B O 1
ATOM 4300 N N . ASP B 1 257 ? 70.04223 19.90630 5.32799 1.000 63.94098 485 ASP B N 1
ATOM 4301 C CA . ASP B 1 257 ? 70.40893 18.74063 6.13987 1.000 74.29824 485 ASP B CA 1
ATOM 4302 C C . ASP B 1 257 ? 71.80400 18.21957 5.77457 1.000 71.48609 485 ASP B C 1
ATOM 4303 O O . ASP B 1 257 ? 72.74205 18.31289 6.57854 1.000 67.64518 485 ASP B O 1
ATOM 4308 N N . THR B 1 258 ? 71.96437 17.69363 4.54901 1.000 69.37752 486 THR B N 1
ATOM 4309 C CA . THR B 1 258 ? 73.25906 17.20144 4.06400 1.000 67.56306 486 THR B CA 1
ATOM 4310 C C . THR B 1 258 ? 74.34405 18.27679 4.03375 1.000 63.18152 486 THR B C 1
ATOM 4311 O O . THR B 1 258 ? 75.50120 17.95438 3.75167 1.000 61.22052 486 THR B O 1
ATOM 4315 N N . HIS B 1 259 ? 73.99058 19.53619 4.26382 1.000 60.25492 487 HIS B N 1
ATOM 4316 C CA . HIS B 1 259 ? 74.89541 20.66983 4.41705 1.000 60.75218 487 HIS B CA 1
ATOM 4317 C C . HIS B 1 259 ? 75.78754 20.92835 3.20209 1.000 50.06631 487 HIS B C 1
ATOM 4318 O O . HIS B 1 259 ? 76.68567 21.77568 3.28012 1.000 48.17663 487 HIS B O 1
ATOM 4325 N N . ARG B 1 260 ? 75.51904 20.29980 2.05859 1.000 46.75958 488 ARG B N 1
ATOM 4326 C CA . ARG B 1 260 ? 76.34204 20.52537 0.87394 1.000 47.75223 488 ARG B CA 1
ATOM 4327 C C . ARG B 1 260 ? 75.93285 21.78825 0.09679 1.000 55.96930 488 ARG B C 1
ATOM 4328 O O . ARG B 1 260 ? 74.77869 22.23609 0.12894 1.000 48.95279 488 ARG B O 1
ATOM 4336 N N . ASN B 1 261 ? 76.91372 22.35767 -0.60877 1.000 52.81344 489 ASN B N 1
ATOM 4337 C CA . ASN B 1 261 ? 76.75277 23.58028 -1.38669 1.000 47.49228 489 ASN B CA 1
ATOM 4338 C C . ASN B 1 261 ? 76.00715 23.25832 -2.67683 1.000 51.39928 489 ASN B C 1
ATOM 4339 O O . ASN B 1 261 ? 76.46819 22.43710 -3.47353 1.000 55.14106 489 ASN B O 1
ATOM 4344 N N . LEU B 1 262 ? 74.84432 23.88882 -2.88396 1.000 50.82594 490 LEU B N 1
ATOM 4345 C CA . LEU B 1 262 ? 74.10313 23.70749 -4.12799 1.000 46.07247 490 LEU B CA 1
ATOM 4346 C C . LEU B 1 262 ? 74.38887 24.78711 -5.16198 1.000 48.41309 490 LEU B C 1
ATOM 4347 O O . LEU B 1 262 ? 74.09392 24.57771 -6.34492 1.000 47.97602 490 LEU B O 1
ATOM 4352 N N . GLY B 1 263 ? 74.96006 25.92392 -4.75817 1.000 46.30860 491 GLY B N 1
ATOM 4353 C CA . GLY B 1 263 ? 75.30701 26.95631 -5.71905 1.000 42.16145 491 GLY B CA 1
ATOM 4354 C C . GLY B 1 263 ? 75.82470 28.25268 -5.12397 1.000 40.65704 491 GLY B C 1
ATOM 4355 O O . GLY B 1 263 ? 75.51156 28.60047 -3.97651 1.000 37.91946 491 GLY B O 1
ATOM 4356 N N . GLU B 1 264 ? 76.62210 28.97077 -5.91309 1.000 37.96568 492 GLU B N 1
ATOM 4357 C CA . GLU B 1 264 ? 77.24404 30.22517 -5.51073 1.000 40.14735 492 GLU B CA 1
ATOM 4358 C C . GLU B 1 264 ? 76.42468 31.38863 -6.07516 1.000 41.95811 492 GLU B C 1
ATOM 4359 O O . GLU B 1 264 ? 76.07316 31.38594 -7.25921 1.000 41.55939 492 GLU B O 1
ATOM 4365 N N . PHE B 1 265 ? 76.11888 32.37416 -5.23089 1.000 36.47729 493 PHE B N 1
ATOM 4366 C CA . PHE B 1 265 ? 75.44749 33.58855 -5.66742 1.000 38.27149 493 PHE B CA 1
ATOM 4367 C C . PHE B 1 265 ? 76.14668 34.82162 -5.09885 1.000 38.77984 493 PHE B C 1
ATOM 4368 O O . PHE B 1 265 ? 76.82364 34.77401 -4.06891 1.000 39.73395 493 PHE B O 1
ATOM 4376 N N . LYS B 1 266 ? 75.96754 35.94231 -5.78206 1.000 43.03568 494 LYS B N 1
ATOM 4377 C CA . LYS B 1 266 ? 76.31861 37.24372 -5.24520 1.000 38.66781 494 LYS B CA 1
ATOM 4378 C C . LYS B 1 266 ? 75.05212 38.05130 -5.03852 1.000 42.15439 494 LYS B C 1
ATOM 4379 O O . LYS B 1 266 ? 74.13792 38.02413 -5.87494 1.000 43.46857 494 LYS B O 1
ATOM 4385 N N . ILE B 1 267 ? 74.98971 38.75638 -3.91611 1.000 39.49237 495 ILE B N 1
ATOM 4386 C CA . ILE B 1 267 ? 73.95572 39.75251 -3.68731 1.000 38.09838 495 ILE B CA 1
ATOM 4387 C C . ILE B 1 267 ? 74.66196 41.08799 -3.55796 1.000 35.54434 495 ILE B C 1
ATOM 4388 O O . ILE B 1 267 ? 75.62828 41.20781 -2.80038 1.000 36.63443 495 ILE B O 1
ATOM 4393 N N . TYR B 1 268 ? 74.22278 42.08014 -4.37254 1.000 40.83212 496 TYR B N 1
ATOM 4394 C CA . TYR B 1 268 ? 74.90875 43.35559 -4.51740 1.000 37.88158 496 TYR B CA 1
ATOM 4395 C C . TYR B 1 268 ? 74.32325 44.38795 -3.56559 1.000 38.19633 496 TYR B C 1
ATOM 4396 O O . TYR B 1 268 ? 73.18312 44.24292 -3.11924 1.000 37.54344 496 TYR B O 1
ATOM 4405 N N . PRO B 1 269 ? 75.10705 45.41223 -3.20016 1.000 38.87521 497 PRO B N 1
ATOM 4406 C CA . PRO B 1 269 ? 74.62346 46.38597 -2.20403 1.000 37.85947 497 PRO B CA 1
ATOM 4407 C C . PRO B 1 269 ? 73.30629 47.04903 -2.57849 1.000 35.73492 497 PRO B C 1
ATOM 4408 O O . PRO B 1 269 ? 72.50528 47.34828 -1.67975 1.000 32.41923 497 PRO B O 1
ATOM 4412 N N . GLU B 1 270 ? 73.06540 47.28955 -3.87667 1.000 35.02484 498 GLU B N 1
ATOM 4413 C CA . GLU B 1 270 ? 71.79582 47.83911 -4.36127 1.000 37.62416 498 GLU B CA 1
ATOM 4414 C C . GLU B 1 270 ? 70.61001 46.92405 -4.07035 1.000 37.72174 498 GLU B C 1
ATOM 4415 O O . GLU B 1 270 ? 69.46761 47.38164 -4.09659 1.000 35.71545 498 GLU B O 1
ATOM 4421 N N . GLY B 1 271 ? 70.83446 45.64255 -3.81204 1.000 37.28412 499 GLY B N 1
ATOM 4422 C CA . GLY B 1 271 ? 69.72653 44.83135 -3.33933 1.000 39.85979 499 GLY B CA 1
ATOM 4423 C C . GLY B 1 271 ? 69.14909 43.89900 -4.38215 1.000 42.41656 499 GLY B C 1
ATOM 4424 O O . GLY B 1 271 ? 67.92934 43.82417 -4.55604 1.000 42.84731 499 GLY B O 1
ATOM 4425 N N . PHE B 1 272 ? 70.02284 43.18433 -5.08538 1.000 42.86139 500 PHE B N 1
ATOM 4426 C CA . PHE B 1 272 ? 69.59562 42.19391 -6.05980 1.000 40.10936 500 PHE B CA 1
ATOM 4427 C C . PHE B 1 272 ? 70.60745 41.05548 -6.10299 1.000 42.19035 500 PHE B C 1
ATOM 4428 O O . PHE B 1 272 ? 71.79581 41.24661 -5.80736 1.000 42.24309 500 PHE B O 1
ATOM 4436 N N . VAL B 1 273 ? 70.11820 39.86822 -6.47663 1.000 40.61925 501 VAL B N 1
ATOM 4437 C CA . VAL B 1 273 ? 70.90739 38.64189 -6.51128 1.000 39.65563 501 VAL B CA 1
ATOM 4438 C C . VAL B 1 273 ? 71.28884 38.30155 -7.94803 1.000 41.10409 501 VAL B C 1
ATOM 4439 O O . VAL B 1 273 ? 70.54592 38.57301 -8.89607 1.000 40.26224 501 VAL B O 1
ATOM 4443 N N . THR B 1 274 ? 72.46933 37.71593 -8.11800 1.000 38.71239 502 THR B N 1
ATOM 4444 C CA . THR B 1 274 ? 72.92357 37.24935 -9.41698 1.000 37.92983 502 THR B CA 1
ATOM 4445 C C . THR B 1 274 ? 73.56959 35.88378 -9.25509 1.000 43.54072 502 THR B C 1
ATOM 4446 O O . THR B 1 274 ? 73.89626 35.45014 -8.14295 1.000 40.64836 502 THR B O 1
ATOM 4450 N N . CYS B 1 275 ? 73.77290 35.23242 -10.40043 1.000 38.91218 503 CYS B N 1
ATOM 4451 C CA . CYS B 1 275 ? 74.49685 33.97744 -10.51617 1.000 37.84751 503 CYS B CA 1
ATOM 4452 C C . CYS B 1 275 ? 75.05689 33.90966 -11.92618 1.000 40.87674 503 CYS B C 1
ATOM 4453 O O . CYS B 1 275 ? 74.78942 34.77948 -12.75971 1.000 43.47700 503 CYS B O 1
ATOM 4456 N N . VAL B 1 276 ? 75.83455 32.86754 -12.19077 1.000 39.63730 504 VAL B N 1
ATOM 4457 C CA . VAL B 1 276 ? 76.30707 32.52261 -13.52600 1.000 42.69319 504 VAL B CA 1
ATOM 4458 C C . VAL B 1 276 ? 75.65698 31.19171 -13.90958 1.000 44.38307 504 VAL B C 1
ATOM 4459 O O . VAL B 1 276 ? 75.97376 30.15789 -13.30421 1.000 45.98400 504 VAL B O 1
ATOM 4463 N N . PRO B 1 277 ? 74.73983 31.16015 -14.87896 1.000 44.93800 505 PRO B N 1
ATOM 4464 C CA . PRO B 1 277 ? 74.12081 29.88461 -15.25178 1.000 46.71106 505 PRO B CA 1
ATOM 4465 C C . PRO B 1 277 ? 75.09706 29.00882 -16.01456 1.000 51.83865 505 PRO B C 1
ATOM 4466 O O . PRO B 1 277 ? 75.82592 29.48258 -16.89046 1.000 52.99899 505 PRO B O 1
ATOM 4470 N N . ASN B 1 278 ? 75.11303 27.72257 -15.66413 1.000 50.98687 506 ASN B N 1
ATOM 4471 C CA . ASN B 1 278 ? 75.78633 26.73700 -16.49724 1.000 55.42189 506 ASN B CA 1
ATOM 4472 C C . ASN B 1 278 ? 75.25692 26.84722 -17.91933 1.000 56.81481 506 ASN B C 1
ATOM 4473 O O . ASN B 1 278 ? 74.03994 26.87603 -18.13424 1.000 57.43406 506 ASN B O 1
ATOM 4478 N N . VAL B 1 279 ? 76.18033 26.92241 -18.88662 1.000 56.21741 507 VAL B N 1
ATOM 4479 C CA . VAL B 1 279 ? 75.82963 27.35855 -20.23809 1.000 60.00921 507 VAL B CA 1
ATOM 4480 C C . VAL B 1 279 ? 74.74900 26.46239 -20.82539 1.000 65.30536 507 VAL B C 1
ATOM 4481 O O . VAL B 1 279 ? 74.82715 25.22765 -20.74348 1.000 64.63916 507 VAL B O 1
ATOM 4485 N N . GLY B 1 280 ? 73.72554 27.08852 -21.41414 1.000 66.33957 508 GLY B N 1
ATOM 4486 C CA . GLY B 1 280 ? 72.67790 26.35115 -22.09821 1.000 68.39748 508 GLY B CA 1
ATOM 4487 C C . GLY B 1 280 ? 71.76136 25.57015 -21.18709 1.000 66.93267 508 GLY B C 1
ATOM 4488 O O . GLY B 1 280 ? 71.23743 24.52285 -21.58384 1.000 72.15398 508 GLY B O 1
ATOM 4489 N N . GLY B 1 281 ? 71.55412 26.05404 -19.96742 1.000 67.11879 509 GLY B N 1
ATOM 4490 C CA . GLY B 1 281 ? 70.66386 25.41557 -19.02386 1.000 62.66280 509 GLY B CA 1
ATOM 4491 C C . GLY B 1 281 ? 69.85904 26.45874 -18.27540 1.000 56.91048 509 GLY B C 1
ATOM 4492 O O . GLY B 1 281 ? 70.01640 27.66585 -18.48162 1.000 61.49156 509 GLY B O 1
ATOM 4493 N N . THR B 1 282 ? 69.00639 25.96704 -17.38552 1.000 56.34296 510 THR B N 1
ATOM 4494 C CA . THR B 1 282 ? 68.04521 26.81342 -16.69942 1.000 53.44141 510 THR B CA 1
ATOM 4495 C C . THR B 1 282 ? 68.65911 27.60144 -15.53929 1.000 53.00844 510 THR B C 1
ATOM 4496 O O . THR B 1 282 ? 67.95743 28.40441 -14.90878 1.000 47.98588 510 THR B O 1
ATOM 4500 N N . GLY B 1 283 ? 69.93925 27.38575 -15.23783 1.000 53.43603 511 GLY B N 1
ATOM 4501 C CA . GLY B 1 283 ? 70.58316 28.03311 -14.12376 1.000 46.79036 511 GLY B CA 1
ATOM 4502 C C . GLY B 1 283 ? 70.04776 27.54540 -12.79399 1.000 45.69466 511 GLY B C 1
ATOM 4503 O O . GLY B 1 283 ? 69.90532 26.34611 -12.55695 1.000 46.74571 511 GLY B O 1
ATOM 4504 N N . PRO B 1 284 ? 69.72589 28.48351 -11.90007 1.000 44.30330 512 PRO B N 1
ATOM 4505 C CA . PRO B 1 284 ? 69.25111 28.10656 -10.55985 1.000 41.68553 512 PRO B CA 1
ATOM 4506 C C . PRO B 1 284 ? 67.91093 27.39357 -10.52841 1.000 42.17429 512 PRO B C 1
ATOM 4507 O O . PRO B 1 284 ? 67.53378 26.90324 -9.46125 1.000 43.48049 512 PRO B O 1
ATOM 4511 N N . GLN B 1 285 ? 67.15809 27.34964 -11.62986 1.000 47.91303 513 GLN B N 1
ATOM 4512 C CA . GLN B 1 285 ? 65.78802 26.83678 -11.57369 1.000 48.90142 513 GLN B CA 1
ATOM 4513 C C . GLN B 1 285 ? 65.71296 25.33760 -11.31012 1.000 49.93392 513 GLN B C 1
ATOM 4514 O O . GLN B 1 285 ? 64.68953 24.86198 -10.80331 1.000 51.74255 513 GLN B O 1
ATOM 4520 N N . SER B 1 286 ? 66.75889 24.57890 -11.63931 1.000 50.27058 514 SER B N 1
ATOM 4521 C CA . SER B 1 286 ? 66.74019 23.14230 -11.39693 1.000 46.67662 514 SER B CA 1
ATOM 4522 C C . SER B 1 286 ? 67.15271 22.75262 -9.98245 1.000 48.97368 514 SER B C 1
ATOM 4523 O O . SER B 1 286 ? 67.01965 21.57889 -9.63254 1.000 54.30594 514 SER B O 1
ATOM 4526 N N . LEU B 1 287 ? 67.63606 23.68421 -9.16280 1.000 46.80735 515 LEU B N 1
ATOM 4527 C CA . LEU B 1 287 ? 68.03096 23.33732 -7.80592 1.000 47.26165 515 LEU B CA 1
ATOM 4528 C C . LEU B 1 287 ? 66.79911 23.10018 -6.93742 1.000 41.03770 515 LEU B C 1
ATOM 4529 O O . LEU B 1 287 ? 65.74981 23.69557 -7.16868 1.000 43.19273 515 LEU B O 1
ATOM 4534 N N . PRO B 1 288 ? 66.90960 22.25765 -5.91189 1.000 43.87975 516 PRO B N 1
ATOM 4535 C CA . PRO B 1 288 ? 65.79226 22.11219 -4.97170 1.000 40.16770 516 PRO B CA 1
ATOM 4536 C C . PRO B 1 288 ? 65.42655 23.45219 -4.35698 1.000 41.46435 516 PRO B C 1
ATOM 4537 O O . PRO B 1 288 ? 66.29309 24.27330 -4.04221 1.000 43.90383 516 PRO B O 1
ATOM 4541 N N . THR B 1 289 ? 64.13053 23.67367 -4.19714 1.000 38.73726 517 THR B N 1
ATOM 4542 C CA . THR B 1 289 ? 63.64528 24.91372 -3.61044 1.000 42.37663 517 THR B CA 1
ATOM 4543 C C . THR B 1 289 ? 63.65077 24.88410 -2.09191 1.000 41.21016 517 THR B C 1
ATOM 4544 O O . THR B 1 289 ? 63.18331 25.84599 -1.46677 1.000 40.12904 517 THR B O 1
ATOM 4548 N N . ASN B 1 290 ? 64.16241 23.81956 -1.47488 1.000 35.24193 518 ASN B N 1
ATOM 4549 C CA . ASN B 1 290 ? 64.23740 23.77838 -0.02742 1.000 36.48022 518 ASN B CA 1
ATOM 4550 C C . ASN B 1 290 ? 65.64374 24.05535 0.49904 1.000 37.40457 518 ASN B C 1
ATOM 4551 O O . ASN B 1 290 ? 65.91533 23.80552 1.67859 1.000 35.78171 518 ASN B O 1
ATOM 4556 N N . GLY B 1 291 ? 66.53691 24.56127 -0.33537 1.000 32.34238 519 GLY B N 1
ATOM 4557 C CA . GLY B 1 291 ? 67.83809 24.96289 0.15457 1.000 37.91173 519 GLY B CA 1
ATOM 4558 C C . GLY B 1 291 ? 67.78057 26.27095 0.92932 1.000 40.07161 519 GLY B C 1
ATOM 4559 O O . GLY B 1 291 ? 66.77693 26.99137 0.94663 1.000 39.28680 519 GLY B O 1
ATOM 4560 N N . VAL B 1 292 ? 68.90074 26.59301 1.57445 1.000 40.98111 520 VAL B N 1
ATOM 4561 C CA . VAL B 1 292 ? 68.99946 27.77420 2.42614 1.000 42.01064 520 VAL B CA 1
ATOM 4562 C C . VAL B 1 292 ? 70.18756 28.62880 1.99680 1.000 42.64529 520 VAL B C 1
ATOM 4563 O O . VAL B 1 292 ? 71.24431 28.10339 1.62408 1.000 42.52517 520 VAL B O 1
ATOM 4567 N N . PHE B 1 293 ? 70.01696 29.94570 2.05618 1.000 40.29668 521 PHE B N 1
ATOM 4568 C CA . PHE B 1 293 ? 71.09054 30.88154 1.73685 1.000 40.80709 521 PHE B CA 1
ATOM 4569 C C . PHE B 1 293 ? 71.90226 31.23264 2.97612 1.000 39.68804 521 PHE B C 1
ATOM 4570 O O . PHE B 1 293 ? 71.34202 31.50795 4.04021 1.000 43.43337 521 PHE B O 1
ATOM 4578 N N . VAL B 1 294 ? 73.22608 31.23238 2.83871 1.000 39.65631 522 VAL B N 1
ATOM 4579 C CA . VAL B 1 294 ? 74.11361 31.57984 3.94318 1.000 37.26230 522 VAL B CA 1
ATOM 4580 C C . VAL B 1 294 ? 75.16445 32.56751 3.44551 1.000 38.42761 522 VAL B C 1
ATOM 4581 O O . VAL B 1 294 ? 75.69024 32.42866 2.33300 1.000 39.49347 522 VAL B O 1
ATOM 4585 N N . PHE B 1 295 ? 75.45227 33.57762 4.26708 1.000 37.42307 523 PHE B N 1
ATOM 4586 C CA . PHE B 1 295 ? 76.52367 34.52293 3.95824 1.000 38.26123 523 PHE B CA 1
ATOM 4587 C C . PHE B 1 295 ? 77.88606 33.85792 4.11405 1.000 39.27481 523 PHE B C 1
ATOM 4588 O O . PHE B 1 295 ? 78.15325 33.20958 5.13233 1.000 39.34908 523 PHE B O 1
ATOM 4596 N N . VAL B 1 296 ? 78.75051 34.01686 3.10510 1.000 37.91496 524 VAL B N 1
ATOM 4597 C CA . VAL B 1 296 ? 80.10513 33.46519 3.15444 1.000 39.91210 524 VAL B CA 1
ATOM 4598 C C . VAL B 1 296 ? 81.11215 34.57036 3.45956 1.000 39.35398 524 VAL B C 1
ATOM 4599 O O . VAL B 1 296 ? 81.82626 34.51836 4.46909 1.000 44.67898 524 VAL B O 1
ATOM 4603 N N . SER B 1 297 ? 81.18293 35.57345 2.59368 1.000 37.24245 525 SER B N 1
ATOM 4604 C CA . SER B 1 297 ? 82.04255 36.73212 2.82703 1.000 40.91151 525 SER B CA 1
ATOM 4605 C C . SER B 1 297 ? 81.63643 37.84682 1.87515 1.000 40.06788 525 SER B C 1
ATOM 4606 O O . SER B 1 297 ? 80.99075 37.61118 0.84740 1.000 39.80716 525 SER B O 1
ATOM 4609 N N . TRP B 1 298 ? 82.00941 39.06499 2.23764 1.000 35.63450 526 TRP B N 1
ATOM 4610 C CA . TRP B 1 298 ? 82.09773 40.11285 1.23824 1.000 39.27358 526 TRP B CA 1
ATOM 4611 C C . TRP B 1 298 ? 83.15669 39.72944 0.21325 1.000 38.53041 526 TRP B C 1
ATOM 4612 O O . TRP B 1 298 ? 84.12989 39.03694 0.52319 1.000 40.87683 526 TRP B O 1
ATOM 4623 N N . VAL B 1 299 ? 82.94907 40.17503 -1.02374 1.000 36.80693 527 VAL B N 1
ATOM 4624 C CA . VAL B 1 299 ? 83.86169 39.92812 -2.13431 1.000 32.10263 527 VAL B CA 1
ATOM 4625 C C . VAL B 1 299 ? 83.82910 41.16336 -3.02166 1.000 38.31944 527 VAL B C 1
ATOM 4626 O O . VAL B 1 299 ? 82.97859 42.04374 -2.86498 1.000 39.12986 527 VAL B O 1
ATOM 4630 N N . SER B 1 300 ? 84.75803 41.23056 -3.96625 1.000 35.90459 528 SER B N 1
ATOM 4631 C CA . SER B 1 300 ? 84.79080 42.33561 -4.90404 1.000 38.49147 528 SER B CA 1
ATOM 4632 C C . SER B 1 300 ? 83.88775 42.03107 -6.10259 1.000 43.66737 528 SER B C 1
ATOM 4633 O O . SER B 1 300 ? 83.43479 40.90114 -6.30320 1.000 40.06781 528 SER B O 1
ATOM 4636 N N . ARG B 1 301 ? 83.62171 43.06801 -6.90731 1.000 43.60412 529 ARG B N 1
ATOM 4637 C CA . ARG B 1 301 ? 82.71783 42.89736 -8.03903 1.000 41.69141 529 ARG B CA 1
ATOM 4638 C C . ARG B 1 301 ? 83.24989 41.86682 -9.01807 1.000 41.96685 529 ARG B C 1
ATOM 4639 O O . ARG B 1 301 ? 82.46404 41.20059 -9.70464 1.000 41.15732 529 ARG B O 1
ATOM 4647 N N . TYR B 1 302 ? 84.56478 41.66823 -9.06516 1.000 38.39690 530 TYR B N 1
ATOM 4648 C CA . TYR B 1 302 ? 85.09708 40.75415 -10.06607 1.000 44.03707 530 TYR B CA 1
ATOM 4649 C C . TYR B 1 302 ? 85.25907 39.30808 -9.58274 1.000 40.74219 530 TYR B C 1
ATOM 4650 O O . TYR B 1 302 ? 85.76483 38.47929 -10.34389 1.000 43.64931 530 TYR B O 1
ATOM 4659 N N . TYR B 1 303 ? 84.80871 38.97414 -8.37264 1.000 35.83991 531 TYR B N 1
ATOM 4660 C CA . TYR B 1 303 ? 84.81842 37.58386 -7.93918 1.000 36.80872 531 TYR B CA 1
ATOM 4661 C C . TYR B 1 303 ? 84.01739 36.72200 -8.91091 1.000 45.49375 531 TYR B C 1
ATOM 4662 O O . TYR B 1 303 ? 82.85746 37.02374 -9.20133 1.000 43.03555 531 TYR B O 1
ATOM 4671 N N . GLN B 1 304 ? 84.63357 35.65228 -9.42405 1.000 45.62327 532 GLN B N 1
ATOM 4672 C CA . GLN B 1 304 ? 84.01643 34.83767 -10.46920 1.000 47.38647 532 GLN B CA 1
ATOM 4673 C C . GLN B 1 304 ? 83.21815 33.69004 -9.85258 1.000 45.98166 532 GLN B C 1
ATOM 4674 O O . GLN B 1 304 ? 83.75894 32.88957 -9.08929 1.000 43.98223 532 GLN B O 1
ATOM 4680 N N . LEU B 1 305 ? 81.93057 33.61471 -10.18188 1.000 44.93928 533 LEU B N 1
ATOM 4681 C CA . LEU B 1 305 ? 81.06960 32.58192 -9.62664 1.000 46.19887 533 LEU B CA 1
ATOM 4682 C C . LEU B 1 305 ? 81.20891 31.28963 -10.41955 1.000 44.42803 533 LEU B C 1
ATOM 4683 O O . LEU B 1 305 ? 81.32062 31.30926 -11.64985 1.000 46.06428 533 LEU B O 1
ATOM 4688 N N . LYS B 1 306 ? 81.21037 30.16663 -9.70962 1.000 47.99766 534 LYS B N 1
ATOM 4689 C CA . LYS B 1 306 ? 81.14826 28.87216 -10.38260 1.000 49.64503 534 LYS B CA 1
ATOM 4690 C C . LYS B 1 306 ? 79.78505 28.75019 -11.04938 1.000 49.20950 534 LYS B C 1
ATOM 4691 O O . LYS B 1 306 ? 78.76751 29.06289 -10.42316 1.000 48.00805 534 LYS B O 1
ATOM 4697 N N . PRO B 1 307 ? 79.72547 28.33886 -12.30893 1.000 47.640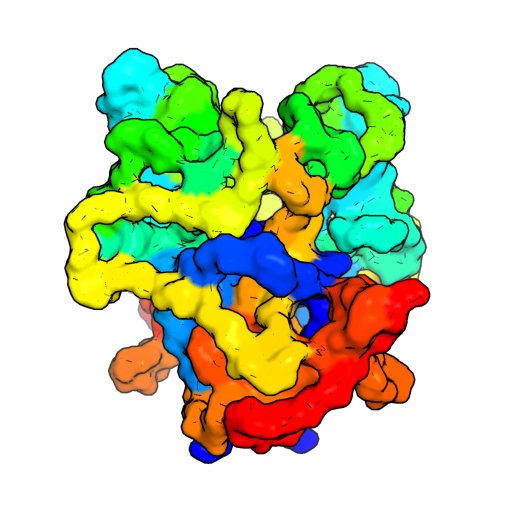41 535 PRO B N 1
ATOM 4698 C CA . PRO B 1 307 ? 78.43209 28.16323 -12.97734 1.000 49.20614 535 PRO B CA 1
ATOM 4699 C C . PRO B 1 307 ? 77.46637 27.32765 -12.15346 1.000 46.99737 535 PRO B C 1
ATOM 4700 O O . PRO B 1 307 ? 77.83926 26.33511 -11.53392 1.000 48.79372 535 PRO B O 1
ATOM 4704 N N . VAL B 1 308 ? 76.21796 27.75490 -12.12923 1.000 45.16157 536 VAL B N 1
ATOM 4705 C CA . VAL B 1 308 ? 75.18849 27.07035 -11.36637 1.000 47.99916 536 VAL B CA 1
ATOM 4706 C C . VAL B 1 308 ? 74.25450 26.34042 -12.33479 1.000 49.55362 536 VAL B C 1
ATOM 4707 O O . VAL B 1 308 ? 74.05606 26.75146 -13.48764 1.000 46.60892 536 VAL B O 1
ATOM 4711 N N . GLY B 1 309 ? 73.70767 25.22949 -11.86603 1.000 50.06601 537 GLY B N 1
ATOM 4712 C CA . GLY B 1 309 ? 72.76578 24.45550 -12.64801 1.000 48.30907 537 GLY B CA 1
ATOM 4713 C C . GLY B 1 309 ? 73.42847 23.44777 -13.56501 1.000 53.77207 537 GLY B C 1
ATOM 4714 O O . GLY B 1 309 ? 74.64448 23.21985 -13.56042 1.000 54.47049 537 GLY B O 1
ATOM 4715 N N . THR B 1 310 ? 72.58061 22.82212 -14.36983 1.000 55.87110 538 THR B N 1
ATOM 4716 C CA . THR B 1 310 ? 72.99472 21.84705 -15.36485 1.000 59.16855 538 THR B CA 1
ATOM 4717 C C . THR B 1 310 ? 73.00038 22.48583 -16.75615 1.000 62.57744 538 THR B C 1
ATOM 4718 O O . THR B 1 310 ? 72.45792 23.57404 -16.97912 1.000 59.07370 538 THR B O 1
ATOM 4722 N N . ALA B 1 311 ? 73.63218 21.79400 -17.70250 1.000 67.79357 539 ALA B N 1
ATOM 4723 C CA . ALA B 1 311 ? 73.84110 22.34335 -19.03648 1.000 69.46543 539 ALA B CA 1
ATOM 4724 C C . ALA B 1 311 ? 72.70909 22.01705 -20.01067 1.000 71.69978 539 ALA B C 1
ATOM 4725 O O . ALA B 1 311 ? 72.85111 22.27327 -21.21174 1.000 75.95384 539 ALA B O 1
ATOM 4727 N N . GLY B 1 312 ? 71.59510 21.47133 -19.52943 1.000 71.87951 540 GLY B N 1
ATOM 4728 C CA . GLY B 1 312 ? 70.45049 21.19689 -20.38686 1.000 76.36557 540 GLY B CA 1
ATOM 4729 C C . GLY B 1 312 ? 70.20223 19.72334 -20.66863 1.000 81.18008 540 GLY B C 1
ATOM 4730 O O . GLY B 1 312 ? 71.07446 19.01444 -21.18157 1.000 84.84946 540 GLY B O 1
#

Foldseek 3Di:
DQDFKFDFAFQQQFAFFQALFGFAFKFFDPPPCDWFFFQTQWAFSLQRHFAQYDLDSVLAQKWKFWWDADPPLKIKGQTQAPVRHRDAAQQALAHRNHHFFQFWKFWKKKFFDDVVVPPDDDGIKTAIWHLPDPQQAGRRGMGIGHPIVVSDDDGGTMIMMHRQETEGDPPDARELSHTGDNDDSHHPNHDGQDIDDAQDLQKTFMWGWGQARYYRHPVNRIHTHFHGSSRSNVSNVSSRDDDAQWWKKFWAPVPVRDGQFIWIAGRSGGIIARAQAQDRFRRPPHSRTTIITDGHDYSNDHTDHHDDND/DQDFKFDFAFQQQFADQQAGFGFAFKFFDPPVCPWQFFQTQWAFSLQDHFAQYDLDSVLAQKWKFWWDADPPLKTKGQTQAPVRHRDAAQAALAHHNHHFFQFWKFWKWKFFDDVVVVPDDDRIKTAIFHLVDPQQAGRRGMGIGPPIVVSDDDTGGIIMMHRQETEGDPPDARELSHTGDNDDSHHPNHDGQDIDDAQDLQKTFMWGWGQGRYYRHPVNRIHTDFHGSSRSNVSNVRSRDDDAQWWKKFFAPPPVRDTQFIWIAGRRGGIIARAQAQDRFRRPDHSRTTIITDGHDYSNDHTDHHDDND

Nearest PDB structures (foldseek):
  7vs9-assembly1_B  TM=1.001E+00  e=6.456E-68  Norovirus Hu/GI/Vancouver730/2004/CAN
  7eqw-assembly1_A  TM=9.529E-01  e=2.436E-44  Desert Shield virus
  4x05-assembly2_C  TM=9.086E-01  e=4.857E-31  Norovirus Hu/GII.4/Farmington Hills/2004/USA
  5iyw-assembly1_A  TM=8.955E-01  e=8.185E-31  Norovirus Hu/GII.4/CHDC2094/1974/US
  4x7e-assembly1_A  TM=8.900E-01  e=8.329E-30  Norovirus

B-factor: mean 46.07, std 11.38, range [16.62, 96.83]